Protein AF-0000000076982072 (afdb_homodimer)

Organism: Strigamia maritima (NCBI:txid126957)

Foldseek 3Di:
DPPPPPPVPPPPPPPPPVPPPPPCPPPPVPPPVQQQDQDPLQRAGNVLLVLLLVLLVVCCVPQLLLLLVLVLLLCVVPVVVCVLPPVCPPHDSVRSSVDVVSSVVSSVVSVLVVVLSVCSVPSVVNLVSLLVLLQVCLVSVDALVSLVSSLVSVLVSSCVVPPPSCDPSNSVSSVSNSVSSSVSSNVSNPDPDD/DPPPPPPPPPPPPPPPPVPPPPPCPPPPVPPPVQQQDQDPLQRAGNVLLVLLLVLLVVCCVPQLLLLLVLVLLLCVVPVVVCVLPPVCPPHDSVRSSVDVVSSVVSSVVSVLVVVLSVCSVPSVVNLVSLLVLLQVCLVSVDALVSLVSSLVSVLVSSCVVPPPSCDPSNSVSSVSNSVSSSVSSNVSNPDPDD

Secondary structure (DSSP, 8-state):
--GGGSGGGGGGG--GGGGTTS----------TTTTSBPTTTS-BHHHHHHHHHHHHHHGGGHHHHHHHHHHHHHHH-GGGGGG-GGGTT--HHHHHH-HHHHHHHHHHHHHHHHHHHTTT-HHHHHHHHHHHHHHTTTTT--HHHHHHHHHHHHHHHHHHHGGGS-HHHHHHHHHHHHHHHHHHHHHHT----/--GGGSGGGGGGG--GGGGTTS----------TTTTSBPTTTS-BHHHHHHHHHHHHHHGGGHHHHHHHHHHHHHHH-GGGGGG-GGGTT--HHHHHH-HHHHHHHHHHHHHHHHHHHTTT-HHHHHHHHHHHHHHTTTTT--HHHHHHHHHHHHHHHHHHHGGGS-HHHHHHHHHHHHHHHHHHHHHHT----

Sequence (388 aa):
MDDIFHHIKSIVTMGGWISYFWPQKSAEFDVSPGLDEVESASGLTLRQKKVVTEIWDLVKIDIKQNGIDFFIEFFKAFPLNLNNFKAFQNMTDDQLRKSKKLEAHATNVMYAISTVVDNLQDVECLTELLSTIGRNHIKRKITPVQFDQVGITFIKFLENKLGSRITPFCRNAWEVTFKVMNSIIVAGLQSNDDMDDIFHHIKSIVTMGGWISYFWPQKSAEFDVSPGLDEVESASGLTLRQKKVVTEIWDLVKIDIKQNGIDFFIEFFKAFPLNLNNFKAFQNMTDDQLRKSKKLEAHATNVMYAISTVVDNLQDVECLTELLSTIGRNHIKRKITPVQFDQVGITFIKFLENKLGSRITPFCRNAWEVTFKVMNSIIVAGLQSNDD

pLDDT: mean 84.09, std 23.46, range [25.52, 98.56]

InterPro domains:
  IPR000971 Globin [PF00042] (69-183)
  IPR000971 Globin [PS01033] (43-190)
  IPR002336 Erythrocruorin [PR00611] (67-89)
  IPR002336 Erythrocruorin [PR00611] (120-143)
  IPR002336 Erythrocruorin [PR00611] (146-162)
  IPR009050 Globin-like superfamily [SSF46458] (39-188)
  IPR012292 Globin/Protoglobin [G3DSA:1.10.490.10] (34-187)
  IPR044399 Myoglobin-like, M family globin domain [cd01040] (52-185)

Solvent-accessible surface area (backbone atoms only — not comparable to full-atom values): 21950 Å² total; per-residue (Å²): 138,76,74,77,72,68,69,75,67,69,72,71,68,79,66,63,77,71,60,70,75,60,66,74,70,66,81,65,70,79,74,50,86,68,37,77,41,67,34,81,85,66,70,43,22,54,50,36,53,49,50,51,44,54,53,47,60,60,52,54,74,47,36,57,62,48,21,42,52,45,49,52,50,39,41,66,77,42,54,73,60,41,74,65,32,78,90,50,57,93,55,49,72,70,51,47,74,68,30,44,63,49,44,28,50,23,37,52,51,46,51,49,50,47,56,47,58,76,26,68,86,38,53,68,34,36,52,44,45,33,22,48,54,16,47,72,36,43,88,58,66,66,50,65,65,58,54,51,48,51,45,56,42,48,54,52,44,47,39,70,74,53,42,82,76,53,39,73,65,49,49,49,33,48,50,52,49,41,53,51,49,48,56,43,17,44,52,17,45,69,47,83,75,128,139,76,77,79,71,69,71,75,65,70,73,73,71,76,68,64,77,71,61,70,75,62,66,74,72,65,82,65,71,79,75,49,86,65,37,78,43,67,35,81,86,65,71,42,22,54,51,39,53,50,48,51,44,55,53,46,60,61,52,54,76,47,35,58,64,48,21,42,53,45,50,53,53,38,41,68,76,42,54,74,60,40,74,66,32,78,89,48,58,94,55,49,72,70,52,48,73,69,30,42,64,50,46,27,50,24,35,51,52,48,51,50,49,46,55,49,57,75,28,67,87,37,53,68,33,37,50,45,45,32,23,48,55,16,46,72,36,43,88,60,66,65,50,66,67,59,54,51,48,50,46,56,42,48,54,52,43,48,38,70,73,52,41,83,76,52,38,74,65,51,49,48,34,49,51,52,48,42,52,50,46,46,56,43,18,46,53,17,46,69,48,83,75,130

Nearest PDB structures (foldseek):
  8oup-assembly1_A  TM=9.536E-01  e=1.621E-07  Spisula solidissima
  8grz-assembly1_A  TM=8.993E-01  e=2.564E-06  Homo sapiens
  8wub-assembly1_A  TM=8.810E-01  e=3.907E-06  Homo sapiens
  7vqg-assembly1_A  TM=8.841E-01  e=5.173E-06  Homo sapiens
  4mpm-assembly1_A  TM=8.528E-01  e=6.537E-06  Homo sapiens

Radius of gyration: 27.78 Å; Cα contacts (8 Å, |Δi|>4): 348; chains: 2; bounding box: 54×86×90 Å

Structure (mmCIF, N/CA/C/O backbone):
data_AF-0000000076982072-model_v1
#
loop_
_entity.id
_entity.type
_entity.pdbx_description
1 polymer 'Globin domain-containing protein'
#
loop_
_atom_site.group_PDB
_atom_site.id
_atom_site.type_symbol
_atom_site.label_atom_id
_atom_site.label_alt_id
_atom_site.label_comp_id
_atom_site.label_asym_id
_atom_site.label_entity_id
_atom_site.label_seq_id
_atom_site.pdbx_PDB_ins_code
_atom_site.Cartn_x
_atom_site.Cartn_y
_atom_site.Cartn_z
_atom_site.occupancy
_atom_site.B_iso_or_equiv
_atom_site.auth_seq_id
_atom_site.auth_comp_id
_atom_site.auth_asym_id
_atom_site.auth_atom_id
_atom_site.pdbx_PDB_model_num
ATOM 1 N N . MET A 1 1 ? 30.906 -62.938 19.969 1 26 1 MET A N 1
ATOM 2 C CA . MET A 1 1 ? 30.734 -61.5 19.719 1 26 1 MET A CA 1
ATOM 3 C C . MET A 1 1 ? 29.266 -61.188 19.5 1 26 1 MET A C 1
ATOM 5 O O . MET A 1 1 ? 28.922 -60.062 19.156 1 26 1 MET A O 1
ATOM 9 N N . ASP A 1 2 ? 28.375 -62.25 19.531 1 27.88 2 ASP A N 1
ATOM 10 C CA . ASP A 1 2 ? 26.953 -62.531 19.359 1 27.88 2 ASP A CA 1
ATOM 11 C C . ASP A 1 2 ? 26.125 -61.906 20.469 1 27.88 2 ASP A C 1
ATOM 13 O O . ASP A 1 2 ? 24.969 -61.531 20.266 1 27.88 2 ASP A O 1
ATOM 17 N N . ASP A 1 3 ? 26.625 -61.906 21.719 1 29.11 3 ASP A N 1
ATOM 18 C CA . ASP A 1 3 ? 25.828 -61.875 22.938 1 29.11 3 ASP A CA 1
ATOM 19 C C . ASP A 1 3 ? 25.375 -60.438 23.25 1 29.11 3 ASP A C 1
ATOM 21 O O . ASP A 1 3 ? 24.5 -60.219 24.078 1 29.11 3 ASP A O 1
ATOM 25 N N . ILE A 1 4 ? 26.172 -59.438 22.797 1 34.78 4 ILE A N 1
ATOM 26 C CA . ILE A 1 4 ? 26.031 -58.094 23.375 1 34.78 4 ILE A CA 1
ATOM 27 C C . ILE A 1 4 ? 24.75 -57.438 22.844 1 34.78 4 ILE A C 1
ATOM 29 O O . ILE A 1 4 ? 24.344 -56.375 23.328 1 34.78 4 ILE A O 1
ATOM 33 N N . PHE A 1 5 ? 24.125 -57.969 21.719 1 32.19 5 PHE A N 1
ATOM 34 C CA . PHE A 1 5 ? 23.062 -57.344 20.969 1 32.19 5 PHE A CA 1
ATOM 35 C C . PHE A 1 5 ? 21.75 -57.406 21.734 1 32.19 5 PHE A C 1
ATOM 37 O O . PHE A 1 5 ? 20.812 -56.625 21.438 1 32.19 5 PHE A O 1
ATOM 44 N N . HIS A 1 6 ? 21.5 -58.438 22.594 1 31.34 6 HIS A N 1
ATOM 45 C CA . HIS A 1 6 ? 20.172 -58.781 23.078 1 31.34 6 HIS A CA 1
ATOM 46 C C . HIS A 1 6 ? 19.656 -57.75 24.078 1 31.34 6 HIS A C 1
ATOM 48 O O . HIS A 1 6 ? 18.453 -57.562 24.203 1 31.34 6 HIS A O 1
ATOM 54 N N . HIS A 1 7 ? 20.578 -57.188 24.922 1 31.19 7 HIS A N 1
ATOM 55 C CA . HIS A 1 7 ? 20.094 -56.594 26.172 1 31.19 7 HIS A CA 1
ATOM 56 C C . HIS A 1 7 ? 19.453 -55.25 25.953 1 31.19 7 HIS A C 1
ATOM 58 O O . HIS A 1 7 ? 18.734 -54.75 26.812 1 31.19 7 HIS A O 1
ATOM 64 N N . ILE A 1 8 ? 19.75 -54.5 24.797 1 31.05 8 ILE A N 1
ATOM 65 C CA . ILE A 1 8 ? 19.375 -53.094 24.797 1 31.05 8 ILE A CA 1
ATOM 66 C C . ILE A 1 8 ? 17.875 -52.969 24.594 1 31.05 8 ILE A C 1
ATOM 68 O O . ILE A 1 8 ? 17.359 -51.844 24.484 1 31.05 8 ILE A O 1
ATOM 72 N N . LYS A 1 9 ? 17.094 -54.062 24.406 1 29.03 9 LYS A N 1
ATOM 73 C CA . LYS A 1 9 ? 15.703 -54 23.984 1 29.03 9 LYS A CA 1
ATOM 74 C C . LYS A 1 9 ? 14.828 -53.469 25.125 1 29.03 9 LYS A C 1
ATOM 76 O O . LYS A 1 9 ? 13.766 -52.875 24.875 1 29.03 9 LYS A O 1
ATOM 81 N N . SER A 1 10 ? 15.164 -53.844 26.344 1 31.19 10 SER A N 1
ATOM 82 C CA . SER A 1 10 ? 14.117 -53.781 27.359 1 31.19 10 SER A CA 1
ATOM 83 C C . SER A 1 10 ? 13.781 -52.375 27.75 1 31.19 10 SER A C 1
ATOM 85 O O . SER A 1 10 ? 12.82 -52.125 28.484 1 31.19 10 SER A O 1
ATOM 87 N N . ILE A 1 11 ? 14.797 -51.469 27.672 1 33.88 11 ILE A N 1
ATOM 88 C CA . ILE A 1 11 ? 14.562 -50.281 28.484 1 33.88 11 ILE A CA 1
ATOM 89 C C . ILE A 1 11 ? 13.469 -49.438 27.859 1 33.88 11 ILE A C 1
ATOM 91 O O . ILE A 1 11 ? 12.898 -48.562 28.531 1 33.88 11 ILE A O 1
ATOM 95 N N . VAL A 1 12 ? 13.172 -49.594 26.547 1 30.23 12 VAL A N 1
ATOM 96 C CA . VAL A 1 12 ? 12.461 -48.5 25.875 1 30.23 12 VAL A CA 1
ATOM 97 C C . VAL A 1 12 ? 11 -48.5 26.297 1 30.23 12 VAL A C 1
ATOM 99 O O . VAL A 1 12 ? 10.234 -47.625 25.922 1 30.23 12 VAL A O 1
ATOM 102 N N . THR A 1 13 ? 10.461 -49.531 27 1 30.5 13 THR A N 1
ATOM 103 C CA . THR A 1 13 ? 9.008 -49.656 27.031 1 30.5 13 THR A CA 1
ATOM 104 C C . THR A 1 13 ? 8.406 -48.625 27.984 1 30.5 13 THR A C 1
ATOM 106 O O . THR A 1 13 ? 7.191 -48.562 28.188 1 30.5 13 THR A O 1
ATOM 109 N N . MET A 1 14 ? 9.211 -48 28.859 1 32.34 14 MET A N 1
ATOM 110 C CA . MET A 1 14 ? 8.484 -47.375 29.953 1 32.34 14 MET A CA 1
ATOM 111 C C . MET A 1 14 ? 7.68 -46.188 29.422 1 32.34 14 MET A C 1
ATOM 113 O O . MET A 1 14 ? 8.023 -45.031 29.688 1 32.34 14 MET A O 1
ATOM 117 N N . GLY A 1 15 ? 7.289 -46.125 28.125 1 32.03 15 GLY A N 1
ATOM 118 C CA . GLY A 1 15 ? 6.648 -44.969 27.531 1 32.03 15 GLY A CA 1
ATOM 119 C C . GLY A 1 15 ? 5.281 -44.688 28.125 1 32.03 15 GLY A C 1
ATOM 120 O O . GLY A 1 15 ? 4.496 -43.938 27.547 1 32.03 15 GLY A O 1
ATOM 121 N N . GLY A 1 16 ? 4.859 -45.406 29.188 1 32.06 16 GLY A N 1
ATOM 122 C CA . GLY A 1 16 ? 3.443 -45.438 29.5 1 32.06 16 GLY A CA 1
ATOM 123 C C . GLY A 1 16 ? 2.918 -44.094 29.984 1 32.06 16 GLY A C 1
ATOM 124 O O . GLY A 1 16 ? 1.727 -43.812 29.844 1 32.06 16 GLY A O 1
ATOM 125 N N . TRP A 1 17 ? 3.658 -43.469 30.875 1 35.31 17 TRP A N 1
ATOM 126 C CA . TRP A 1 17 ? 2.969 -42.562 31.781 1 35.31 17 TRP A CA 1
ATOM 127 C C . TRP A 1 17 ? 2.502 -41.312 31.047 1 35.31 17 TRP A C 1
ATOM 129 O O . TRP A 1 17 ? 1.766 -40.5 31.594 1 35.31 17 TRP A O 1
ATOM 139 N N . ILE A 1 18 ? 3.105 -41.031 29.875 1 33.06 18 ILE A N 1
ATOM 140 C CA . ILE A 1 18 ? 2.855 -39.719 29.312 1 33.06 18 ILE A CA 1
ATOM 141 C C . ILE A 1 18 ? 1.42 -39.625 28.797 1 33.06 18 ILE A C 1
ATOM 143 O O . ILE A 1 18 ? 0.958 -38.562 28.406 1 33.06 18 ILE A O 1
ATOM 147 N N . SER A 1 19 ? 0.726 -40.75 28.75 1 34.06 19 SER A N 1
ATOM 148 C CA . SER A 1 19 ? -0.557 -40.719 28.047 1 34.06 19 SER A CA 1
ATOM 149 C C . SER A 1 19 ? -1.56 -39.844 28.797 1 34.06 19 SER A C 1
ATOM 151 O O . SER A 1 19 ? -2.562 -39.406 28.219 1 34.06 19 SER A O 1
ATOM 153 N N . TYR A 1 20 ? -1.634 -39.938 30.062 1 36.41 20 TYR A N 1
ATOM 154 C CA . TYR A 1 20 ? -2.895 -39.562 30.719 1 36.41 20 TYR A CA 1
ATOM 155 C C .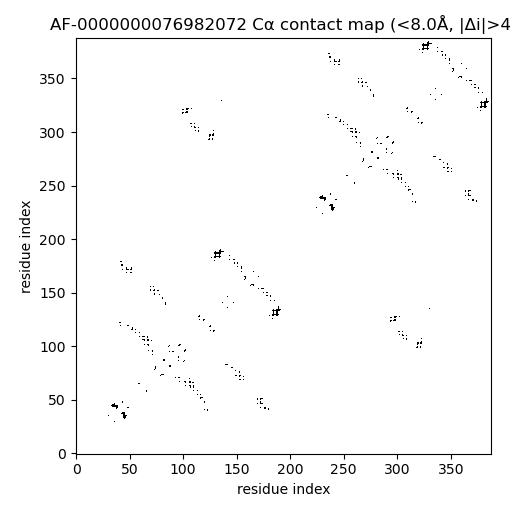 TYR A 1 20 ? -3.148 -38.062 30.625 1 36.41 20 TYR A C 1
ATOM 157 O O . TYR A 1 20 ? -4.301 -37.625 30.578 1 36.41 20 TYR A O 1
ATOM 165 N N . PHE A 1 21 ? -2.203 -37.281 30.953 1 36.41 21 PHE A N 1
ATOM 166 C CA . PHE A 1 21 ? -2.582 -35.906 31.266 1 36.41 21 PHE A CA 1
ATOM 167 C C . PHE A 1 21 ? -2.93 -35.156 30 1 36.41 21 PHE A C 1
ATOM 169 O O . PHE A 1 21 ? -3.389 -34 30.062 1 36.41 21 PHE A O 1
ATOM 176 N N . TRP A 1 22 ? -2.188 -35.406 28.969 1 32.69 22 TRP A N 1
ATOM 177 C CA . TRP A 1 22 ? -2.494 -34.5 27.891 1 32.69 22 TRP A CA 1
ATOM 178 C C . TRP A 1 22 ? -3.865 -34.781 27.281 1 32.69 22 TRP A C 1
ATOM 180 O O . TRP A 1 22 ? -4.055 -35.812 26.641 1 32.69 22 TRP A O 1
ATOM 190 N N . PRO A 1 23 ? -4.906 -34.531 28.094 1 33.19 23 PRO A N 1
ATOM 191 C CA . PRO A 1 23 ? -6.141 -34.781 27.344 1 33.19 23 PRO A CA 1
ATOM 192 C C . PRO A 1 23 ? -6.078 -34.25 25.906 1 33.19 23 PRO A C 1
ATOM 194 O O . PRO A 1 23 ? -5.453 -33.188 25.656 1 33.19 23 PRO A O 1
ATOM 197 N N . GLN A 1 24 ? -5.945 -35.062 24.922 1 25.52 24 GLN A N 1
ATOM 198 C CA . GLN A 1 24 ? -6.219 -34.688 23.547 1 25.52 24 GLN A CA 1
ATOM 199 C C . GLN A 1 24 ? -7.461 -33.781 23.453 1 25.52 24 GLN A C 1
ATOM 201 O O . GLN A 1 24 ? -8.586 -34.281 23.547 1 25.52 24 GLN A O 1
ATOM 206 N N . LYS A 1 25 ? -7.602 -32.688 24.203 1 34.53 25 LYS A N 1
ATOM 207 C CA . LYS A 1 25 ? -8.688 -31.875 23.688 1 34.53 25 LYS A CA 1
ATOM 208 C C . LYS A 1 25 ? -8.805 -32 22.172 1 34.53 25 LYS A C 1
ATOM 210 O O . LYS A 1 25 ? -7.871 -31.672 21.453 1 34.53 25 LYS A O 1
ATOM 215 N N . SER A 1 26 ? -9.352 -32.969 21.641 1 31.19 26 SER A N 1
ATOM 216 C CA . SER A 1 26 ? -9.727 -33.062 20.25 1 31.19 26 SER A CA 1
ATOM 217 C C . SER A 1 26 ? -9.984 -31.688 19.625 1 31.19 26 SER A C 1
ATOM 219 O O . SER A 1 26 ? -10.641 -30.844 20.25 1 31.19 26 SER A O 1
ATOM 221 N N . ALA A 1 27 ? -9.102 -31.125 18.906 1 33.53 27 ALA A N 1
ATOM 222 C CA . ALA A 1 27 ? -9.398 -30.016 18 1 33.53 27 ALA A CA 1
ATOM 223 C C . ALA A 1 27 ? -10.82 -30.109 17.453 1 33.53 27 ALA A C 1
ATOM 225 O O . ALA A 1 27 ? -11.07 -30.828 16.484 1 33.53 27 ALA A O 1
ATOM 226 N N . GLU A 1 28 ? -11.773 -30.469 18.234 1 33.03 28 GLU A N 1
ATOM 227 C CA . GLU A 1 28 ? -13.125 -30.188 17.75 1 33.03 28 GLU A CA 1
ATOM 228 C C . GLU A 1 28 ? -13.195 -28.828 17.047 1 33.03 28 GLU A C 1
ATOM 230 O O . GLU A 1 28 ? -12.961 -27.797 17.672 1 33.03 28 GLU A O 1
ATOM 235 N N . PHE A 1 29 ? -12.766 -28.812 15.898 1 36.5 29 PHE A N 1
ATOM 236 C CA . PHE A 1 29 ? -13.164 -27.719 15.016 1 36.5 29 PHE A CA 1
ATOM 237 C C . PHE A 1 29 ? -14.539 -27.188 15.406 1 36.5 29 PHE A C 1
ATOM 239 O O . PHE A 1 29 ? -15.508 -27.938 15.469 1 36.5 29 PHE A O 1
ATOM 246 N N . ASP A 1 30 ? -14.672 -26.438 16.344 1 37.62 30 ASP A N 1
ATOM 247 C CA . ASP A 1 30 ? -15.906 -25.703 16.578 1 37.62 30 ASP A CA 1
ATOM 248 C C . ASP A 1 30 ? -16.672 -25.484 15.281 1 37.62 30 ASP A C 1
ATOM 250 O O . ASP A 1 30 ? -16.25 -24.703 14.422 1 37.62 30 ASP A O 1
ATOM 254 N N . VAL A 1 31 ? -17.141 -26.469 14.609 1 45.19 31 VAL A N 1
ATOM 255 C CA . VAL A 1 31 ? -18.141 -26.375 13.555 1 45.19 31 VAL A CA 1
ATOM 256 C C . VAL A 1 31 ? -19.25 -25.406 13.969 1 45.19 31 VAL A C 1
ATOM 258 O O . VAL A 1 31 ? -20.25 -25.828 14.562 1 45.19 31 VAL A O 1
ATOM 261 N N . SER A 1 32 ? -19 -24.344 14.531 1 51.12 32 SER A N 1
ATOM 262 C CA . SER A 1 32 ? -20.109 -23.406 14.633 1 51.12 32 SER A CA 1
ATOM 263 C C . SER A 1 32 ? -20.766 -23.172 13.281 1 51.12 32 SER A C 1
ATOM 265 O O . SER A 1 32 ? -20.094 -22.891 12.289 1 51.12 32 SER A O 1
ATOM 267 N N . PRO A 1 33 ? -21.953 -23.688 13.008 1 59.91 33 PRO A N 1
ATOM 268 C CA . PRO A 1 33 ? -22.75 -23.672 11.773 1 59.91 33 PRO A CA 1
ATOM 269 C C . PRO A 1 33 ? -22.5 -22.422 10.922 1 59.91 33 PRO A C 1
ATOM 271 O O . PRO A 1 33 ? -22.625 -22.469 9.695 1 59.91 33 PRO A O 1
ATOM 274 N N . GLY A 1 34 ? -21.844 -21.406 11.414 1 68.31 34 GLY A N 1
ATOM 275 C CA . GLY A 1 34 ? -21.734 -20.156 10.672 1 68.31 34 GLY A CA 1
ATOM 276 C C . GLY A 1 34 ? -20.359 -19.938 10.078 1 68.31 34 GLY A C 1
ATOM 277 O O . GLY A 1 34 ? -20.203 -19.156 9.133 1 68.31 34 GLY A O 1
ATOM 278 N N . LEU A 1 35 ? -19.422 -20.875 10.383 1 81.69 35 LEU A N 1
ATOM 279 C CA . LEU A 1 35 ? -18.047 -20.594 9.969 1 81.69 35 LEU A CA 1
ATOM 280 C C . LEU A 1 35 ? -17.797 -21.094 8.547 1 81.69 35 LEU A C 1
ATOM 282 O O . LEU A 1 35 ? -16.906 -20.594 7.863 1 81.69 35 LEU A O 1
ATOM 286 N N . ASP A 1 36 ? -18.578 -22 8.016 1 87.81 36 ASP A N 1
ATOM 287 C CA . ASP A 1 36 ? -18.281 -22.594 6.715 1 87.81 36 ASP A CA 1
ATOM 288 C C . ASP A 1 36 ? -19.344 -22.203 5.684 1 87.81 36 ASP A C 1
ATOM 290 O O . ASP A 1 36 ? -19.359 -22.734 4.57 1 87.81 36 ASP A O 1
ATOM 294 N N . GLU A 1 37 ? -20.188 -21.312 6.105 1 88.94 37 GLU A N 1
ATOM 295 C CA . GLU A 1 37 ? -21.156 -20.781 5.141 1 88.94 37 GLU A CA 1
ATOM 296 C C . GLU A 1 37 ? -20.531 -19.672 4.297 1 88.94 37 GLU A C 1
ATOM 298 O O . GLU A 1 37 ? -19.906 -18.75 4.832 1 88.94 37 GLU A O 1
ATOM 303 N N . VAL A 1 38 ? -20.734 -19.875 3.002 1 90.19 38 VAL A N 1
ATOM 304 C CA . VAL A 1 38 ? -20.203 -18.859 2.1 1 90.19 38 VAL A CA 1
ATOM 305 C C . VAL A 1 38 ? -20.969 -17.562 2.256 1 90.19 38 VAL A C 1
ATOM 307 O O . VAL A 1 38 ? -22.203 -17.547 2.168 1 90.19 38 VAL A O 1
ATOM 310 N N . GLU A 1 39 ? -20.234 -16.531 2.539 1 89.69 39 GLU A N 1
ATOM 311 C CA . GLU A 1 39 ? -20.844 -15.211 2.578 1 89.69 39 GLU A CA 1
ATOM 312 C C . GLU A 1 39 ? -21.094 -14.672 1.172 1 89.69 39 GLU A C 1
ATOM 314 O O . GLU A 1 39 ? -20.156 -14.586 0.369 1 89.69 39 GLU A O 1
ATOM 319 N N . SER A 1 40 ? -22.281 -14.297 0.899 1 83.94 40 SER A N 1
ATOM 320 C CA . SER A 1 40 ? -22.672 -13.859 -0.438 1 83.94 40 SER A CA 1
ATOM 321 C C . SER A 1 40 ? -21.891 -12.625 -0.863 1 83.94 40 SER A C 1
ATOM 323 O O . SER A 1 40 ? -21.516 -12.492 -2.029 1 83.94 40 SER A O 1
ATOM 325 N N . ALA A 1 41 ? -21.656 -11.82 -0.01 1 82.06 41 ALA A N 1
ATOM 326 C CA . ALA A 1 41 ? -21.016 -10.547 -0.336 1 82.06 41 ALA A CA 1
ATOM 327 C C . ALA A 1 41 ? -19.562 -10.758 -0.754 1 82.06 41 ALA A C 1
ATOM 329 O O . ALA A 1 41 ? -19.109 -10.18 -1.743 1 82.06 41 ALA A O 1
ATOM 330 N N . SER A 1 42 ? -18.781 -11.633 -0.102 1 87.19 42 SER A N 1
ATOM 331 C CA . SER A 1 42 ? -17.359 -11.781 -0.341 1 87.19 42 SER A CA 1
ATOM 332 C C . SER A 1 42 ? -17.062 -13.008 -1.193 1 87.19 42 SER A C 1
ATOM 334 O O . SER A 1 42 ? -15.992 -13.102 -1.812 1 87.19 42 SER A O 1
ATOM 336 N N . GLY A 1 43 ? -17.906 -13.93 -1.176 1 91.62 43 GLY A N 1
ATOM 337 C CA . GLY A 1 43 ? -17.672 -15.203 -1.828 1 91.62 43 GLY A CA 1
ATOM 338 C C . GLY A 1 43 ? -16.781 -16.125 -1.013 1 91.62 43 GLY A C 1
ATOM 339 O O . GLY A 1 43 ? -16.406 -17.203 -1.479 1 91.62 43 GLY A O 1
ATOM 340 N N . LEU A 1 44 ? -16.5 -15.742 0.267 1 95.06 44 LEU A N 1
ATOM 341 C CA . LEU A 1 44 ? -15.641 -16.516 1.158 1 95.06 44 LEU A CA 1
ATOM 342 C C . LEU A 1 44 ? -16.391 -16.906 2.43 1 95.06 44 LEU A C 1
ATOM 344 O O . LEU A 1 44 ? -17.312 -16.203 2.85 1 95.06 44 LEU A O 1
ATOM 348 N N . THR A 1 45 ? -15.961 -18.016 2.998 1 95.25 45 THR A N 1
ATOM 349 C CA . THR A 1 45 ? -16.422 -18.359 4.336 1 95.25 45 THR A CA 1
ATOM 350 C C . THR A 1 45 ? -15.586 -17.656 5.398 1 95.25 45 THR A C 1
ATOM 352 O O . THR A 1 45 ? -14.484 -17.172 5.109 1 95.25 45 THR A O 1
ATOM 355 N N . LEU A 1 46 ? -16.172 -17.625 6.547 1 95.06 46 LEU A N 1
ATOM 356 C CA . LEU A 1 46 ? -15.422 -17.031 7.648 1 95.06 46 LEU A CA 1
ATOM 357 C C . LEU A 1 46 ? -14.133 -17.812 7.902 1 95.06 46 LEU A C 1
ATOM 359 O O . LEU A 1 46 ? -13.094 -17.219 8.203 1 95.06 46 LEU A O 1
ATOM 363 N N . ARG A 1 47 ? -14.203 -19.047 7.785 1 95.62 47 ARG A N 1
ATOM 364 C CA . ARG A 1 47 ? -13.023 -19.891 8 1 95.62 47 ARG A CA 1
ATOM 365 C C . ARG A 1 47 ? -11.969 -19.625 6.93 1 95.62 47 ARG A C 1
ATOM 367 O O . ARG A 1 47 ? -10.773 -19.594 7.227 1 95.62 47 ARG A O 1
ATOM 374 N N . GLN A 1 48 ? -12.391 -19.5 5.73 1 96.81 48 GLN A N 1
ATOM 375 C CA . GLN A 1 48 ? -11.453 -19.172 4.66 1 96.81 48 GLN A CA 1
ATOM 376 C C . GLN A 1 48 ? -10.766 -17.844 4.922 1 96.81 48 GLN A C 1
ATOM 378 O O . GLN A 1 48 ? -9.547 -17.719 4.77 1 96.81 48 GLN A O 1
ATOM 383 N N . LYS A 1 49 ? -11.516 -16.859 5.32 1 97.38 49 LYS A N 1
ATOM 384 C CA . LYS A 1 49 ? -10.938 -15.547 5.621 1 97.38 49 LYS A CA 1
ATOM 385 C C . LYS A 1 49 ? -9.906 -15.641 6.742 1 97.38 49 LYS A C 1
ATOM 387 O O . LYS A 1 49 ? -8.859 -14.992 6.688 1 97.38 49 LYS A O 1
ATOM 392 N N . LYS A 1 50 ? -10.227 -16.422 7.688 1 97.25 50 LYS A N 1
ATOM 393 C CA . LYS A 1 50 ? -9.312 -16.594 8.812 1 97.25 50 LYS A CA 1
ATOM 394 C C . LYS A 1 50 ? -8 -17.219 8.367 1 97.25 50 LYS A C 1
ATOM 396 O O . LYS A 1 50 ? -6.922 -16.75 8.742 1 97.25 50 LYS A O 1
ATOM 401 N N . VAL A 1 51 ? -8.078 -18.234 7.586 1 97.56 51 VAL A N 1
ATOM 402 C CA . VAL A 1 51 ? -6.879 -18.938 7.148 1 97.56 51 VAL A CA 1
ATOM 403 C C . VAL A 1 51 ? -6.051 -18.047 6.234 1 97.56 51 VAL A C 1
ATOM 405 O O . VAL A 1 51 ? -4.82 -18.016 6.324 1 97.56 51 VAL A O 1
ATOM 408 N N . VAL A 1 52 ? -6.676 -17.297 5.363 1 98.19 52 VAL A N 1
ATOM 409 C CA . VAL A 1 52 ? -5.988 -16.344 4.492 1 98.19 52 VAL A CA 1
ATOM 410 C C . VAL A 1 52 ? -5.215 -15.328 5.332 1 98.19 52 VAL A C 1
ATOM 412 O O . VAL A 1 52 ? -4.039 -15.07 5.074 1 98.19 52 VAL A O 1
ATOM 415 N N . THR A 1 53 ? -5.859 -14.852 6.355 1 98.06 53 THR A N 1
ATOM 416 C CA . THR A 1 53 ? -5.242 -13.867 7.227 1 98.06 53 THR A CA 1
ATOM 417 C C . THR A 1 53 ? -4.074 -14.477 7.996 1 98.06 53 THR A C 1
ATOM 419 O O . THR A 1 53 ? -3.006 -13.859 8.102 1 98.06 53 THR A O 1
ATOM 422 N N . GLU A 1 54 ? -4.219 -15.641 8.484 1 97.94 54 GLU A N 1
ATOM 423 C CA . GLU A 1 54 ? -3.18 -16.312 9.266 1 97.94 54 GLU A CA 1
ATOM 424 C C . 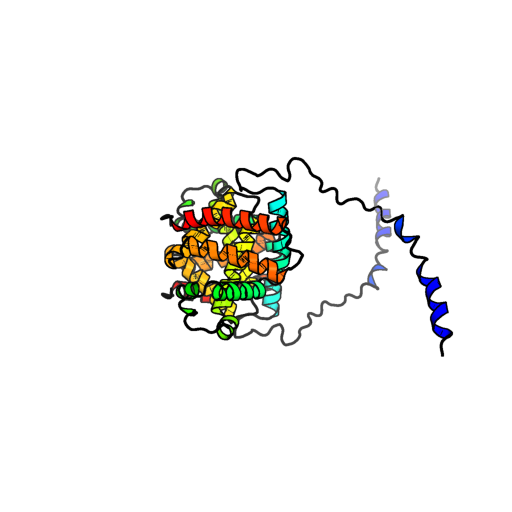GLU A 1 54 ? -1.947 -16.594 8.406 1 97.94 54 GLU A C 1
ATOM 426 O O . GLU A 1 54 ? -0.816 -16.391 8.859 1 97.94 54 GLU A O 1
ATOM 431 N N . ILE A 1 55 ? -2.193 -17.047 7.25 1 98.19 55 ILE A N 1
ATOM 432 C CA . ILE A 1 55 ? -1.086 -17.359 6.348 1 98.19 55 ILE A CA 1
ATOM 433 C C . ILE A 1 55 ? -0.375 -16.062 5.953 1 98.19 55 ILE A C 1
ATOM 435 O O . ILE A 1 55 ? 0.857 -16.016 5.922 1 98.19 55 ILE A O 1
ATOM 439 N N . TRP A 1 56 ? -1.13 -15.016 5.676 1 98.31 56 TRP A N 1
ATOM 440 C CA . TRP A 1 56 ? -0.534 -13.734 5.297 1 98.31 56 TRP A CA 1
ATOM 441 C C . TRP A 1 56 ? 0.333 -13.188 6.426 1 98.31 56 TRP A C 1
ATOM 443 O O . TRP A 1 56 ? 1.389 -12.602 6.176 1 98.31 56 TRP A O 1
ATOM 453 N N . ASP A 1 57 ? -0.101 -13.398 7.672 1 97.75 57 ASP A N 1
ATOM 454 C CA . ASP A 1 57 ? 0.649 -12.93 8.836 1 97.75 57 ASP A CA 1
ATOM 455 C C . ASP A 1 57 ? 2.043 -13.555 8.875 1 97.75 57 ASP A C 1
ATOM 457 O O . ASP A 1 57 ? 2.996 -12.922 9.336 1 97.75 57 ASP A O 1
ATOM 461 N N . LEU A 1 58 ? 2.166 -14.734 8.352 1 97.5 58 LEU A N 1
ATOM 462 C CA . LEU A 1 58 ? 3.469 -15.391 8.273 1 97.5 58 LEU A CA 1
ATOM 463 C C . LEU A 1 58 ? 4.305 -14.797 7.145 1 97.5 58 LEU A C 1
ATOM 465 O O . LEU A 1 58 ? 5.5 -14.547 7.316 1 97.5 58 LEU A O 1
ATOM 469 N N . VAL A 1 59 ? 3.691 -14.531 6.035 1 97.94 59 VAL A N 1
ATOM 470 C CA . VAL A 1 59 ? 4.383 -14.039 4.852 1 97.94 59 VAL A CA 1
ATOM 471 C C . VAL A 1 59 ? 4.891 -12.625 5.098 1 97.94 59 VAL A C 1
ATOM 473 O O . VAL A 1 59 ? 5.977 -12.258 4.645 1 97.94 59 VAL A O 1
ATOM 476 N N . LYS A 1 60 ? 4.121 -11.828 5.809 1 96.5 60 LYS A N 1
ATOM 477 C CA . LYS A 1 60 ? 4.418 -10.406 5.93 1 96.5 60 LYS A CA 1
ATOM 478 C C . LYS A 1 60 ? 5.594 -10.164 6.875 1 96.5 60 LYS A C 1
ATOM 480 O O . LYS A 1 60 ? 6.121 -9.055 6.949 1 96.5 60 LYS A O 1
ATOM 485 N N . ILE A 1 61 ? 6.066 -11.164 7.66 1 95.31 61 ILE A N 1
ATOM 486 C CA . ILE A 1 61 ? 7.207 -11.047 8.562 1 95.31 61 ILE A CA 1
ATOM 487 C C . ILE A 1 61 ? 8.438 -10.586 7.785 1 95.31 61 ILE A C 1
ATOM 489 O O . ILE A 1 61 ? 9.164 -9.703 8.227 1 95.31 61 ILE A O 1
ATOM 493 N N . ASP A 1 62 ? 8.664 -11.109 6.598 1 95.62 62 ASP A N 1
ATOM 494 C CA . ASP A 1 62 ? 9.727 -10.703 5.688 1 95.62 62 ASP A CA 1
ATOM 495 C C . ASP A 1 62 ? 9.148 -10.203 4.363 1 95.62 62 ASP A C 1
ATOM 497 O O . ASP A 1 62 ? 9.539 -10.672 3.293 1 95.62 62 ASP A O 1
ATOM 501 N N . ILE A 1 63 ? 8.352 -9.195 4.535 1 96.62 63 ILE A N 1
ATOM 502 C CA . ILE A 1 63 ? 7.465 -8.805 3.449 1 96.62 63 ILE A CA 1
ATOM 503 C C . ILE A 1 63 ? 8.289 -8.32 2.254 1 96.62 63 ILE A C 1
ATOM 505 O O . ILE A 1 63 ? 7.961 -8.633 1.104 1 96.62 63 ILE A O 1
ATOM 509 N N . LYS A 1 64 ? 9.398 -7.66 2.432 1 95.38 64 LYS A N 1
ATOM 510 C CA . LYS A 1 64 ? 10.211 -7.121 1.345 1 95.38 64 LYS A CA 1
ATOM 511 C C . LYS A 1 64 ? 10.898 -8.234 0.566 1 95.38 64 LYS A C 1
ATOM 513 O O . LYS A 1 64 ? 10.75 -8.328 -0.655 1 95.38 64 LYS A O 1
ATOM 518 N N . GLN A 1 65 ? 11.586 -9.062 1.294 1 96.5 65 GLN A N 1
ATOM 519 C CA . GLN A 1 65 ? 12.281 -10.164 0.636 1 96.5 65 GLN A CA 1
ATOM 520 C C . GLN A 1 65 ? 11.297 -11.125 -0.022 1 96.5 65 GLN A C 1
ATOM 522 O O . GLN A 1 65 ? 11.547 -11.617 -1.128 1 96.5 65 GLN A O 1
ATOM 527 N N . ASN A 1 66 ? 10.195 -11.383 0.652 1 98.19 66 ASN A N 1
ATOM 528 C CA . ASN A 1 66 ? 9.195 -12.266 0.071 1 98.19 66 ASN A CA 1
ATOM 529 C C . ASN A 1 66 ? 8.594 -11.672 -1.203 1 98.19 66 ASN A C 1
ATOM 531 O O . ASN A 1 66 ? 8.258 -12.406 -2.133 1 98.19 66 ASN A O 1
ATOM 535 N N . GLY A 1 67 ? 8.438 -10.344 -1.238 1 98.31 67 GLY A N 1
ATOM 536 C CA . GLY A 1 67 ? 7.98 -9.695 -2.457 1 98.31 67 GLY A CA 1
ATOM 537 C C . GLY A 1 67 ? 8.922 -9.898 -3.629 1 98.31 67 GLY A C 1
ATOM 538 O O . GLY A 1 67 ? 8.484 -10.227 -4.734 1 98.31 67 GLY A O 1
ATOM 539 N N . ILE A 1 68 ? 10.18 -9.742 -3.381 1 97.44 68 ILE A N 1
ATOM 540 C CA . ILE A 1 68 ? 11.188 -9.922 -4.422 1 97.44 68 ILE A CA 1
ATOM 541 C C . ILE A 1 68 ? 11.18 -11.367 -4.906 1 97.44 68 ILE A C 1
ATOM 543 O O . ILE A 1 68 ? 11.133 -11.625 -6.113 1 97.44 68 ILE A O 1
ATOM 547 N N . ASP A 1 69 ? 11.156 -12.273 -3.947 1 97.56 69 ASP A N 1
ATOM 548 C CA . ASP A 1 69 ? 11.125 -13.688 -4.293 1 97.56 69 ASP A CA 1
ATOM 549 C C . ASP A 1 69 ? 9.891 -14.023 -5.125 1 97.56 69 ASP A C 1
ATOM 551 O O . ASP A 1 69 ? 9.977 -14.773 -6.098 1 97.56 69 ASP A O 1
ATOM 555 N N . PHE A 1 70 ? 8.805 -13.5 -4.781 1 98.5 70 PHE A N 1
ATOM 556 C CA . PHE A 1 70 ? 7.559 -13.727 -5.504 1 98.5 70 PHE A CA 1
ATOM 557 C C . PHE A 1 70 ? 7.676 -13.25 -6.949 1 98.5 70 PHE A C 1
ATOM 559 O O . PHE A 1 70 ? 7.32 -13.984 -7.875 1 98.5 70 PHE A O 1
ATOM 566 N N . PHE A 1 71 ? 8.188 -12.117 -7.137 1 97.94 71 PHE A N 1
ATOM 567 C CA . PHE A 1 71 ? 8.227 -11.562 -8.484 1 97.94 71 PHE A CA 1
ATOM 568 C C . PHE A 1 71 ? 9.25 -12.297 -9.344 1 97.94 71 PHE A C 1
ATOM 570 O O . PHE A 1 71 ? 9.047 -12.461 -10.555 1 97.94 71 PHE A O 1
ATOM 577 N N . ILE A 1 72 ? 10.297 -12.719 -8.711 1 97.25 72 ILE A N 1
ATOM 578 C CA . ILE A 1 72 ? 11.25 -13.539 -9.453 1 97.25 72 ILE A CA 1
ATOM 579 C C . ILE A 1 72 ? 10.562 -14.812 -9.93 1 97.25 72 ILE A C 1
ATOM 581 O O . ILE A 1 72 ? 10.695 -15.203 -11.094 1 97.25 72 ILE A O 1
ATOM 585 N N . GLU A 1 73 ? 9.812 -15.453 -9.086 1 97.44 73 GLU A N 1
ATOM 586 C CA . GLU A 1 73 ? 9.062 -16.641 -9.477 1 97.44 73 GLU A CA 1
ATOM 587 C C . GLU A 1 73 ? 8.039 -16.312 -10.562 1 97.44 73 GLU A C 1
ATOM 589 O O . GLU A 1 73 ? 7.836 -17.094 -11.484 1 97.44 73 GLU A O 1
ATOM 594 N N . PHE A 1 74 ? 7.422 -15.164 -10.453 1 98.25 74 PHE A N 1
ATOM 595 C CA . PHE A 1 74 ? 6.418 -14.727 -11.414 1 98.25 74 PHE A CA 1
ATOM 596 C C . PHE A 1 74 ? 7.027 -14.57 -12.805 1 98.25 74 PHE A C 1
ATOM 598 O O . PHE A 1 74 ? 6.488 -15.094 -13.789 1 98.25 74 PHE A O 1
ATOM 605 N N . PHE A 1 75 ? 8.188 -13.961 -12.852 1 97.12 75 PHE A N 1
ATOM 606 C CA . PHE A 1 75 ? 8.828 -13.688 -14.141 1 97.12 75 PHE A CA 1
ATOM 607 C C . PHE A 1 75 ? 9.438 -14.961 -14.719 1 97.12 75 PHE A C 1
ATOM 609 O O . PHE A 1 75 ? 9.531 -15.109 -15.938 1 97.12 75 PHE A O 1
ATOM 616 N N . LYS A 1 76 ? 9.781 -15.875 -13.852 1 96.31 76 LYS A N 1
ATOM 617 C CA . LYS A 1 76 ? 10.25 -17.172 -14.328 1 96.31 76 LYS A CA 1
ATOM 618 C C . LYS A 1 76 ? 9.109 -18 -14.922 1 96.31 76 LYS A C 1
ATOM 620 O O . LYS A 1 76 ? 9.266 -18.609 -15.977 1 96.31 76 LYS A O 1
ATOM 625 N N . ALA A 1 77 ? 8.016 -17.984 -14.305 1 97.31 77 ALA A N 1
ATOM 626 C CA . ALA A 1 77 ? 6.863 -18.766 -14.742 1 97.31 77 ALA A CA 1
ATOM 627 C C . ALA A 1 77 ? 6.23 -18.156 -15.992 1 97.31 77 ALA A C 1
ATOM 629 O O . ALA A 1 77 ? 5.75 -18.875 -16.859 1 97.31 77 ALA A O 1
ATOM 630 N N . PHE A 1 78 ? 6.176 -16.828 -16 1 97.19 78 PHE A N 1
ATOM 631 C CA . PHE A 1 78 ? 5.559 -16.109 -17.109 1 97.19 78 PHE A CA 1
ATOM 632 C C . PHE A 1 78 ? 6.473 -14.984 -17.609 1 97.19 78 PHE A C 1
ATOM 634 O O . PHE A 1 78 ? 6.188 -13.805 -17.406 1 97.19 78 PHE A O 1
ATOM 641 N N . PRO A 1 79 ? 7.52 -15.328 -18.391 1 95.19 79 PRO A N 1
ATOM 642 C CA . PRO A 1 79 ? 8.578 -14.375 -18.734 1 95.19 79 PRO A CA 1
ATOM 643 C C . PRO A 1 79 ? 8.078 -13.242 -19.625 1 95.19 79 PRO A C 1
ATOM 645 O O . PRO A 1 79 ? 8.656 -12.148 -19.641 1 95.19 79 PRO A O 1
ATOM 648 N N . LEU A 1 80 ? 6.973 -13.422 -20.359 1 94.81 80 LEU A N 1
ATOM 649 C CA . LEU A 1 80 ? 6.461 -12.398 -21.25 1 94.81 80 LEU A CA 1
ATOM 650 C C . LEU A 1 80 ? 5.953 -11.188 -20.484 1 94.81 80 LEU A C 1
ATOM 652 O O . LEU A 1 80 ? 5.836 -10.094 -21.031 1 94.81 80 LEU A O 1
ATOM 656 N N . ASN A 1 81 ? 5.707 -11.391 -19.156 1 95.44 81 ASN A N 1
ATOM 657 C CA . ASN A 1 81 ? 5.238 -10.281 -18.328 1 95.44 81 ASN A CA 1
ATOM 658 C C . ASN A 1 81 ? 6.324 -9.227 -18.141 1 95.44 81 ASN A C 1
ATOM 660 O O . ASN A 1 81 ? 6.031 -8.078 -17.797 1 95.44 81 ASN A O 1
ATOM 664 N N . LEU A 1 82 ? 7.566 -9.594 -18.375 1 93.81 82 LEU A N 1
ATOM 665 C CA . LEU A 1 82 ? 8.656 -8.625 -18.281 1 93.81 82 LEU A CA 1
ATOM 666 C C . LEU A 1 82 ? 8.492 -7.516 -19.328 1 93.81 82 LEU A C 1
ATOM 668 O O . LEU A 1 82 ? 9.008 -6.41 -19.141 1 93.81 82 LEU A O 1
ATOM 672 N N . ASN A 1 83 ? 7.766 -7.781 -20.375 1 92.19 83 ASN A N 1
ATOM 673 C CA . ASN A 1 83 ? 7.57 -6.809 -21.453 1 92.19 83 ASN A CA 1
ATOM 674 C C . ASN A 1 83 ? 6.742 -5.617 -20.984 1 92.19 83 ASN A C 1
ATOM 676 O O . ASN A 1 83 ? 6.758 -4.555 -21.609 1 92.19 83 ASN A O 1
ATOM 680 N N . ASN A 1 84 ? 6.055 -5.812 -19.875 1 92.38 84 ASN A N 1
ATOM 681 C CA . ASN A 1 84 ? 5.242 -4.727 -19.328 1 92.38 84 ASN A CA 1
ATOM 682 C C . ASN A 1 84 ? 6.059 -3.805 -18.438 1 92.38 84 ASN A C 1
ATOM 684 O O . ASN A 1 84 ? 5.555 -2.785 -17.953 1 92.38 84 ASN A O 1
ATOM 688 N N . PHE A 1 85 ? 7.293 -4.188 -18.219 1 92.25 85 PHE A N 1
ATOM 689 C CA . PHE A 1 85 ? 8.18 -3.42 -17.344 1 92.25 85 PHE A CA 1
ATOM 690 C C . PHE A 1 85 ? 9.414 -2.953 -18.109 1 92.25 85 PHE A C 1
ATOM 692 O O . PHE A 1 85 ? 10.43 -3.656 -18.156 1 92.25 85 PHE A O 1
ATOM 699 N N . LYS A 1 86 ? 9.352 -1.771 -18.609 1 89 86 LYS A N 1
ATOM 700 C CA . LYS A 1 86 ? 10.445 -1.252 -19.406 1 89 86 LYS A CA 1
ATOM 701 C C . LYS A 1 86 ? 11.773 -1.318 -18.656 1 89 86 LYS A C 1
ATOM 703 O O . LYS A 1 86 ? 12.812 -1.644 -19.234 1 89 86 LYS A O 1
ATOM 708 N N . ALA A 1 87 ? 11.695 -1.128 -17.438 1 89 87 ALA A N 1
ATOM 709 C CA . ALA A 1 87 ? 12.898 -1.054 -16.594 1 89 87 ALA A CA 1
ATOM 710 C C . ALA A 1 87 ? 13.531 -2.432 -16.438 1 89 87 ALA A C 1
ATOM 712 O O . ALA A 1 87 ? 14.688 -2.541 -16.016 1 89 87 ALA A O 1
ATOM 713 N N . PHE A 1 88 ? 12.797 -3.426 -16.719 1 92.06 88 PHE A N 1
ATOM 714 C CA . PHE A 1 88 ? 13.289 -4.766 -16.422 1 92.06 88 PHE A CA 1
ATOM 715 C C . PHE A 1 88 ? 13.664 -5.504 -17.703 1 92.06 88 PHE A C 1
ATOM 717 O O . PHE A 1 88 ? 14.188 -6.621 -17.641 1 92.06 88 PHE A O 1
ATOM 724 N N . GLN A 1 89 ? 13.461 -4.883 -18.75 1 87.56 89 GLN A N 1
ATOM 725 C CA . GLN A 1 89 ? 13.703 -5.566 -20.016 1 87.56 89 GLN A CA 1
ATOM 726 C C . GLN A 1 89 ? 15.164 -6.004 -20.141 1 87.56 89 GLN A C 1
ATOM 728 O O . GLN A 1 89 ? 16.062 -5.254 -19.766 1 87.56 89 GLN A O 1
ATOM 733 N N . ASN A 1 90 ? 15.391 -7.219 -20.516 1 87.88 90 ASN A N 1
ATOM 734 C CA . ASN A 1 90 ? 16.688 -7.816 -20.828 1 87.88 90 ASN A CA 1
ATOM 735 C C . ASN A 1 90 ? 17.516 -8.031 -19.547 1 87.88 90 ASN A C 1
ATOM 737 O O . ASN A 1 90 ? 18.734 -8.18 -19.625 1 87.88 90 ASN A O 1
ATOM 741 N N . MET A 1 91 ? 16.906 -8 -18.453 1 92.38 91 MET A N 1
ATOM 742 C CA . MET A 1 91 ? 17.625 -8.281 -17.203 1 92.38 91 MET A CA 1
ATOM 743 C C . MET A 1 91 ? 17.625 -9.781 -16.906 1 92.38 91 MET A C 1
ATOM 745 O O . MET A 1 91 ? 16.625 -10.469 -17.156 1 92.38 91 MET A O 1
ATOM 749 N N . THR A 1 92 ? 18.766 -10.188 -16.391 1 91.88 92 THR A N 1
ATOM 750 C CA . THR A 1 92 ? 18.844 -11.547 -15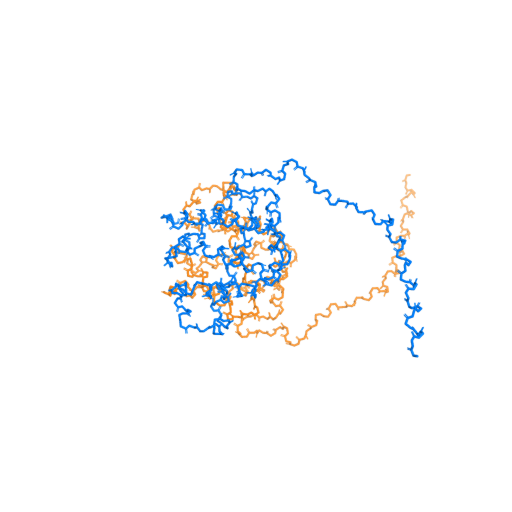.867 1 91.88 92 THR A CA 1
ATOM 751 C C . THR A 1 92 ? 18.188 -11.641 -14.5 1 91.88 92 THR A C 1
ATOM 753 O O . THR A 1 92 ? 17.875 -10.625 -13.883 1 91.88 92 THR A O 1
ATOM 756 N N . ASP A 1 93 ? 18 -12.891 -14.016 1 90.19 93 ASP A N 1
ATOM 757 C CA . ASP A 1 93 ? 17.438 -13.094 -12.68 1 90.19 93 ASP A CA 1
ATOM 758 C C . ASP A 1 93 ? 18.297 -12.406 -11.617 1 90.19 93 ASP A C 1
ATOM 760 O O . ASP A 1 93 ? 17.766 -11.781 -10.695 1 90.19 93 ASP A O 1
ATOM 764 N N . ASP A 1 94 ? 19.547 -12.539 -11.812 1 92.88 94 ASP A N 1
ATOM 765 C CA . ASP A 1 94 ? 20.469 -11.945 -10.852 1 92.88 94 ASP A CA 1
ATOM 766 C C . ASP A 1 94 ? 20.359 -10.422 -10.859 1 92.88 94 ASP A C 1
ATOM 768 O O . ASP A 1 94 ? 20.422 -9.789 -9.805 1 92.88 94 ASP A O 1
ATOM 772 N N . GLN A 1 95 ? 20.203 -9.898 -12.031 1 94.44 95 GLN A N 1
ATOM 773 C CA . GLN A 1 95 ? 20.047 -8.453 -12.164 1 94.44 95 GLN A CA 1
ATOM 774 C C . GLN A 1 95 ? 18.734 -7.984 -11.57 1 94.44 95 GLN A C 1
ATOM 776 O O . GLN A 1 95 ? 18.672 -6.941 -10.914 1 94.44 95 GLN A O 1
ATOM 781 N N . LEU A 1 96 ? 17.75 -8.789 -11.766 1 94.62 96 LEU A N 1
ATOM 782 C CA . LEU A 1 96 ? 16.422 -8.469 -11.227 1 94.62 96 LEU A CA 1
ATOM 783 C C . LEU A 1 96 ? 16.453 -8.461 -9.703 1 94.62 96 LEU A C 1
ATOM 785 O O . LEU A 1 96 ? 15.891 -7.555 -9.07 1 94.62 96 LEU A O 1
ATOM 789 N N . ARG A 1 97 ? 17.156 -9.336 -9.109 1 93.94 97 ARG A N 1
ATOM 790 C CA . ARG A 1 97 ? 17.203 -9.453 -7.656 1 93.94 97 ARG A CA 1
ATOM 791 C C . ARG A 1 97 ? 17.891 -8.234 -7.035 1 93.94 97 ARG A C 1
ATOM 793 O O . ARG A 1 97 ? 17.594 -7.863 -5.902 1 93.94 97 ARG A O 1
ATOM 800 N N . LYS A 1 98 ? 18.688 -7.633 -7.816 1 93.88 98 LYS A N 1
ATOM 801 C CA . LYS A 1 98 ? 19.438 -6.492 -7.305 1 93.88 98 LYS A CA 1
ATOM 802 C C . LYS A 1 98 ? 18.797 -5.176 -7.711 1 93.88 98 LYS A C 1
ATOM 804 O O . LYS A 1 98 ? 19.25 -4.102 -7.309 1 93.88 98 LYS A O 1
ATOM 809 N N . SER A 1 99 ? 17.734 -5.254 -8.484 1 95.56 99 SER A N 1
ATOM 810 C CA . SER A 1 99 ? 17.078 -4.062 -9 1 95.56 99 SER A CA 1
ATOM 811 C C . SER A 1 99 ? 16.266 -3.367 -7.918 1 95.56 99 SER A C 1
ATOM 813 O O . SER A 1 99 ? 15.328 -3.953 -7.367 1 95.56 99 SER A O 1
ATOM 815 N N . LYS A 1 100 ? 16.562 -2.088 -7.664 1 94.44 100 LYS A N 1
ATOM 816 C CA . LYS A 1 100 ? 15.82 -1.307 -6.68 1 94.44 100 LYS A CA 1
ATOM 817 C C . LYS A 1 100 ? 14.422 -0.97 -7.191 1 94.44 100 LYS A C 1
ATOM 819 O O . LYS A 1 100 ? 13.477 -0.858 -6.406 1 94.44 100 LYS A O 1
ATOM 824 N N . LYS A 1 101 ? 14.344 -0.93 -8.492 1 94.75 101 LYS A N 1
ATOM 825 C CA . LYS A 1 101 ? 13.023 -0.722 -9.078 1 94.75 101 LYS A CA 1
ATOM 826 C C . LYS A 1 101 ? 12.117 -1.925 -8.828 1 94.75 101 LYS A C 1
ATOM 828 O O . LYS A 1 101 ? 10.938 -1.764 -8.492 1 94.75 101 LYS A O 1
ATOM 833 N N . LEU A 1 102 ? 12.672 -3.088 -8.977 1 96.81 102 LEU A N 1
ATOM 834 C CA . LEU A 1 102 ? 11.883 -4.273 -8.672 1 96.81 102 LEU A CA 1
ATOM 835 C C . LEU A 1 102 ? 11.539 -4.332 -7.188 1 96.81 102 LEU A C 1
ATOM 837 O O . LEU A 1 102 ? 10.406 -4.645 -6.82 1 96.81 102 LEU A O 1
ATOM 841 N N . GLU A 1 103 ? 12.492 -4.035 -6.375 1 96.81 103 GLU A N 1
ATOM 842 C CA . GLU A 1 103 ? 12.266 -4.035 -4.934 1 96.81 103 GLU A CA 1
ATOM 843 C C . GLU A 1 103 ? 11.117 -3.109 -4.555 1 96.81 103 GLU A C 1
ATOM 845 O O . GLU A 1 103 ? 10.242 -3.488 -3.771 1 96.81 103 GLU A O 1
ATOM 850 N N . ALA A 1 104 ? 11.125 -1.934 -5.105 1 96.19 104 ALA A N 1
ATOM 851 C CA . ALA A 1 104 ? 10.078 -0.957 -4.816 1 96.19 104 ALA A CA 1
ATOM 852 C C . ALA A 1 104 ? 8.719 -1.449 -5.301 1 96.19 104 ALA A C 1
ATOM 854 O O . ALA A 1 104 ? 7.719 -1.351 -4.582 1 96.19 104 ALA A O 1
ATOM 855 N N . HIS A 1 105 ? 8.688 -1.97 -6.52 1 96.19 105 HIS A N 1
ATOM 856 C CA . HIS A 1 105 ? 7.426 -2.473 -7.055 1 96.19 105 HIS A CA 1
ATOM 857 C C . HIS A 1 105 ? 6.914 -3.656 -6.238 1 96.19 105 HIS A C 1
ATOM 859 O O . HIS A 1 105 ? 5.727 -3.725 -5.91 1 96.19 105 HIS A O 1
ATOM 865 N N . ALA A 1 106 ? 7.801 -4.562 -5.938 1 97.75 106 ALA A N 1
ATOM 866 C CA . ALA A 1 106 ? 7.43 -5.715 -5.125 1 97.75 106 ALA A CA 1
ATOM 867 C C . ALA A 1 106 ? 6.902 -5.281 -3.762 1 97.75 106 ALA A C 1
ATOM 869 O O . ALA A 1 106 ? 5.898 -5.809 -3.281 1 97.75 106 ALA A O 1
ATOM 870 N N . THR A 1 107 ? 7.543 -4.359 -3.162 1 97.19 107 THR A N 1
ATOM 871 C CA . THR A 1 107 ? 7.102 -3.809 -1.886 1 97.19 107 THR A CA 1
ATOM 872 C C . THR A 1 107 ? 5.688 -3.238 -2.004 1 97.19 107 THR A C 1
ATOM 874 O O . THR A 1 107 ? 4.809 -3.576 -1.21 1 97.19 107 THR A O 1
ATOM 877 N N . ASN A 1 108 ? 5.438 -2.447 -3.008 1 97 108 ASN A N 1
ATOM 878 C CA . ASN A 1 108 ? 4.113 -1.879 -3.234 1 97 108 ASN A CA 1
ATOM 879 C C . ASN A 1 108 ? 3.051 -2.967 -3.359 1 97 108 ASN A C 1
ATOM 881 O O . ASN A 1 108 ? 1.979 -2.863 -2.762 1 97 108 ASN A O 1
ATOM 885 N N . VAL A 1 109 ? 3.361 -3.965 -4.125 1 97.62 109 VAL A N 1
ATOM 886 C CA . VAL A 1 109 ? 2.387 -5.023 -4.371 1 97.62 109 VAL A CA 1
ATOM 887 C C . VAL A 1 109 ? 2.105 -5.777 -3.074 1 97.62 109 VAL A C 1
ATOM 889 O O . VAL A 1 109 ? 0.95 -6.059 -2.75 1 97.62 109 VAL A O 1
ATOM 892 N N . MET A 1 110 ? 3.123 -6.062 -2.289 1 98.31 110 MET A N 1
ATOM 893 C CA . MET A 1 110 ? 2.939 -6.793 -1.038 1 98.31 110 MET A CA 1
ATOM 894 C C . MET A 1 110 ? 2.115 -5.977 -0.049 1 98.31 110 MET A C 1
ATOM 896 O O . MET A 1 110 ? 1.278 -6.527 0.67 1 98.31 110 MET A O 1
ATOM 900 N N . TYR A 1 111 ? 2.342 -4.711 -0.018 1 97.25 111 TYR A N 1
ATOM 901 C CA . TYR A 1 111 ? 1.55 -3.867 0.87 1 97.25 111 TYR A CA 1
ATOM 902 C C . TYR A 1 111 ? 0.119 -3.73 0.362 1 97.25 111 TYR A C 1
ATOM 904 O O . TYR A 1 111 ? -0.822 -3.648 1.153 1 97.25 111 TYR A O 1
ATOM 912 N N . ALA A 1 112 ? -0.066 -3.736 -0.96 1 97.12 112 ALA A N 1
ATOM 913 C CA . ALA A 1 112 ? -1.42 -3.768 -1.507 1 97.12 112 ALA A CA 1
ATOM 914 C C . ALA A 1 112 ? -2.146 -5.047 -1.1 1 97.12 112 ALA A C 1
ATOM 916 O O . ALA A 1 112 ? -3.32 -5.008 -0.723 1 97.12 112 ALA A O 1
ATOM 917 N N . ILE A 1 113 ? -1.461 -6.117 -1.148 1 97.88 113 ILE A N 1
ATOM 918 C CA . ILE A 1 113 ? -2.049 -7.379 -0.706 1 97.88 113 ILE A CA 1
ATOM 919 C C . ILE A 1 113 ? -2.395 -7.293 0.779 1 97.88 113 ILE A C 1
ATOM 921 O O . ILE A 1 113 ? -3.443 -7.777 1.207 1 97.88 113 ILE A O 1
ATOM 925 N N . SER A 1 114 ? -1.576 -6.664 1.527 1 97.56 114 SER A N 1
ATOM 926 C CA . SER A 1 114 ? -1.863 -6.465 2.945 1 97.56 114 SER A CA 1
ATOM 927 C C . SER A 1 114 ? -3.16 -5.688 3.143 1 97.56 114 SER A C 1
ATOM 929 O O . SER A 1 114 ? -3.975 -6.035 3.998 1 97.56 114 SER A O 1
ATOM 931 N N . THR A 1 115 ? -3.336 -4.609 2.385 1 96.75 115 THR A N 1
ATOM 932 C CA . THR A 1 115 ? -4.566 -3.836 2.504 1 96.75 115 THR A CA 1
ATOM 933 C C . THR A 1 115 ? -5.785 -4.715 2.234 1 96.75 115 THR A C 1
ATOM 935 O O . THR A 1 115 ? -6.793 -4.625 2.941 1 96.75 115 THR A O 1
ATOM 938 N N . VAL A 1 116 ? -5.652 -5.543 1.245 1 96.62 116 VAL A N 1
ATOM 939 C CA . VAL A 1 116 ? -6.758 -6.406 0.843 1 96.62 116 VAL A CA 1
ATOM 940 C C . VAL A 1 116 ? -7.055 -7.414 1.948 1 96.62 116 VAL A C 1
ATOM 942 O O . VAL A 1 116 ? -8.203 -7.555 2.379 1 96.62 116 VAL A O 1
ATOM 945 N N . VAL A 1 117 ? -6.051 -8.039 2.432 1 97.38 117 VAL A N 1
ATOM 946 C CA . VAL A 1 117 ? -6.219 -9.062 3.459 1 97.38 117 VAL A CA 1
ATOM 947 C C . VAL A 1 117 ? -6.789 -8.43 4.727 1 97.38 117 VAL A C 1
ATOM 949 O O . VAL A 1 117 ? -7.676 -9.008 5.367 1 97.38 117 VAL A O 1
ATOM 952 N N . ASP A 1 118 ? -6.344 -7.258 5.027 1 96.44 118 ASP A N 1
ATOM 953 C CA . ASP A 1 118 ? -6.777 -6.578 6.246 1 96.44 118 ASP A CA 1
ATOM 954 C C . ASP A 1 118 ? -8.219 -6.102 6.125 1 96.44 118 ASP A C 1
ATOM 956 O O . ASP A 1 118 ? -8.844 -5.734 7.125 1 96.44 118 ASP A O 1
ATOM 960 N N . ASN A 1 119 ? -8.75 -6.172 4.934 1 96 119 ASN A N 1
ATOM 961 C CA . ASN A 1 119 ? -10.102 -5.656 4.734 1 96 119 ASN A CA 1
ATOM 962 C C . ASN A 1 119 ? -11.047 -6.742 4.227 1 96 119 ASN A C 1
ATOM 964 O O . ASN A 1 119 ? -12.102 -6.438 3.674 1 96 119 ASN A O 1
ATOM 968 N N . LEU A 1 120 ? -10.727 -7.961 4.426 1 95.94 120 LEU A N 1
ATOM 969 C CA . LEU A 1 120 ? -11.516 -9.086 3.939 1 95.94 120 LEU A CA 1
ATOM 970 C C . LEU A 1 120 ? -12.914 -9.07 4.543 1 95.94 120 LEU A C 1
ATOM 972 O O . LEU A 1 120 ? -13.852 -9.625 3.969 1 95.94 120 LEU A O 1
ATOM 976 N N . GLN A 1 121 ? -13.133 -8.359 5.656 1 93.69 121 GLN A N 1
ATOM 977 C CA . GLN A 1 121 ? -14.422 -8.352 6.324 1 93.69 121 GLN A CA 1
ATOM 978 C C . GLN A 1 121 ? -15.25 -7.137 5.918 1 93.69 121 GLN A C 1
ATOM 980 O O . GLN A 1 121 ? -16.422 -7.012 6.305 1 93.69 121 GLN A O 1
ATOM 985 N N . ASP A 1 122 ? -14.688 -6.254 5.227 1 94.62 122 ASP A N 1
ATOM 986 C CA . ASP A 1 122 ? -15.359 -5.047 4.75 1 94.62 122 ASP A CA 1
ATOM 987 C C . ASP A 1 122 ? -15.461 -5.039 3.227 1 94.62 122 ASP A C 1
ATOM 989 O O . ASP A 1 122 ? -14.672 -4.363 2.553 1 94.62 122 ASP A O 1
ATOM 993 N N . VAL A 1 123 ? -16.516 -5.691 2.758 1 94.12 123 VAL A N 1
ATOM 994 C CA . VAL A 1 123 ? -16.641 -5.988 1.334 1 94.12 123 VAL A CA 1
ATOM 995 C C . VAL A 1 123 ? -16.734 -4.688 0.539 1 94.12 123 VAL A C 1
ATOM 997 O O . VAL A 1 123 ? -16.188 -4.578 -0.555 1 94.12 123 VAL A O 1
ATOM 1000 N N . GLU A 1 124 ? -17.438 -3.729 1.025 1 95.31 124 GLU A N 1
ATOM 1001 C CA . GLU A 1 124 ? -17.594 -2.467 0.305 1 95.31 124 GLU A CA 1
ATOM 1002 C C . GLU A 1 124 ? -16.25 -1.754 0.162 1 95.31 124 GLU A C 1
ATOM 1004 O O . GLU A 1 124 ? -15.906 -1.284 -0.924 1 95.31 124 GLU A O 1
ATOM 1009 N N . CYS A 1 125 ? -15.516 -1.715 1.209 1 95.12 125 CYS A N 1
ATOM 1010 C CA . CYS A 1 125 ? -14.18 -1.132 1.145 1 95.12 125 CYS A CA 1
ATOM 1011 C C . CYS A 1 125 ? -13.266 -1.951 0.236 1 95.12 125 CYS A C 1
ATOM 1013 O O . CYS A 1 125 ? -12.523 -1.393 -0.573 1 95.12 125 CYS A O 1
ATOM 1015 N N . LEU A 1 126 ? -13.359 -3.225 0.368 1 96.19 126 LEU A N 1
ATOM 1016 C CA . LEU A 1 126 ? -12.547 -4.141 -0.429 1 96.19 126 LEU A CA 1
ATOM 1017 C C . LEU A 1 126 ? -12.797 -3.926 -1.919 1 96.19 126 LEU A C 1
ATOM 1019 O O . LEU A 1 126 ? -11.852 -3.891 -2.709 1 96.19 126 LEU A O 1
ATOM 1023 N N . THR A 1 127 ? -14.016 -3.766 -2.279 1 96.44 127 THR A N 1
ATOM 1024 C CA . THR A 1 127 ? -14.383 -3.559 -3.676 1 96.44 127 THR A CA 1
ATOM 1025 C C . THR A 1 127 ? -13.734 -2.287 -4.219 1 96.44 127 THR A C 1
ATOM 1027 O O . THR A 1 127 ? -13.195 -2.281 -5.328 1 96.44 127 THR A O 1
ATOM 1030 N N . GLU A 1 128 ? -13.758 -1.257 -3.422 1 95.75 128 GLU A N 1
ATOM 1031 C CA . GLU A 1 128 ? -13.141 -0.005 -3.846 1 95.75 128 GLU A CA 1
ATOM 1032 C C . GLU A 1 128 ? -11.625 -0.156 -3.98 1 95.75 128 GLU A C 1
ATOM 1034 O O . GLU A 1 128 ? -11.023 0.352 -4.93 1 95.75 128 GLU A O 1
ATOM 1039 N N . LEU A 1 129 ? -10.969 -0.827 -3.021 1 97 129 LEU A N 1
ATOM 1040 C CA . LEU A 1 129 ? -9.523 -1.059 -3.064 1 97 129 LEU A CA 1
ATOM 1041 C C . LEU A 1 129 ? -9.133 -1.818 -4.328 1 97 129 LEU A C 1
ATOM 1043 O O . LEU A 1 129 ? -8.211 -1.415 -5.039 1 97 129 LEU A O 1
ATOM 1047 N N . LEU A 1 130 ? -9.852 -2.84 -4.629 1 97.38 130 LEU A N 1
ATOM 1048 C CA . LEU A 1 130 ? -9.539 -3.713 -5.754 1 97.38 130 LEU A CA 1
ATOM 1049 C C . LEU A 1 130 ? -9.828 -3.018 -7.078 1 97.38 130 LEU A C 1
ATOM 1051 O O . LEU A 1 130 ? -9.062 -3.162 -8.039 1 97.38 130 LEU A O 1
ATOM 1055 N N . SER A 1 131 ? -10.891 -2.262 -7.125 1 95.69 131 SER A N 1
ATOM 1056 C CA . SER A 1 131 ? -11.188 -1.479 -8.32 1 95.69 131 SER A CA 1
ATOM 1057 C C . SER A 1 131 ? -10.086 -0.469 -8.609 1 95.69 131 SER A C 1
ATOM 1059 O O . SER A 1 131 ? -9.688 -0.283 -9.758 1 95.69 131 SER A O 1
ATOM 1061 N N . THR A 1 132 ? -9.602 0.129 -7.57 1 93.81 132 THR A N 1
ATOM 1062 C CA . THR A 1 132 ? -8.523 1.095 -7.707 1 93.81 132 THR A CA 1
ATOM 1063 C C . THR A 1 132 ? -7.258 0.42 -8.234 1 93.81 132 THR A C 1
ATOM 1065 O O . THR A 1 132 ? -6.555 0.979 -9.078 1 93.81 132 THR A O 1
ATOM 1068 N N . ILE A 1 133 ? -6.965 -0.775 -7.742 1 95.75 133 ILE A N 1
ATOM 1069 C CA . ILE A 1 133 ? -5.824 -1.529 -8.258 1 95.75 133 ILE A CA 1
ATOM 1070 C C . ILE A 1 133 ? -5.984 -1.741 -9.766 1 95.75 133 ILE A C 1
ATOM 1072 O O . ILE A 1 133 ? -5.043 -1.525 -10.531 1 95.75 133 ILE A O 1
ATOM 1076 N N . GLY A 1 134 ? -7.172 -2.178 -10.156 1 95.56 134 GLY A N 1
ATOM 1077 C CA . GLY A 1 134 ? -7.426 -2.35 -11.578 1 95.56 134 GLY A CA 1
ATOM 1078 C C . GLY A 1 134 ? -7.191 -1.084 -12.383 1 95.56 134 GLY A C 1
ATOM 1079 O O . GLY A 1 134 ? -6.469 -1.102 -13.383 1 95.56 134 GLY A O 1
ATOM 1080 N N . ARG A 1 135 ? -7.711 0.028 -11.953 1 92.5 135 ARG A N 1
ATOM 1081 C CA . ARG A 1 135 ? -7.613 1.304 -12.656 1 92.5 135 ARG A CA 1
ATOM 1082 C C . ARG A 1 135 ? -6.16 1.751 -12.773 1 92.5 135 ARG A C 1
ATOM 1084 O O . ARG A 1 135 ? -5.742 2.25 -13.82 1 92.5 135 ARG A O 1
ATOM 1091 N N . ASN A 1 136 ? -5.402 1.518 -11.734 1 91 136 ASN A N 1
ATOM 1092 C CA . ASN A 1 136 ? -4.008 1.946 -11.719 1 91 136 ASN A CA 1
ATOM 1093 C C . ASN A 1 136 ? -3.164 1.148 -12.711 1 91 136 ASN A C 1
ATOM 1095 O O . ASN A 1 136 ? -2.041 1.54 -13.031 1 91 136 ASN A O 1
ATOM 1099 N N . HIS A 1 137 ? -3.625 0.038 -13.195 1 93.94 137 HIS A N 1
ATOM 1100 C CA . HIS A 1 137 ? -2.832 -0.824 -14.062 1 93.94 137 HIS A CA 1
ATOM 1101 C C . HIS A 1 137 ? -3.271 -0.695 -15.516 1 93.94 137 HIS A C 1
ATOM 1103 O O . HIS A 1 137 ? -2.719 -1.356 -16.406 1 93.94 137 HIS A O 1
ATOM 1109 N N . ILE A 1 138 ? -4.184 0.255 -15.812 1 89.94 138 ILE A N 1
ATOM 1110 C CA . ILE A 1 138 ? -4.695 0.456 -17.172 1 89.94 138 ILE A CA 1
ATOM 1111 C C . ILE A 1 138 ? -3.574 0.96 -18.078 1 89.94 138 ILE A C 1
ATOM 1113 O O . ILE A 1 138 ? -3.387 0.454 -19.188 1 89.94 138 ILE A O 1
ATOM 1117 N N . LYS A 1 139 ? -2.783 1.875 -17.609 1 85.56 139 LYS A N 1
ATOM 1118 C CA . LYS A 1 139 ? -1.755 2.51 -18.438 1 85.56 139 LYS A CA 1
ATOM 1119 C C . LYS A 1 139 ? -0.674 1.51 -18.828 1 85.56 139 LYS A C 1
ATOM 1121 O O . LYS A 1 139 ? -0.052 1.648 -19.891 1 85.56 139 LYS A O 1
ATOM 1126 N N . ARG A 1 140 ? -0.524 0.509 -18.047 1 88.69 140 ARG A N 1
ATOM 1127 C CA . ARG A 1 140 ? 0.495 -0.5 -18.312 1 88.69 140 ARG A CA 1
ATOM 1128 C C . ARG A 1 140 ? -0.038 -1.586 -19.234 1 88.69 140 ARG A C 1
ATOM 1130 O O . ARG A 1 140 ? 0.694 -2.506 -19.609 1 88.69 140 ARG A O 1
ATOM 1137 N N . LYS A 1 141 ? -1.292 -1.481 -19.578 1 91.81 141 LYS A N 1
ATOM 1138 C CA . LYS A 1 141 ? -1.949 -2.393 -20.516 1 91.81 141 LYS A CA 1
ATOM 1139 C C . LYS A 1 141 ? -1.916 -3.828 -20 1 91.81 141 LYS A C 1
ATOM 1141 O O . LYS A 1 141 ? -1.688 -4.766 -20.766 1 91.81 141 LYS A O 1
ATOM 1146 N N . ILE A 1 142 ? -1.968 -3.92 -18.734 1 94.31 142 ILE A N 1
ATOM 1147 C CA . ILE A 1 142 ? -2.055 -5.238 -18.125 1 94.31 142 ILE A CA 1
ATOM 1148 C C . ILE A 1 142 ? -3.41 -5.867 -18.438 1 94.31 142 ILE A C 1
ATOM 1150 O O . ILE A 1 142 ? -4.441 -5.191 -18.375 1 94.31 142 ILE A O 1
ATOM 1154 N N . THR A 1 143 ? -3.4 -7.211 -18.672 1 94.75 143 THR A N 1
ATOM 1155 C CA . THR A 1 143 ? -4.613 -7.91 -19.094 1 94.75 143 THR A CA 1
ATOM 1156 C C . THR A 1 143 ? -5.172 -8.75 -17.953 1 94.75 143 THR A C 1
ATOM 1158 O O . THR A 1 143 ? -4.457 -9.055 -16.984 1 94.75 143 THR A O 1
ATOM 1161 N N . PRO A 1 144 ? -6.465 -9.156 -18.047 1 95.44 144 PRO A N 1
ATOM 1162 C CA . PRO A 1 144 ? -7.055 -10.047 -17.047 1 95.44 144 PRO A CA 1
ATOM 1163 C C . PRO A 1 144 ? -6.27 -11.352 -16.891 1 95.44 144 PRO A C 1
ATOM 1165 O O . PRO A 1 144 ? -6.098 -11.836 -15.766 1 95.44 144 PRO A O 1
ATOM 1168 N N . VAL A 1 145 ? -5.801 -11.852 -17.969 1 96.69 145 VAL A N 1
ATOM 1169 C CA . VAL A 1 145 ? -5.039 -13.094 -17.938 1 96.69 145 VAL A CA 1
ATOM 1170 C C . VAL A 1 145 ? -3.777 -12.906 -17.094 1 96.69 145 VAL A C 1
ATOM 1172 O O . VAL A 1 145 ? -3.4 -13.789 -16.328 1 96.69 145 VAL A O 1
ATOM 1175 N N . GLN A 1 146 ? -3.117 -11.789 -17.25 1 96.94 146 GLN A N 1
ATOM 1176 C CA . GLN A 1 146 ? -1.897 -11.516 -16.5 1 96.94 146 GLN A CA 1
ATOM 1177 C C . GLN A 1 146 ? -2.186 -11.398 -15.008 1 96.94 146 GLN A C 1
ATOM 1179 O O . GLN A 1 146 ? -1.361 -11.789 -14.172 1 96.94 146 GLN A O 1
ATOM 1184 N N . PHE A 1 147 ? -3.33 -10.898 -14.648 1 96.94 147 PHE A N 1
ATOM 1185 C CA . PHE A 1 147 ? -3.707 -10.875 -13.242 1 96.94 147 PHE A CA 1
ATOM 1186 C C . PHE A 1 147 ? -3.965 -12.281 -12.727 1 96.94 147 PHE A C 1
ATOM 1188 O O . PHE A 1 147 ? -3.646 -12.594 -11.57 1 96.94 147 PHE A O 1
ATOM 1195 N N . ASP A 1 148 ? -4.586 -13.133 -13.562 1 97.25 148 ASP A N 1
ATOM 1196 C CA . ASP A 1 148 ? -4.75 -14.539 -13.188 1 97.25 148 ASP A CA 1
ATOM 1197 C C . ASP A 1 148 ? -3.395 -15.195 -12.93 1 97.25 148 ASP A C 1
ATOM 1199 O O . ASP A 1 148 ? -3.252 -15.984 -12 1 97.25 148 ASP A O 1
ATOM 1203 N N . GLN A 1 149 ? -2.461 -14.836 -13.742 1 98.25 149 GLN A N 1
ATOM 1204 C CA . GLN A 1 149 ? -1.119 -15.391 -13.602 1 98.25 149 GLN A CA 1
ATOM 1205 C C . GLN A 1 149 ? -0.499 -14.992 -12.266 1 98.25 149 GLN A C 1
ATOM 1207 O O . GLN A 1 149 ? 0.243 -15.773 -11.664 1 98.25 149 GLN A O 1
ATOM 1212 N N . VAL A 1 150 ? -0.781 -13.773 -11.773 1 97.94 150 VAL A N 1
ATOM 1213 C CA . VAL A 1 150 ? -0.311 -13.344 -10.469 1 97.94 150 VAL A CA 1
ATOM 1214 C C . VAL A 1 150 ? -0.85 -14.273 -9.383 1 97.94 150 VAL A C 1
ATOM 1216 O O . VAL A 1 150 ? -0.094 -14.75 -8.531 1 97.94 150 VAL A O 1
ATOM 1219 N N . GLY A 1 151 ? -2.17 -14.586 -9.438 1 97.56 151 GLY A N 1
ATOM 1220 C CA . GLY A 1 151 ? -2.775 -15.477 -8.453 1 97.56 151 GLY A CA 1
ATOM 1221 C C . GLY A 1 151 ? -2.197 -16.875 -8.484 1 97.56 151 GLY A C 1
ATOM 1222 O O . GLY A 1 151 ? -1.892 -17.453 -7.441 1 97.56 151 GLY A O 1
ATOM 1223 N N . ILE A 1 152 ? -2.008 -17.406 -9.672 1 97.69 152 ILE A N 1
ATOM 1224 C CA . ILE A 1 152 ? -1.464 -18.734 -9.867 1 97.69 152 ILE A CA 1
ATOM 1225 C C . ILE A 1 152 ? -0.062 -18.812 -9.266 1 97.69 152 ILE A C 1
ATOM 1227 O O . ILE A 1 152 ? 0.239 -19.734 -8.492 1 97.69 152 ILE A O 1
ATOM 1231 N N . THR A 1 153 ? 0.745 -17.859 -9.609 1 98.44 153 THR A N 1
ATOM 1232 C CA . THR A 1 153 ? 2.125 -17.844 -9.141 1 98.44 153 THR A CA 1
ATOM 1233 C C . THR A 1 153 ? 2.182 -17.625 -7.629 1 98.44 153 THR A C 1
ATOM 1235 O O . THR A 1 153 ? 3.033 -18.188 -6.945 1 98.44 153 THR A O 1
ATOM 1238 N N . PHE A 1 154 ? 1.272 -16.781 -7.121 1 98.56 154 PHE A N 1
ATOM 1239 C CA . PHE A 1 154 ? 1.301 -16.469 -5.699 1 98.56 154 PHE A CA 1
ATOM 1240 C C . PHE A 1 154 ? 1.006 -17.703 -4.863 1 98.56 154 PHE A C 1
ATOM 1242 O O . PHE A 1 154 ? 1.646 -17.938 -3.838 1 98.56 154 PHE A O 1
ATOM 1249 N N . ILE A 1 155 ? 0.081 -18.5 -5.301 1 98 155 ILE A N 1
ATOM 1250 C CA . ILE A 1 155 ? -0.272 -19.719 -4.582 1 98 155 ILE A CA 1
ATOM 1251 C C . ILE A 1 155 ? 0.91 -20.688 -4.598 1 98 155 ILE A C 1
ATOM 1253 O O . ILE A 1 155 ? 1.245 -21.281 -3.57 1 98 155 ILE A O 1
ATOM 1257 N N . LYS A 1 156 ? 1.513 -20.797 -5.699 1 98.06 156 LYS A N 1
ATOM 1258 C CA . LYS A 1 156 ? 2.707 -21.625 -5.785 1 98.06 156 LYS A CA 1
ATOM 1259 C C . LYS A 1 156 ? 3.818 -21.094 -4.883 1 98.06 156 LYS A C 1
ATOM 1261 O O . LYS A 1 156 ? 4.512 -21.875 -4.223 1 98.06 156 LYS A O 1
ATOM 1266 N N . PHE A 1 157 ? 3.951 -19.812 -4.879 1 98.5 157 PHE A N 1
ATOM 1267 C CA . PHE A 1 157 ? 4.93 -19.156 -4.023 1 98.5 157 PHE A CA 1
ATOM 1268 C C . PHE A 1 157 ? 4.676 -19.484 -2.557 1 98.5 157 PHE A C 1
ATOM 1270 O O . PHE A 1 157 ? 5.609 -19.797 -1.816 1 98.5 157 PHE A O 1
ATOM 1277 N N . LEU A 1 158 ? 3.418 -19.453 -2.143 1 98.25 158 LEU A N 1
ATOM 1278 C CA . LEU A 1 158 ? 3.066 -19.781 -0.766 1 98.25 158 LEU A CA 1
ATOM 1279 C C . LEU A 1 158 ? 3.445 -21.219 -0.438 1 98.25 158 LEU A C 1
ATOM 1281 O O . LEU A 1 158 ? 3.988 -21.5 0.634 1 98.25 158 LEU A O 1
ATOM 1285 N N . GLU A 1 159 ? 3.158 -22.062 -1.33 1 97.94 159 GLU A N 1
ATOM 1286 C CA . GLU A 1 159 ? 3.492 -23.469 -1.139 1 97.94 159 GLU A CA 1
ATOM 1287 C C . GLU A 1 159 ? 5 -23.672 -0.984 1 97.94 159 GLU A C 1
ATOM 1289 O O . GLU A 1 159 ? 5.449 -24.406 -0.104 1 97.94 159 GLU A O 1
ATOM 1294 N N . ASN A 1 160 ? 5.742 -23.031 -1.771 1 97.62 160 ASN A N 1
ATOM 1295 C CA . ASN A 1 160 ? 7.195 -23.141 -1.716 1 97.62 160 ASN A CA 1
ATOM 1296 C C . ASN A 1 160 ? 7.754 -22.547 -0.425 1 97.62 160 ASN A C 1
ATOM 1298 O O . ASN A 1 160 ? 8.68 -23.109 0.167 1 97.62 160 ASN A O 1
ATOM 1302 N N . LYS A 1 161 ? 7.195 -21.453 -0.04 1 97.25 161 LYS A N 1
ATOM 1303 C CA . LYS A 1 161 ? 7.715 -20.703 1.093 1 97.25 161 LYS A CA 1
ATOM 1304 C C . LYS A 1 161 ? 7.324 -21.344 2.418 1 97.25 161 LYS A C 1
ATOM 1306 O O . LYS A 1 161 ? 8.125 -21.375 3.357 1 97.25 161 LYS A O 1
ATOM 1311 N N . LEU A 1 162 ? 6.133 -21.938 2.492 1 97.5 162 LEU A N 1
ATOM 1312 C CA . LEU A 1 162 ? 5.621 -22.328 3.799 1 97.5 162 LEU A CA 1
ATOM 1313 C C . LEU A 1 162 ? 5.461 -23.844 3.887 1 97.5 162 LEU A C 1
ATOM 1315 O O . LEU A 1 162 ? 5.176 -24.375 4.961 1 97.5 162 LEU A O 1
ATOM 1319 N N . GLY A 1 163 ? 5.598 -24.516 2.801 1 96.5 163 GLY A N 1
ATOM 1320 C CA . GLY A 1 163 ? 5.602 -25.969 2.781 1 96.5 163 GLY A CA 1
ATOM 1321 C C . GLY A 1 163 ? 4.324 -26.578 3.326 1 96.5 163 GLY A C 1
ATOM 1322 O O . GLY A 1 163 ? 3.229 -26.25 2.863 1 96.5 163 GLY A O 1
ATOM 1323 N N . SER A 1 164 ? 4.445 -27.344 4.414 1 95.56 164 SER A N 1
ATOM 1324 C CA . SER A 1 164 ? 3.354 -28.156 4.941 1 95.56 164 SER A CA 1
ATOM 1325 C C . SER A 1 164 ? 2.295 -27.281 5.617 1 95.56 164 SER A C 1
ATOM 1327 O O . SER A 1 164 ? 1.188 -27.75 5.891 1 95.56 164 SER A O 1
ATOM 1329 N N . ARG A 1 165 ? 2.559 -26.094 5.848 1 95.44 165 ARG A N 1
ATOM 1330 C CA . ARG A 1 165 ? 1.563 -25.188 6.418 1 95.44 165 ARG A CA 1
ATOM 1331 C C . ARG A 1 165 ? 0.453 -24.891 5.418 1 95.44 165 ARG A C 1
ATOM 1333 O O . ARG A 1 165 ? -0.63 -24.438 5.797 1 95.44 165 ARG A O 1
ATOM 1340 N N . ILE A 1 166 ? 0.787 -25.047 4.184 1 98.19 166 ILE A N 1
ATOM 1341 C CA . ILE A 1 166 ? -0.23 -24.859 3.156 1 98.19 166 ILE A CA 1
ATOM 1342 C C . ILE A 1 166 ? -0.982 -26.172 2.926 1 98.19 166 ILE A C 1
ATOM 1344 O O . ILE A 1 166 ? -0.613 -26.953 2.055 1 98.19 166 ILE A O 1
ATOM 1348 N N . THR A 1 167 ? -2.057 -26.344 3.66 1 97.56 167 THR A N 1
ATOM 1349 C CA . THR A 1 167 ? -2.928 -27.516 3.5 1 97.56 167 THR A CA 1
ATOM 1350 C C . THR A 1 167 ? -3.812 -27.344 2.266 1 97.56 167 THR A C 1
ATOM 1352 O O . THR A 1 167 ? -3.906 -26.266 1.697 1 97.56 167 THR A O 1
ATOM 1355 N N . PRO A 1 168 ? -4.48 -28.438 1.903 1 97.38 168 PRO A N 1
ATOM 1356 C CA . PRO A 1 168 ? -5.414 -28.312 0.78 1 97.38 168 PRO A CA 1
ATOM 1357 C C . PRO A 1 168 ? -6.492 -27.266 1.021 1 97.38 168 PRO A C 1
ATOM 1359 O O . PRO A 1 168 ? -6.879 -26.547 0.095 1 97.38 168 PRO A O 1
ATOM 1362 N N . PHE A 1 169 ? -6.941 -27.172 2.205 1 96.56 169 PHE A N 1
ATOM 1363 C CA . PHE A 1 169 ? -7.949 -26.172 2.535 1 96.56 169 PHE A CA 1
ATOM 1364 C C . PHE A 1 169 ? -7.379 -24.766 2.393 1 96.56 169 PHE A C 1
ATOM 1366 O O . PHE A 1 169 ? -8.031 -23.891 1.84 1 96.56 169 PHE A O 1
ATOM 1373 N N . CYS A 1 170 ? -6.199 -24.594 2.877 1 97.06 170 CYS A N 1
ATOM 1374 C CA . CYS A 1 170 ? -5.523 -23.312 2.758 1 97.06 170 CYS A CA 1
ATOM 1375 C C . CYS A 1 170 ? -5.352 -22.922 1.296 1 97.06 170 CYS A C 1
ATOM 1377 O O . CYS A 1 170 ? -5.629 -21.781 0.917 1 97.06 170 CYS A O 1
ATOM 1379 N N . ARG A 1 171 ? -4.918 -23.859 0.573 1 97.81 171 ARG A N 1
ATOM 1380 C CA . ARG A 1 171 ? -4.742 -23.625 -0.856 1 97.81 171 ARG A CA 1
ATOM 1381 C C . ARG A 1 171 ? -6.055 -23.203 -1.507 1 97.81 171 ARG A C 1
ATOM 1383 O O . ARG A 1 171 ? -6.09 -22.234 -2.268 1 97.81 171 ARG A O 1
ATOM 1390 N N . ASN A 1 172 ? -7.039 -23.906 -1.246 1 97.38 172 ASN A N 1
ATOM 1391 C CA . ASN A 1 172 ? -8.344 -23.578 -1.807 1 97.38 172 ASN A CA 1
ATOM 1392 C C . ASN A 1 172 ? -8.82 -22.203 -1.375 1 97.38 172 ASN A C 1
ATOM 1394 O O . ASN A 1 172 ? -9.398 -21.453 -2.176 1 97.38 172 ASN A O 1
ATOM 1398 N N . ALA A 1 173 ? -8.641 -21.844 -0.122 1 97.56 173 ALA A N 1
ATOM 1399 C CA . ALA A 1 173 ? -9.031 -20.531 0.387 1 97.56 173 ALA A CA 1
ATOM 1400 C C . ALA A 1 173 ? -8.352 -19.422 -0.398 1 97.56 173 ALA A C 1
ATOM 1402 O O . ALA A 1 173 ? -8.992 -18.438 -0.778 1 97.56 173 ALA A O 1
ATOM 1403 N N . TRP A 1 174 ? -7.102 -19.594 -0.663 1 98.19 174 TRP A N 1
ATOM 1404 C CA . TRP A 1 174 ? -6.355 -18.578 -1.414 1 98.19 174 TRP A CA 1
ATOM 1405 C C . TRP A 1 174 ? -6.789 -18.562 -2.877 1 98.19 174 TRP A C 1
ATOM 1407 O O . TRP A 1 174 ? -6.852 -17.5 -3.5 1 98.19 174 TRP A O 1
ATOM 1417 N N . GLU A 1 175 ? -7.086 -19.703 -3.414 1 97.81 175 GLU A N 1
ATOM 1418 C CA . GLU A 1 175 ? -7.586 -19.766 -4.785 1 97.81 175 GLU A CA 1
ATOM 1419 C C . GLU A 1 175 ? -8.898 -19 -4.93 1 97.81 175 GLU A C 1
ATOM 1421 O O . GLU A 1 175 ? -9.055 -18.203 -5.855 1 97.81 175 GLU A O 1
ATOM 1426 N N . VAL A 1 176 ? -9.773 -19.266 -4.043 1 97 176 VAL A N 1
ATOM 1427 C CA . VAL A 1 176 ? -11.07 -18.578 -4.078 1 97 176 VAL A CA 1
ATOM 1428 C C . VAL A 1 176 ? -10.867 -17.078 -3.848 1 97 176 VAL A C 1
ATOM 1430 O O . VAL A 1 176 ? -11.484 -16.266 -4.527 1 97 176 VAL A O 1
ATOM 1433 N N . THR A 1 177 ? -10.031 -16.75 -2.922 1 97.19 177 THR A N 1
ATOM 1434 C CA . THR A 1 177 ? -9.734 -15.344 -2.641 1 97.19 177 THR A CA 1
ATOM 1435 C C . THR A 1 177 ? -9.242 -14.633 -3.896 1 97.19 177 THR A C 1
ATOM 1437 O O . THR A 1 177 ? -9.773 -13.594 -4.281 1 97.19 177 THR A O 1
ATOM 1440 N N . PHE A 1 178 ? -8.266 -15.203 -4.586 1 96.88 178 PHE A N 1
ATOM 1441 C CA . PHE A 1 178 ? -7.715 -14.578 -5.777 1 96.88 178 PHE A CA 1
ATOM 1442 C C . PHE A 1 178 ? -8.758 -14.516 -6.891 1 96.88 178 PHE A C 1
ATOM 1444 O O . PHE A 1 178 ? -8.797 -13.555 -7.66 1 96.88 178 PHE A O 1
ATOM 1451 N N . LYS A 1 179 ? -9.547 -15.523 -6.953 1 95.38 179 LYS A N 1
ATOM 1452 C CA . LYS A 1 179 ? -10.594 -15.523 -7.969 1 95.38 179 LYS A CA 1
ATOM 1453 C C . LYS A 1 179 ? -11.57 -14.367 -7.758 1 95.38 179 LYS A C 1
ATOM 1455 O O . LYS A 1 179 ? -11.875 -13.625 -8.695 1 95.38 179 LYS A O 1
ATOM 1460 N N . VAL A 1 180 ? -12.008 -14.211 -6.566 1 93.56 180 VAL A N 1
ATOM 1461 C CA . VAL A 1 180 ? -12.945 -13.148 -6.238 1 93.56 180 VAL A CA 1
ATOM 1462 C C . VAL A 1 180 ? -12.281 -11.789 -6.434 1 93.56 180 VAL A C 1
ATOM 1464 O O . VAL A 1 180 ? -12.852 -10.891 -7.062 1 93.56 180 VAL A O 1
ATOM 1467 N N . MET A 1 181 ? -11.094 -11.672 -6.008 1 95.56 181 MET A N 1
ATOM 1468 C CA . MET A 1 181 ? -10.383 -10.406 -6.102 1 95.56 181 MET A CA 1
ATOM 1469 C C . MET A 1 181 ? -10.133 -10.023 -7.559 1 95.56 181 MET A C 1
ATOM 1471 O O . MET A 1 181 ? -10.352 -8.875 -7.953 1 95.56 181 MET A O 1
ATOM 1475 N N . ASN A 1 182 ? -9.711 -10.977 -8.328 1 96 182 ASN A N 1
ATOM 1476 C CA . ASN A 1 182 ? -9.406 -10.703 -9.727 1 96 182 ASN A CA 1
ATOM 1477 C C . ASN A 1 182 ? -10.656 -10.289 -10.5 1 96 182 ASN A C 1
ATOM 1479 O O . ASN A 1 182 ? -10.578 -9.477 -11.422 1 96 182 ASN A O 1
ATOM 1483 N N . SER A 1 183 ? -11.766 -10.828 -10.156 1 95.5 183 SER A N 1
ATOM 1484 C CA . SER A 1 183 ? -12.992 -10.438 -10.836 1 95.5 183 SER A CA 1
ATOM 1485 C C . SER A 1 183 ? -13.289 -8.953 -10.633 1 95.5 183 SER A C 1
ATOM 1487 O O . SER A 1 183 ? -13.719 -8.266 -11.555 1 95.5 183 SER A O 1
ATOM 1489 N N . ILE A 1 184 ? -13.047 -8.453 -9.484 1 95.75 184 ILE A N 1
ATOM 1490 C CA . ILE A 1 184 ? -13.289 -7.051 -9.172 1 95.75 184 ILE A CA 1
ATOM 1491 C C . ILE A 1 184 ? -12.203 -6.188 -9.82 1 95.75 184 ILE A C 1
ATOM 1493 O O . ILE A 1 184 ? -12.5 -5.125 -10.367 1 95.75 184 ILE A O 1
ATOM 1497 N N . ILE A 1 185 ? -10.945 -6.668 -9.789 1 96.69 185 ILE A N 1
ATOM 1498 C CA . ILE A 1 185 ? -9.836 -5.938 -10.391 1 96.69 185 ILE A CA 1
ATOM 1499 C C . ILE A 1 185 ? -10.086 -5.773 -11.891 1 96.69 185 ILE A C 1
ATOM 1501 O O . ILE A 1 185 ? -9.891 -4.688 -12.445 1 96.69 185 ILE A O 1
ATOM 1505 N N . VAL A 1 186 ? -10.531 -6.832 -12.5 1 94.81 186 VAL A N 1
ATOM 1506 C CA . VAL A 1 186 ? -10.758 -6.828 -13.945 1 94.81 186 VAL A CA 1
ATOM 1507 C C . VAL A 1 186 ? -11.883 -5.852 -14.281 1 94.81 186 VAL A C 1
ATOM 1509 O O . VAL A 1 186 ? -11.836 -5.172 -15.312 1 94.81 186 VAL A O 1
ATOM 1512 N N . ALA A 1 187 ? -12.844 -5.727 -13.438 1 93.38 187 ALA A N 1
ATOM 1513 C CA . ALA A 1 187 ? -13.891 -4.727 -13.633 1 93.38 187 ALA A CA 1
ATOM 1514 C C . ALA A 1 187 ? -13.32 -3.314 -13.57 1 93.38 187 ALA A C 1
ATOM 1516 O O . ALA A 1 187 ? -13.719 -2.441 -14.344 1 93.38 187 ALA A O 1
ATOM 1517 N N . GLY A 1 188 ? -12.391 -3.113 -12.664 1 92.44 188 GLY A N 1
ATOM 1518 C CA . GLY A 1 188 ? -11.703 -1.835 -12.586 1 92.44 188 GLY A CA 1
ATOM 1519 C C . GLY A 1 188 ? -10.852 -1.536 -13.805 1 92.44 188 GLY A C 1
ATOM 1520 O O . GLY A 1 188 ? -10.758 -0.384 -14.234 1 92.44 188 GLY A O 1
ATOM 1521 N N . LEU A 1 189 ? -10.242 -2.545 -14.328 1 91.62 189 LEU A N 1
ATOM 1522 C CA . LEU A 1 189 ? -9.414 -2.43 -15.523 1 91.62 189 LEU A CA 1
ATOM 1523 C C . LEU A 1 189 ? -10.242 -1.955 -16.719 1 91.62 189 LEU A C 1
ATOM 1525 O O . LEU A 1 189 ? -9.711 -1.355 -17.641 1 91.62 189 LEU A O 1
ATOM 1529 N N . GLN A 1 190 ? -11.469 -2.193 -16.688 1 88.56 190 GLN A N 1
ATOM 1530 C CA . GLN A 1 190 ? -12.367 -1.867 -17.797 1 88.56 190 GLN A CA 1
ATOM 1531 C C . GLN A 1 190 ? -13.086 -0.544 -17.547 1 88.56 190 GLN A C 1
ATOM 1533 O O . GLN A 1 190 ? -13.844 -0.08 -18.391 1 88.56 190 GLN A O 1
ATOM 1538 N N . SER A 1 191 ? -12.695 -0.027 -16.391 1 82.31 191 SER A N 1
ATOM 1539 C CA . SER A 1 191 ? -13.422 1.188 -16.031 1 82.31 191 SER A CA 1
ATOM 1540 C C . SER A 1 191 ? -12.805 2.416 -16.703 1 82.31 191 SER A C 1
ATOM 1542 O O . SER A 1 191 ? -11.594 2.471 -16.906 1 82.31 191 SER A O 1
ATOM 1544 N N . ASN A 1 192 ? -13.664 3.24 -17.125 1 68.25 192 ASN A N 1
ATOM 1545 C CA . ASN A 1 192 ? -13.258 4.543 -17.641 1 68.25 192 ASN A CA 1
ATOM 1546 C C . ASN A 1 192 ? -13.328 5.621 -16.562 1 68.25 192 ASN A C 1
ATOM 1548 O O . ASN A 1 192 ? -13.164 6.805 -16.859 1 68.25 192 ASN A O 1
ATOM 1552 N N . ASP A 1 193 ? -13.609 5.172 -15.445 1 61.5 193 ASP A N 1
ATOM 1553 C CA . ASP A 1 193 ? -13.836 6.168 -14.406 1 61.5 193 ASP A CA 1
ATOM 1554 C C . ASP A 1 193 ? -12.516 6.684 -13.844 1 61.5 193 ASP A C 1
ATOM 1556 O O . ASP A 1 193 ? -11.531 5.941 -13.773 1 61.5 193 ASP A O 1
ATOM 1560 N N . ASP A 1 194 ? -12.289 7.988 -13.906 1 54.5 194 ASP A N 1
ATOM 1561 C CA . ASP A 1 194 ? -11.133 8.641 -13.289 1 54.5 194 ASP A CA 1
ATOM 1562 C C . ASP A 1 194 ? -11.289 8.703 -11.773 1 54.5 194 ASP A C 1
ATOM 1564 O O . ASP A 1 194 ? -12.391 8.891 -11.258 1 54.5 194 ASP A O 1
ATOM 1568 N N . MET B 1 1 ? -16.125 20.297 68.438 1 26.05 1 MET B N 1
ATOM 1569 C CA . MET B 1 1 ? -16.078 19.703 67.062 1 26.05 1 MET B CA 1
ATOM 1570 C C . MET B 1 1 ? -14.711 19.922 66.438 1 26.05 1 MET B C 1
ATOM 1572 O O . MET B 1 1 ? -14.508 19.578 65.25 1 26.05 1 MET B O 1
ATOM 1576 N N . ASP B 1 2 ? -13.836 20.688 67.062 1 27.84 2 ASP B N 1
ATOM 1577 C CA . ASP B 1 2 ? -12.531 21.281 66.812 1 27.84 2 ASP B CA 1
ATOM 1578 C C . ASP B 1 2 ? -11.43 20.219 66.812 1 27.84 2 ASP B C 1
ATOM 1580 O O . ASP B 1 2 ? -10.43 20.359 66.125 1 27.84 2 ASP B O 1
ATOM 1584 N N . ASP B 1 3 ? -11.477 19.234 67.688 1 29.25 3 ASP B N 1
ATOM 1585 C CA . ASP B 1 3 ? -10.336 18.469 68.188 1 29.25 3 ASP B CA 1
ATOM 1586 C C . ASP B 1 3 ? -9.922 17.406 67.188 1 29.25 3 ASP B C 1
ATOM 1588 O O . ASP B 1 3 ? -8.852 16.812 67.25 1 29.25 3 ASP B O 1
ATOM 1592 N N . ILE B 1 4 ? -10.898 16.922 66.312 1 34.69 4 ILE B N 1
ATOM 1593 C CA . ILE B 1 4 ? -10.664 15.672 65.625 1 34.69 4 ILE B CA 1
ATOM 1594 C C . ILE B 1 4 ? -9.672 15.922 64.438 1 34.69 4 ILE B C 1
ATOM 1596 O O . ILE B 1 4 ? -9.219 14.977 63.812 1 34.69 4 ILE B O 1
ATOM 1600 N N . PHE B 1 5 ? -9.398 17.203 64.062 1 32.19 5 PHE B N 1
ATOM 1601 C CA . PHE B 1 5 ? -8.664 17.594 62.844 1 32.19 5 PHE B CA 1
ATOM 1602 C C . PHE B 1 5 ? -7.172 17.312 63 1 32.19 5 PHE B C 1
ATOM 1604 O O . PHE B 1 5 ? -6.445 17.203 62 1 32.19 5 PHE B O 1
ATOM 1611 N N . HIS B 1 6 ? -6.582 17.375 64.25 1 31.78 6 HIS B N 1
ATOM 1612 C CA . HIS B 1 6 ? -5.141 17.516 64.438 1 31.78 6 HIS B CA 1
ATOM 1613 C C . HIS B 1 6 ? -4.414 16.219 64.062 1 31.78 6 HIS B C 1
ATOM 1615 O O . HIS B 1 6 ? -3.238 16.234 63.719 1 31.78 6 HIS B O 1
ATOM 1621 N N . HIS B 1 7 ? -5.008 15.031 64.375 1 31.73 7 HIS B N 1
ATOM 1622 C CA . HIS B 1 7 ? -4.199 13.828 64.5 1 31.73 7 HIS B CA 1
ATOM 1623 C C . HIS B 1 7 ? -3.771 13.273 63.156 1 31.73 7 HIS B C 1
ATOM 1625 O O . HIS B 1 7 ? -2.84 12.469 63.094 1 31.73 7 HIS B O 1
ATOM 1631 N N . ILE B 1 8 ? -4.48 13.586 62 1 30.84 8 ILE B N 1
ATOM 1632 C CA . ILE B 1 8 ? -4.242 12.766 60.812 1 30.84 8 ILE B CA 1
ATOM 1633 C C . ILE B 1 8 ? -2.912 13.164 60.188 1 30.84 8 ILE B C 1
ATOM 1635 O O . ILE B 1 8 ? -2.531 12.617 59.156 1 30.84 8 ILE B O 1
ATOM 1639 N N . LYS B 1 9 ? -2.156 14.172 60.688 1 29.16 9 LYS B N 1
ATOM 1640 C CA . LYS B 1 9 ? -1.006 14.734 59.969 1 29.16 9 LYS B CA 1
ATOM 1641 C C . LYS B 1 9 ? 0.175 13.766 60 1 29.16 9 LYS B C 1
ATOM 1643 O O . LYS B 1 9 ? 1.058 13.836 59.156 1 29.16 9 LYS B O 1
ATOM 1648 N N . SER B 1 10 ? 0.323 13.031 61.062 1 30.92 10 SER B N 1
ATOM 1649 C CA . SER B 1 10 ? 1.648 12.477 61.312 1 30.92 10 SER B CA 1
ATOM 1650 C C . SER B 1 10 ? 1.985 11.359 60.344 1 30.92 10 SER B C 1
ATOM 1652 O O . SER B 1 10 ? 3.145 10.953 60.25 1 30.92 10 SER B O 1
ATOM 1654 N N . ILE B 1 11 ? 0.969 10.594 59.875 1 34 11 ILE B N 1
ATOM 1655 C CA . ILE B 1 11 ? 1.391 9.289 59.375 1 34 11 ILE B CA 1
ATOM 1656 C C . ILE B 1 11 ? 2.098 9.445 58.031 1 34 11 ILE B C 1
ATOM 1658 O O . ILE B 1 11 ? 2.861 8.57 57.625 1 34 11 ILE B O 1
ATOM 1662 N N . VAL B 1 12 ? 1.924 10.57 57.312 1 30.28 12 VAL B N 1
ATOM 1663 C CA . VAL B 1 12 ? 2.242 10.562 55.875 1 30.28 12 VAL B CA 1
ATOM 1664 C C . VAL B 1 12 ? 3.758 10.562 55.688 1 30.28 12 VAL B C 1
ATOM 1666 O O . VAL B 1 12 ? 4.246 10.461 54.562 1 30.28 12 VAL B O 1
ATOM 1669 N N . THR B 1 13 ? 4.621 10.828 56.688 1 30.58 13 THR B N 1
ATOM 1670 C CA . THR B 1 13 ? 5.992 11.188 56.344 1 30.58 13 THR B CA 1
ATOM 1671 C C . THR B 1 13 ? 6.793 9.953 55.938 1 30.58 13 THR B C 1
ATOM 1673 O O . THR B 1 13 ? 7.992 10.047 55.688 1 30.58 13 THR B O 1
ATOM 1676 N N . MET B 1 14 ? 6.324 8.734 56.188 1 32.28 14 MET B N 1
ATOM 1677 C CA . MET B 1 14 ? 7.32 7.672 56.094 1 32.28 14 MET B CA 1
ATOM 1678 C C . MET B 1 14 ? 7.766 7.445 54.656 1 32.28 14 MET B C 1
ATOM 1680 O O . MET B 1 14 ? 7.426 6.422 54.062 1 32.28 14 MET B O 1
ATOM 1684 N N . GLY B 1 15 ? 7.645 8.414 53.719 1 32.03 15 GLY B N 1
ATOM 1685 C CA . GLY B 1 15 ? 7.918 8.195 52.312 1 32.03 15 GLY B CA 1
ATOM 1686 C C . GLY B 1 15 ? 9.367 7.867 52.031 1 32.03 15 GLY B C 1
ATOM 1687 O O . GLY B 1 15 ? 9.82 7.953 50.875 1 32.03 15 GLY B O 1
ATOM 1688 N N . GLY B 1 16 ? 10.219 7.688 53.031 1 32.09 16 GLY B N 1
ATOM 1689 C CA . GLY B 1 16 ? 11.656 7.75 52.812 1 32.09 16 GLY B CA 1
ATOM 1690 C C . GLY B 1 16 ? 12.164 6.625 51.938 1 32.09 16 GLY B C 1
ATOM 1691 O O . GLY B 1 16 ? 13.203 6.762 51.281 1 32.09 16 GLY B O 1
ATOM 1692 N N . TRP B 1 17 ? 11.734 5.414 52.188 1 35.16 17 TRP B N 1
ATOM 1693 C CA . TRP B 1 17 ? 12.594 4.285 51.844 1 35.16 17 TRP B CA 1
ATOM 1694 C C . TRP B 1 17 ? 12.648 4.078 50.344 1 35.16 17 TRP B C 1
ATOM 1696 O O . TRP B 1 17 ? 13.414 3.246 49.844 1 35.16 17 TRP B O 1
ATOM 1706 N N . ILE B 1 18 ? 11.672 4.637 49.625 1 33 18 ILE B N 1
ATOM 1707 C CA . ILE B 1 18 ? 11.57 4.211 48.25 1 33 18 ILE B CA 1
ATOM 1708 C C . ILE B 1 18 ? 12.742 4.773 47.438 1 33 18 ILE B C 1
ATOM 1710 O O . ILE B 1 18 ? 12.93 4.418 46.281 1 33 18 ILE B O 1
ATOM 1714 N N . SER B 1 19 ? 13.477 5.738 48.031 1 34.03 19 SER B N 1
ATOM 1715 C CA . SER B 1 19 ? 14.445 6.445 47.188 1 34.03 19 SER B CA 1
ATOM 1716 C C . SER B 1 19 ? 15.539 5.504 46.688 1 34.03 19 SER B C 1
ATOM 1718 O O . SER B 1 19 ? 16.25 5.816 45.75 1 34.03 19 SER B O 1
ATOM 1720 N N . TYR B 1 20 ? 16.047 4.66 47.531 1 35.75 20 TYR B N 1
ATOM 1721 C CA . TYR B 1 20 ? 17.406 4.184 47.281 1 35.75 20 TYR B CA 1
ATOM 1722 C C . TYR B 1 20 ? 17.469 3.301 46.031 1 35.75 20 TYR B C 1
ATOM 1724 O O . TYR B 1 20 ? 18.5 3.248 45.375 1 35.75 20 TYR B O 1
ATOM 1732 N N . PHE B 1 21 ? 16.625 2.35 45.938 1 36.16 21 PHE B N 1
ATOM 1733 C CA . PHE B 1 21 ? 16.953 1.263 45.031 1 36.16 21 PHE B CA 1
ATOM 1734 C C . PHE B 1 21 ? 16.812 1.7 43.562 1 36.16 21 PHE B C 1
ATOM 1736 O O . PHE B 1 21 ? 17.156 0.959 42.656 1 36.16 21 PHE B O 1
ATOM 1743 N N . TRP B 1 22 ? 15.797 2.475 43.312 1 32.62 22 TRP B N 1
ATOM 1744 C CA . TRP B 1 22 ? 15.648 2.643 41.875 1 32.62 22 TRP B CA 1
ATOM 1745 C C . TRP B 1 22 ? 16.766 3.52 41.312 1 32.62 22 TRP B C 1
ATOM 1747 O O . TRP B 1 22 ? 16.797 4.723 41.562 1 32.62 22 TRP B O 1
ATOM 1757 N N . PRO B 1 23 ? 17.984 2.967 41.312 1 33.31 23 PRO B N 1
ATOM 1758 C CA . PRO B 1 23 ? 18.922 3.887 40.656 1 33.31 23 PRO B CA 1
ATOM 1759 C C . PRO B 1 23 ? 18.344 4.531 39.406 1 33.31 23 PRO B C 1
ATOM 1761 O O . PRO B 1 23 ? 17.578 3.891 38.656 1 33.31 23 PRO B O 1
ATOM 1764 N N . GLN B 1 24 ? 17.953 5.742 39.375 1 25.52 24 GLN B N 1
ATOM 1765 C CA . GLN B 1 24 ? 17.719 6.508 38.156 1 25.52 24 GLN B CA 1
ATOM 1766 C C . GLN B 1 24 ? 18.781 6.195 37.125 1 25.52 24 GLN B C 1
ATOM 1768 O O . GLN B 1 24 ? 19.906 6.684 37.188 1 25.52 24 GLN B O 1
ATOM 1773 N N . LYS B 1 25 ? 19.062 4.949 36.719 1 35.25 25 LYS B N 1
ATOM 1774 C CA . LYS B 1 25 ? 19.844 4.938 35.5 1 35.25 25 LYS B CA 1
ATOM 1775 C C . LYS B 1 25 ? 19.453 6.113 34.594 1 35.25 25 LYS B C 1
ATOM 1777 O O . LYS B 1 25 ? 18.297 6.25 34.188 1 35.25 25 LYS B O 1
ATOM 1782 N N . SER B 1 26 ? 19.906 7.25 34.781 1 31.23 26 SER B N 1
ATOM 1783 C CA . SER B 1 26 ? 19.812 8.391 33.875 1 31.23 26 SER B CA 1
ATOM 1784 C C . SER B 1 26 ? 19.688 7.941 32.406 1 31.23 26 SER B C 1
ATOM 1786 O O . SER B 1 26 ? 20.391 7.027 31.984 1 31.23 26 SER B O 1
ATOM 1788 N N . ALA B 1 27 ? 18.562 7.957 31.812 1 33.16 27 ALA B N 1
ATOM 1789 C CA . ALA B 1 27 ? 18.422 7.898 30.359 1 33.16 27 ALA B CA 1
ATOM 1790 C C . ALA B 1 27 ? 19.625 8.547 29.672 1 33.16 27 ALA B C 1
ATOM 1792 O O . ALA B 1 27 ? 19.656 9.773 29.5 1 33.16 27 ALA B O 1
ATOM 1793 N N . GLU B 1 28 ? 20.812 8.336 30.109 1 34.12 28 GLU B N 1
ATOM 1794 C CA . GLU B 1 28 ? 21.906 8.703 29.219 1 34.12 28 GLU B CA 1
ATOM 1795 C C . GLU B 1 28 ? 21.562 8.383 27.766 1 34.12 28 GLU B C 1
ATOM 1797 O O . GLU B 1 28 ? 21.344 7.215 27.422 1 34.12 28 GLU B O 1
ATOM 1802 N N . PHE B 1 29 ? 20.812 9.211 27.156 1 36.97 29 PHE B N 1
ATOM 1803 C CA . PHE B 1 29 ? 20.797 9.203 25.703 1 36.97 29 PHE B CA 1
ATOM 1804 C C . PHE B 1 29 ? 22.125 8.727 25.156 1 36.97 29 PHE B C 1
ATOM 1806 O O . PHE B 1 29 ? 23.188 9.289 25.469 1 36.97 29 PHE B O 1
ATOM 1813 N N . ASP B 1 30 ? 22.469 7.566 25.125 1 37.94 30 ASP B N 1
ATOM 1814 C CA . ASP B 1 30 ? 23.609 7.039 24.391 1 37.94 30 ASP B CA 1
ATOM 1815 C C . ASP B 1 30 ? 23.953 7.93 23.188 1 37.94 30 ASP B C 1
ATOM 1817 O O . ASP B 1 30 ? 23.219 7.965 22.203 1 37.94 30 ASP B O 1
ATOM 1821 N N . VAL B 1 31 ? 24.375 9.141 23.328 1 45.69 31 VAL B N 1
ATOM 1822 C CA . VAL B 1 31 ? 25.031 9.992 22.344 1 45.69 31 VAL B CA 1
ATOM 1823 C C . VAL B 1 31 ? 26.094 9.188 21.594 1 45.69 31 VAL B C 1
ATOM 1825 O O . VAL B 1 31 ? 27.25 9.164 21.984 1 45.69 31 VAL B O 1
ATOM 1828 N N . SER B 1 32 ? 25.875 8.055 21.219 1 50.81 32 SER B N 1
ATOM 1829 C CA . SER B 1 32 ? 26.844 7.523 20.281 1 50.81 32 SER B CA 1
ATOM 1830 C C . SER B 1 32 ? 27.047 8.461 19.094 1 50.81 32 SER B C 1
ATOM 1832 O O . SER B 1 32 ? 26.062 8.906 18.484 1 50.81 32 SER B O 1
ATOM 1834 N N . PRO B 1 33 ? 28.156 9.164 18.953 1 59.91 33 PRO B N 1
ATOM 1835 C CA . PRO B 1 33 ? 28.531 10.18 17.969 1 59.91 33 PRO B CA 1
ATOM 1836 C C . PRO B 1 33 ? 27.875 9.93 16.609 1 59.91 33 PRO B C 1
ATOM 1838 O O . PRO B 1 33 ? 27.641 10.875 15.852 1 59.91 33 PRO B O 1
ATOM 1841 N N . GLY B 1 34 ? 27.281 8.797 16.359 1 68.31 34 GLY B N 1
ATOM 1842 C CA . GLY B 1 34 ? 26.797 8.5 15.016 1 68.31 34 GLY B CA 1
ATOM 1843 C C . GLY B 1 34 ? 25.297 8.602 14.891 1 68.31 34 GLY B C 1
ATOM 1844 O O . GLY B 1 34 ? 24.766 8.758 13.789 1 68.31 34 GLY B O 1
ATOM 1845 N N . LEU B 1 35 ? 24.625 8.859 16.031 1 81.69 35 LEU B N 1
ATOM 1846 C CA . LEU B 1 35 ? 23.172 8.781 15.984 1 81.69 35 LEU B CA 1
ATOM 1847 C C . LEU B 1 35 ? 22.578 10.117 15.547 1 81.69 35 LEU B C 1
ATOM 1849 O O . LEU B 1 35 ? 21.469 10.164 15.016 1 81.69 35 LEU B O 1
ATOM 1853 N N . ASP B 1 36 ? 23.281 11.219 15.672 1 88 36 ASP B N 1
ATOM 1854 C CA . ASP B 1 36 ? 22.703 12.523 15.391 1 88 36 ASP B CA 1
ATOM 1855 C C . ASP B 1 36 ? 23.344 13.172 14.172 1 88 36 ASP B C 1
ATOM 1857 O O . ASP B 1 36 ? 23.109 14.344 13.875 1 88 36 ASP B O 1
ATOM 1861 N N . GLU B 1 37 ? 24.172 12.375 13.531 1 89.12 37 GLU B N 1
ATOM 1862 C CA . GLU B 1 37 ? 24.734 12.859 12.273 1 89.12 37 GLU B CA 1
ATOM 1863 C C . GLU B 1 37 ? 23.75 12.664 11.117 1 89.12 37 GLU B C 1
ATOM 1865 O O . GLU B 1 37 ? 23.188 11.578 10.961 1 89.12 37 GLU B O 1
ATOM 1870 N N . VAL B 1 38 ? 23.578 13.766 10.414 1 90.12 38 VAL B N 1
ATOM 1871 C CA . VAL B 1 38 ? 22.672 13.688 9.281 1 90.12 38 VAL B CA 1
ATOM 1872 C C . VAL B 1 38 ? 23.281 12.812 8.188 1 90.12 38 VAL B C 1
ATOM 1874 O O . VAL B 1 38 ? 24.422 13.031 7.77 1 90.12 38 VAL B O 1
ATOM 1877 N N . GLU B 1 39 ? 22.531 11.828 7.832 1 89.56 39 GLU B N 1
ATOM 1878 C CA . GLU B 1 39 ? 22.953 11.008 6.699 1 89.56 39 GLU B CA 1
ATOM 1879 C C . GLU B 1 39 ? 22.703 11.727 5.375 1 89.56 39 GLU B C 1
ATOM 1881 O O . GLU B 1 39 ? 21.562 12.148 5.098 1 89.56 39 GLU B O 1
ATOM 1886 N N . SER B 1 40 ? 23.688 11.836 4.582 1 83.94 40 SER B N 1
ATOM 1887 C CA . SER B 1 40 ? 23.609 12.586 3.334 1 83.94 40 SER B CA 1
ATOM 1888 C C . SER B 1 40 ? 22.578 11.977 2.389 1 83.94 40 SER B C 1
ATOM 1890 O O . SER B 1 40 ? 21.859 12.695 1.695 1 83.94 40 SER B O 1
ATOM 1892 N N . ALA B 1 41 ? 22.5 10.773 2.367 1 82.44 41 ALA B N 1
ATOM 1893 C CA . ALA B 1 41 ? 21.625 10.094 1.418 1 82.44 41 ALA B CA 1
ATOM 1894 C C . ALA B 1 41 ? 20.156 10.344 1.746 1 82.44 41 ALA B C 1
ATOM 1896 O O . ALA B 1 41 ? 19.359 10.625 0.854 1 82.44 41 ALA B O 1
ATOM 1897 N N . SER B 1 42 ? 19.734 10.336 3.012 1 87.19 42 SER B N 1
ATOM 1898 C CA . SER B 1 42 ? 18.328 10.414 3.395 1 87.19 42 SER B CA 1
ATOM 1899 C C . SER B 1 42 ? 17.969 11.82 3.867 1 87.19 42 SER B C 1
ATOM 1901 O O . SER B 1 42 ? 16.797 12.195 3.867 1 87.19 42 SER B O 1
ATOM 1903 N N . GLY B 1 43 ? 18.891 12.523 4.316 1 91.56 43 GLY B N 1
ATOM 1904 C CA . GLY B 1 43 ? 18.641 13.82 4.93 1 91.56 43 GLY B CA 1
ATOM 1905 C C . GLY B 1 43 ? 18.156 13.719 6.363 1 91.56 43 GLY B C 1
ATOM 1906 O O . GLY B 1 43 ? 17.797 14.719 6.98 1 91.56 43 GLY B O 1
ATOM 1907 N N . LEU B 1 44 ? 18.219 12.469 6.938 1 95 44 LEU B N 1
ATOM 1908 C CA . LEU B 1 44 ? 17.766 12.211 8.297 1 95 44 LEU B CA 1
ATOM 1909 C C . LEU B 1 44 ? 18.891 11.625 9.148 1 95 44 LEU B C 1
ATOM 1911 O O . LEU B 1 44 ? 19.797 10.984 8.617 1 95 44 LEU B O 1
ATOM 1915 N N . THR B 1 45 ? 18.812 11.891 10.445 1 95.19 45 THR B N 1
ATOM 1916 C CA . THR B 1 45 ? 19.688 11.195 11.383 1 95.19 45 THR B CA 1
ATOM 1917 C C . THR B 1 45 ? 19.094 9.836 11.758 1 95.19 45 THR B C 1
ATOM 1919 O O . THR B 1 45 ? 17.906 9.578 11.547 1 95.19 45 THR B O 1
ATOM 1922 N N . LEU B 1 46 ? 19.984 9.055 12.273 1 95 46 LEU B N 1
ATOM 1923 C CA . LEU B 1 46 ? 19.516 7.75 12.727 1 95 46 LEU B CA 1
ATOM 1924 C C . LEU B 1 46 ? 18.469 7.902 13.82 1 95 46 LEU B C 1
ATOM 1926 O O . LEU B 1 46 ? 17.5 7.148 13.867 1 95 46 LEU B O 1
ATOM 1930 N N . ARG B 1 47 ? 18.656 8.828 14.648 1 95.62 47 ARG B N 1
ATOM 1931 C CA . ARG B 1 47 ? 17.719 9.062 15.734 1 95.62 47 ARG B CA 1
ATOM 1932 C C . ARG B 1 47 ? 16.375 9.547 15.195 1 95.62 47 ARG B C 1
ATOM 1934 O O . ARG B 1 47 ? 15.312 9.141 15.695 1 95.62 47 ARG B O 1
ATOM 1941 N N . GLN B 1 48 ? 16.406 10.398 14.25 1 96.75 48 GLN B N 1
ATOM 1942 C CA . GLN B 1 48 ? 15.164 10.852 13.617 1 96.75 48 GLN B CA 1
ATOM 1943 C C . GLN B 1 48 ? 14.406 9.68 12.992 1 96.75 48 GLN B C 1
ATOM 1945 O O . GLN B 1 48 ? 13.195 9.555 13.172 1 96.75 48 GLN B O 1
ATOM 1950 N N . LYS B 1 49 ? 15.109 8.836 12.297 1 97.31 49 LYS B N 1
ATOM 1951 C CA . LYS B 1 49 ? 14.477 7.676 11.688 1 97.31 49 LYS B CA 1
ATOM 1952 C C . LYS B 1 49 ? 13.836 6.773 12.734 1 97.31 49 LYS B C 1
ATOM 1954 O O . LYS B 1 49 ? 12.742 6.246 12.531 1 97.31 49 LYS B O 1
ATOM 1959 N N . LYS B 1 50 ? 14.516 6.633 13.797 1 97.25 50 LYS B N 1
ATOM 1960 C CA . LYS B 1 50 ? 14 5.801 14.875 1 97.25 50 LYS B CA 1
ATOM 1961 C C . LYS B 1 50 ? 12.703 6.371 15.445 1 97.25 50 LYS B C 1
ATOM 1963 O O . LYS B 1 50 ? 11.734 5.641 15.641 1 97.25 50 LYS B O 1
ATOM 1968 N N . VAL B 1 51 ? 12.68 7.629 15.688 1 97.56 51 VAL B N 1
ATOM 1969 C CA . VAL B 1 51 ? 11.508 8.258 16.281 1 97.56 51 VAL B CA 1
ATOM 1970 C C . VAL B 1 51 ? 10.336 8.219 15.305 1 97.56 51 VAL B C 1
ATOM 1972 O O . VAL B 1 51 ? 9.195 7.977 15.695 1 97.56 51 VAL B O 1
ATOM 1975 N N . VAL B 1 52 ? 10.594 8.445 14.039 1 98.19 52 VAL B N 1
ATOM 1976 C CA . VAL B 1 52 ? 9.562 8.367 13.008 1 98.19 52 VAL B CA 1
ATOM 1977 C C . VAL B 1 52 ? 8.945 6.973 13 1 98.19 52 VAL B C 1
ATOM 1979 O O . VAL B 1 52 ? 7.719 6.832 12.992 1 98.19 52 VAL B O 1
ATOM 1982 N N . THR B 1 53 ? 9.789 5.992 13.086 1 98.06 53 THR B N 1
ATOM 1983 C CA . THR B 1 53 ? 9.328 4.609 13.07 1 98.06 53 THR B CA 1
ATOM 1984 C C . THR B 1 53 ? 8.523 4.293 14.328 1 98.06 53 THR B C 1
ATOM 1986 O O . THR B 1 53 ? 7.461 3.672 14.25 1 98.06 53 THR B O 1
ATOM 1989 N N . GLU B 1 54 ? 8.953 4.723 15.445 1 97.94 54 GLU B N 1
ATOM 1990 C CA . GLU B 1 54 ? 8.281 4.449 16.719 1 97.94 54 GLU B CA 1
ATOM 1991 C C . GLU B 1 54 ? 6.902 5.105 16.766 1 97.94 54 GLU B C 1
ATOM 1993 O O . GLU B 1 54 ? 5.934 4.492 17.219 1 97.94 54 GLU B O 1
ATOM 1998 N N . ILE B 1 55 ? 6.867 6.301 16.312 1 98.12 55 ILE B N 1
ATOM 1999 C CA . ILE B 1 55 ? 5.594 7.016 16.312 1 98.12 55 ILE B CA 1
ATOM 2000 C C . ILE B 1 55 ? 4.633 6.359 15.32 1 98.12 55 ILE B C 1
ATOM 2002 O O . ILE B 1 55 ? 3.451 6.184 15.617 1 98.12 55 ILE B O 1
ATOM 2006 N N . TRP B 1 56 ? 5.129 5.973 14.164 1 98.31 56 TRP B N 1
ATOM 2007 C CA . TRP B 1 56 ? 4.285 5.324 13.164 1 98.31 56 TRP B CA 1
ATOM 2008 C C . TRP B 1 56 ? 3.715 4.016 13.695 1 98.31 56 TRP B C 1
ATOM 2010 O O . TRP B 1 56 ? 2.564 3.672 13.422 1 98.31 56 TRP B O 1
ATOM 2020 N N . ASP B 1 57 ? 4.512 3.291 14.484 1 97.69 57 ASP B N 1
ATOM 2021 C CA . ASP B 1 57 ? 4.074 2.025 15.062 1 97.69 57 ASP B CA 1
ATOM 2022 C C . ASP B 1 57 ? 2.848 2.221 15.953 1 97.69 57 ASP B C 1
ATOM 2024 O O . ASP B 1 57 ? 1.996 1.335 16.047 1 97.69 57 ASP B O 1
ATOM 2028 N N . LEU B 1 58 ? 2.738 3.375 16.531 1 97.5 58 LEU B N 1
ATOM 2029 C CA . LEU B 1 58 ? 1.569 3.693 17.344 1 97.5 58 LEU B CA 1
ATOM 2030 C C . LEU B 1 58 ? 0.37 4.027 16.469 1 97.5 58 LEU B C 1
ATOM 2032 O O . LEU B 1 58 ? -0.747 3.578 16.734 1 97.5 58 LEU B O 1
ATOM 2036 N N . VAL B 1 59 ? 0.595 4.75 15.422 1 97.88 59 VAL B N 1
ATOM 2037 C CA . VAL B 1 59 ? -0.471 5.207 14.539 1 97.88 59 VAL B CA 1
ATOM 2038 C C . VAL B 1 59 ? -1.071 4.02 13.789 1 97.88 59 VAL B C 1
ATOM 2040 O O . VAL B 1 59 ? -2.281 3.973 13.555 1 97.88 59 VAL B O 1
ATOM 2043 N N . LYS B 1 60 ? -0.245 3.076 13.414 1 96.5 60 LYS B N 1
ATOM 2044 C CA . LYS B 1 60 ? -0.684 2.008 12.516 1 96.5 60 LYS B CA 1
ATOM 2045 C C . LYS B 1 60 ? -1.554 0.996 13.258 1 96.5 60 LYS B C 1
ATOM 2047 O O . LYS B 1 60 ? -2.184 0.138 12.633 1 96.5 60 LYS B O 1
ATOM 2052 N N . ILE B 1 61 ? -1.641 1.006 14.617 1 95.31 61 ILE B N 1
ATOM 2053 C CA . ILE B 1 61 ? -2.477 0.111 15.406 1 95.31 61 ILE B CA 1
ATOM 2054 C C . ILE B 1 61 ? -3.93 0.223 14.953 1 95.31 61 ILE B C 1
ATOM 2056 O O . ILE B 1 61 ? -4.613 -0.789 14.781 1 95.31 61 ILE B O 1
ATOM 2060 N N . ASP B 1 62 ? -4.422 1.413 14.672 1 95.62 62 ASP B N 1
ATOM 2061 C CA . ASP B 1 62 ? -5.75 1.679 14.117 1 95.62 62 ASP B CA 1
ATOM 2062 C C . ASP B 1 62 ? -5.652 2.395 12.773 1 95.62 62 ASP B C 1
ATOM 2064 O O . ASP B 1 62 ? -6.266 3.447 12.578 1 95.62 62 ASP B O 1
ATOM 2068 N N . ILE B 1 63 ? -4.973 1.711 11.914 1 96.69 63 ILE B N 1
ATOM 2069 C CA . ILE B 1 63 ? -4.492 2.369 10.703 1 96.69 63 ILE B CA 1
ATOM 2070 C C . ILE B 1 63 ? -5.68 2.818 9.859 1 96.69 63 ILE B C 1
ATOM 2072 O O . ILE B 1 63 ? -5.664 3.912 9.289 1 96.69 63 ILE B O 1
ATOM 2076 N N . LYS B 1 64 ? -6.766 2.092 9.797 1 95.5 64 LYS B N 1
ATOM 2077 C CA . LYS B 1 64 ? -7.922 2.428 8.969 1 95.5 64 LYS B CA 1
ATOM 2078 C C . LYS B 1 64 ? -8.648 3.652 9.508 1 95.5 64 LYS B C 1
ATOM 2080 O O . LYS B 1 64 ? -8.852 4.633 8.789 1 95.5 64 LYS B O 1
ATOM 2085 N N . GLN B 1 65 ? -8.984 3.59 10.766 1 96.62 65 GLN B N 1
ATOM 2086 C CA . GLN B 1 65 ? -9.695 4.711 11.375 1 96.62 65 GLN B CA 1
ATOM 2087 C C . GLN B 1 65 ? -8.828 5.965 11.398 1 96.62 65 GLN B C 1
ATOM 2089 O O . GLN B 1 65 ? -9.32 7.07 11.148 1 96.62 65 GLN B O 1
ATOM 2094 N N . ASN B 1 66 ? -7.551 5.781 11.672 1 98.19 66 ASN B N 1
ATOM 2095 C CA . ASN B 1 66 ? -6.648 6.926 11.68 1 98.19 66 ASN B CA 1
ATOM 2096 C C . ASN B 1 66 ? -6.531 7.551 10.297 1 98.19 66 ASN B C 1
ATOM 2098 O O . ASN B 1 66 ? -6.383 8.766 10.164 1 98.19 66 ASN B O 1
ATOM 2102 N N . GLY B 1 67 ? -6.57 6.711 9.258 1 98.38 67 GLY B N 1
ATOM 2103 C CA . GLY B 1 67 ? -6.574 7.246 7.902 1 98.38 67 GLY B CA 1
ATOM 2104 C C . GLY B 1 67 ? -7.781 8.117 7.609 1 98.38 67 GLY B C 1
ATOM 2105 O O . GLY B 1 67 ? -7.641 9.203 7.051 1 98.38 67 GLY B O 1
ATOM 2106 N N . ILE B 1 68 ? -8.914 7.672 8.008 1 97.5 68 ILE B N 1
ATOM 2107 C CA . ILE B 1 68 ? -10.148 8.422 7.797 1 97.5 68 ILE B CA 1
ATOM 2108 C C . ILE B 1 68 ? -10.078 9.742 8.57 1 97.5 68 ILE B C 1
ATOM 2110 O O . ILE B 1 68 ? -10.359 10.805 8.008 1 97.5 68 ILE B O 1
ATOM 2114 N N . ASP B 1 69 ? -9.664 9.641 9.805 1 97.56 69 ASP B N 1
ATOM 2115 C CA . ASP B 1 69 ? -9.539 10.836 10.633 1 97.56 69 ASP B CA 1
ATOM 2116 C C . ASP B 1 69 ? -8.562 11.836 10.016 1 97.56 69 ASP B C 1
ATOM 2118 O O . ASP B 1 69 ? -8.828 13.039 9.992 1 97.56 69 ASP B O 1
ATOM 2122 N N . PHE B 1 70 ? -7.512 11.375 9.523 1 98.5 70 PHE B N 1
ATOM 2123 C CA . PHE B 1 70 ? -6.508 12.219 8.883 1 98.5 70 PHE B CA 1
ATOM 2124 C C . PHE B 1 70 ? -7.098 12.961 7.691 1 98.5 70 PHE B C 1
ATOM 2126 O O . PHE B 1 70 ? -6.93 14.172 7.555 1 98.5 70 PHE B O 1
ATOM 2133 N N . PHE B 1 71 ? -7.801 12.273 6.891 1 98 71 PHE B N 1
ATOM 2134 C CA . PHE B 1 71 ? -8.297 12.898 5.672 1 98 71 PHE B CA 1
ATOM 2135 C C . PHE B 1 71 ? -9.422 13.883 5.984 1 98 71 PHE B C 1
ATOM 2137 O O . PHE B 1 71 ? -9.562 14.906 5.312 1 98 71 PHE B O 1
ATOM 2144 N N . ILE B 1 72 ? -10.172 13.555 6.984 1 97.31 72 ILE B N 1
ATOM 2145 C CA . ILE B 1 72 ? -11.18 14.516 7.414 1 97.31 72 ILE B CA 1
ATOM 2146 C C . ILE B 1 72 ? -10.5 15.805 7.863 1 97.31 72 ILE B C 1
ATOM 2148 O O . ILE B 1 72 ? -10.914 16.906 7.477 1 97.31 72 ILE B O 1
ATOM 2152 N N . GLU B 1 73 ? -9.461 15.695 8.641 1 97.44 73 GLU B N 1
ATOM 2153 C CA . GLU B 1 73 ? -8.711 16.875 9.055 1 97.44 73 GLU B CA 1
ATOM 2154 C C . GLU B 1 73 ? -8.094 17.594 7.859 1 97.44 73 GLU B C 1
ATOM 2156 O O . GLU B 1 73 ? -8.07 18.828 7.812 1 97.44 73 GLU B O 1
ATOM 2161 N N . PHE B 1 74 ? -7.629 16.844 6.895 1 98.25 74 PHE B N 1
ATOM 2162 C CA . PHE B 1 74 ? -7.016 17.406 5.691 1 98.25 74 PHE B CA 1
ATOM 2163 C C . PHE B 1 74 ? -8.016 18.234 4.91 1 98.25 74 PHE B C 1
ATOM 2165 O O . PHE B 1 74 ? -7.723 19.375 4.535 1 98.25 74 PHE B O 1
ATOM 2172 N N . PHE B 1 75 ? -9.211 17.719 4.77 1 97.12 75 PHE B N 1
ATOM 2173 C CA . PHE B 1 75 ? -10.219 18.406 3.971 1 97.12 75 PHE B CA 1
ATOM 2174 C C . PHE B 1 75 ? -10.805 19.578 4.734 1 97.12 75 PHE B C 1
ATOM 2176 O O . PHE B 1 75 ? -11.227 20.578 4.129 1 97.12 75 PHE B O 1
ATOM 2183 N N . LYS B 1 76 ? -10.758 19.516 6.027 1 96.31 76 LYS B N 1
ATOM 2184 C CA . LYS B 1 76 ? -11.18 20.656 6.828 1 96.31 76 LYS B CA 1
ATOM 2185 C C . LYS B 1 76 ? -10.156 21.797 6.742 1 96.31 76 LYS B C 1
ATOM 2187 O O . LYS B 1 76 ? -10.523 22.953 6.594 1 96.31 76 LYS B O 1
ATOM 2192 N N . ALA B 1 77 ? -8.938 21.469 6.805 1 97.31 77 ALA B N 1
ATOM 2193 C CA . ALA B 1 77 ? -7.863 22.453 6.777 1 97.31 77 ALA B CA 1
ATOM 2194 C C . ALA B 1 77 ? -7.707 23.062 5.383 1 97.31 77 ALA B C 1
ATOM 2196 O O . ALA B 1 77 ? -7.406 24.25 5.242 1 97.31 77 ALA B O 1
ATOM 2197 N N . PHE B 1 78 ? -7.84 22.203 4.375 1 97.19 78 PHE B N 1
ATOM 2198 C CA . PHE B 1 78 ? -7.672 22.625 2.99 1 97.19 78 PHE B CA 1
ATOM 2199 C C . PHE B 1 78 ? -8.828 22.125 2.129 1 97.19 78 PHE B C 1
ATOM 2201 O O . PHE B 1 78 ? -8.656 21.234 1.301 1 97.19 78 PHE B O 1
ATOM 2208 N N . PRO B 1 79 ? -10 22.797 2.211 1 95.19 79 PRO B N 1
ATOM 2209 C CA . PRO B 1 79 ? -11.227 22.281 1.601 1 95.19 79 PRO B CA 1
ATOM 2210 C C . PRO B 1 79 ? -11.164 22.266 0.075 1 95.19 79 PRO B C 1
ATOM 2212 O O . PRO B 1 79 ? -11.852 21.453 -0.562 1 95.19 79 PRO B O 1
ATOM 2215 N N . LEU B 1 80 ? -10.305 23.062 -0.542 1 94.81 80 LEU B N 1
AT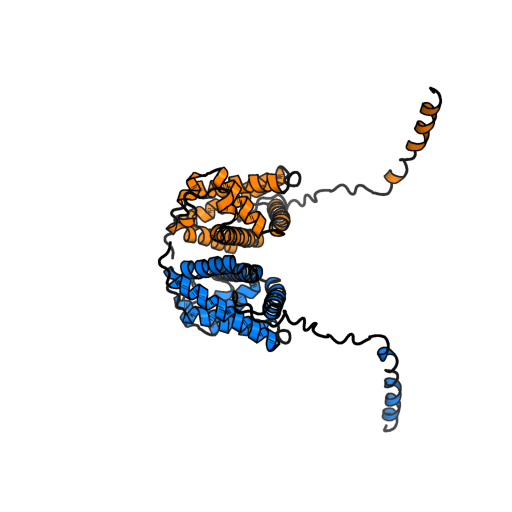OM 2216 C CA . LEU B 1 80 ? -10.211 23.125 -1.997 1 94.81 80 LEU B CA 1
ATOM 2217 C C . LEU B 1 80 ? -9.672 21.812 -2.561 1 94.81 80 LEU B C 1
ATOM 2219 O O . LEU B 1 80 ? -9.875 21.5 -3.736 1 94.81 80 LEU B O 1
ATOM 2223 N N . ASN B 1 81 ? -9.031 20.984 -1.682 1 95.5 81 ASN B N 1
ATOM 2224 C CA . ASN B 1 81 ? -8.492 19.703 -2.133 1 95.5 81 ASN B CA 1
ATOM 2225 C C . ASN B 1 81 ? -9.609 18.734 -2.475 1 95.5 81 ASN B C 1
ATOM 2227 O O . ASN B 1 81 ? -9.391 17.766 -3.203 1 95.5 81 ASN B O 1
ATOM 2231 N N . LEU B 1 82 ? -10.805 18.984 -1.995 1 93.88 82 LEU B N 1
ATOM 2232 C CA . LEU B 1 82 ? -11.938 18.125 -2.334 1 93.88 82 LEU B CA 1
ATOM 2233 C C . LEU B 1 82 ? -12.227 18.188 -3.83 1 93.88 82 LEU B C 1
ATOM 2235 O O . LEU B 1 82 ? -12.812 17.25 -4.387 1 93.88 82 LEU B O 1
ATOM 2239 N N . ASN B 1 83 ? -11.812 19.234 -4.492 1 92.25 83 ASN B N 1
ATOM 2240 C CA . ASN B 1 83 ? -12.062 19.406 -5.918 1 92.25 83 ASN B CA 1
ATOM 2241 C C . ASN B 1 83 ? -11.305 18.375 -6.746 1 92.25 83 ASN B C 1
ATOM 2243 O O . ASN B 1 83 ? -11.641 18.141 -7.906 1 92.25 83 ASN B O 1
ATOM 2247 N N . ASN B 1 84 ? -10.312 17.781 -6.133 1 92.5 84 ASN B N 1
ATOM 2248 C CA . ASN B 1 84 ? -9.531 16.766 -6.84 1 92.5 84 ASN B CA 1
ATOM 2249 C C . ASN B 1 84 ? -10.172 15.383 -6.73 1 92.5 84 ASN B C 1
ATOM 2251 O O . ASN B 1 84 ? -9.688 14.422 -7.34 1 92.5 84 ASN B O 1
ATOM 2255 N N . PHE B 1 85 ? -11.234 15.312 -5.957 1 92.38 85 PHE B N 1
ATOM 2256 C CA . PHE B 1 85 ? -11.93 14.047 -5.734 1 92.38 85 PHE B CA 1
ATOM 2257 C C . PHE B 1 85 ? -13.383 14.141 -6.188 1 92.38 85 PHE B C 1
ATOM 2259 O O . PHE B 1 85 ? -14.258 14.508 -5.402 1 92.38 85 PHE B O 1
ATOM 2266 N N . LYS B 1 86 ? -13.617 13.727 -7.379 1 89.06 86 LYS B N 1
ATOM 2267 C CA . LYS B 1 86 ? -14.961 13.836 -7.934 1 89.06 86 LYS B CA 1
ATOM 2268 C C . LYS B 1 86 ? -15.984 13.148 -7.039 1 89.06 86 LYS B C 1
ATOM 2270 O O . LYS B 1 86 ? -17.094 13.648 -6.852 1 89.06 86 LYS B O 1
ATOM 2275 N N . ALA B 1 87 ? -15.586 12.117 -6.461 1 89.19 87 ALA B N 1
ATOM 2276 C CA . ALA B 1 87 ? -16.484 11.297 -5.66 1 89.19 87 ALA B CA 1
ATOM 2277 C C . ALA B 1 87 ? -16.859 12 -4.359 1 89.19 87 ALA B C 1
ATOM 2279 O O . ALA B 1 87 ? -17.828 11.617 -3.689 1 89.19 87 ALA B O 1
ATOM 2280 N N . PHE B 1 88 ? -16.109 12.977 -4.016 1 92.12 88 PHE B N 1
ATOM 2281 C CA . PHE B 1 88 ? -16.312 13.578 -2.701 1 92.12 88 PHE B CA 1
ATOM 2282 C C . PHE B 1 88 ? -16.953 14.953 -2.83 1 92.12 88 PHE B C 1
ATOM 2284 O O . PHE B 1 88 ? -17.281 15.586 -1.823 1 92.12 88 PHE B O 1
ATOM 2291 N N . GLN B 1 89 ? -17.141 15.344 -3.992 1 87.81 89 GLN B N 1
ATOM 2292 C CA . GLN B 1 89 ? -17.656 16.703 -4.191 1 87.81 89 GLN B CA 1
ATOM 2293 C C . GLN B 1 89 ? -19 16.875 -3.514 1 87.81 89 GLN B C 1
ATOM 2295 O O . GLN B 1 89 ? -19.859 15.992 -3.568 1 87.81 89 GLN B O 1
ATOM 2300 N N . ASN B 1 90 ? -19.172 17.938 -2.785 1 87.94 90 ASN B N 1
ATOM 2301 C CA . ASN B 1 90 ? -20.406 18.391 -2.146 1 87.94 90 ASN B CA 1
ATOM 2302 C C . ASN B 1 90 ? -20.797 17.484 -0.976 1 87.94 90 ASN B C 1
ATOM 2304 O O . ASN B 1 90 ? -21.953 17.469 -0.549 1 87.94 90 ASN B O 1
ATOM 2308 N N . MET B 1 91 ? -19.906 16.734 -0.499 1 92.25 91 MET B N 1
ATOM 2309 C CA . MET B 1 91 ? -20.172 15.906 0.675 1 92.25 91 MET B CA 1
ATOM 2310 C C . MET B 1 91 ? -19.891 16.672 1.96 1 92.25 91 MET B C 1
ATOM 2312 O O . MET B 1 91 ? -18.922 17.438 2.025 1 92.25 91 MET B O 1
ATOM 2316 N N . THR B 1 92 ? -20.75 16.406 2.906 1 91.81 92 THR B N 1
ATOM 2317 C CA . THR B 1 92 ? -20.484 16.922 4.25 1 91.81 92 THR B CA 1
ATOM 2318 C C . THR B 1 92 ? -19.453 16.062 4.965 1 91.81 92 THR B C 1
ATOM 2320 O O . THR B 1 92 ? -19.109 14.969 4.496 1 91.81 92 THR B O 1
ATOM 2323 N N . ASP B 1 93 ? -18.969 16.547 6.117 1 90.31 93 ASP B N 1
ATOM 2324 C CA . ASP B 1 93 ? -18.031 15.773 6.914 1 90.31 93 ASP B CA 1
ATOM 2325 C C . ASP B 1 93 ? -18.625 14.43 7.312 1 90.31 93 ASP B C 1
ATOM 2327 O O . ASP B 1 93 ? -17.938 13.398 7.258 1 90.31 93 ASP B O 1
ATOM 2331 N N . ASP B 1 94 ? -19.844 14.5 7.648 1 92.88 94 ASP B N 1
ATOM 2332 C CA . ASP B 1 94 ? -20.531 13.273 8.062 1 92.88 94 ASP B CA 1
ATOM 2333 C C . ASP B 1 94 ? -20.641 12.289 6.906 1 92.88 94 ASP B C 1
ATOM 2335 O O . ASP B 1 94 ? -20.469 11.078 7.094 1 92.88 94 ASP B O 1
ATOM 2339 N N . GLN B 1 95 ? -20.891 12.828 5.773 1 94.56 95 GLN B N 1
ATOM 2340 C CA . GLN B 1 95 ? -20.984 11.984 4.586 1 94.56 95 GLN B CA 1
ATOM 2341 C C . GLN B 1 95 ? -19.625 11.406 4.211 1 94.56 95 GLN B C 1
ATOM 2343 O O . GLN B 1 95 ? -19.516 10.242 3.826 1 94.56 95 GLN B O 1
ATOM 2348 N N . LEU B 1 96 ? -18.641 12.211 4.387 1 94.75 96 LEU B N 1
ATOM 2349 C CA . LEU B 1 96 ? -17.281 11.773 4.094 1 94.75 96 LEU B CA 1
ATOM 2350 C C . LEU B 1 96 ? -16.859 10.641 5.023 1 94.75 96 LEU B C 1
ATOM 2352 O O . LEU B 1 96 ? -16.281 9.656 4.578 1 94.75 96 LEU B O 1
ATOM 2356 N N . ARG B 1 97 ? -17.234 10.695 6.238 1 94.06 97 ARG B N 1
ATOM 2357 C CA . ARG B 1 97 ? -16.859 9.695 7.227 1 94.06 97 ARG B CA 1
ATOM 2358 C C . ARG B 1 97 ? -17.484 8.344 6.906 1 94.06 97 ARG B C 1
ATOM 2360 O O . ARG B 1 97 ? -16.922 7.297 7.23 1 94.06 97 ARG B O 1
ATOM 2367 N N . LYS B 1 98 ? -18.547 8.406 6.227 1 94 98 LYS B N 1
ATOM 2368 C CA . LYS B 1 98 ? -19.266 7.176 5.914 1 94 98 LYS B CA 1
ATOM 2369 C C . LYS B 1 98 ? -18.938 6.691 4.504 1 94 98 LYS B C 1
ATOM 2371 O O . LYS B 1 98 ? -19.391 5.625 4.09 1 94 98 LYS B O 1
ATOM 2376 N N . SER B 1 99 ? -18.156 7.449 3.783 1 95.62 99 SER B N 1
ATOM 2377 C CA . SER B 1 99 ? -17.844 7.133 2.396 1 95.62 99 SER B CA 1
ATOM 2378 C C . SER B 1 99 ? -16.844 5.98 2.307 1 95.62 99 SER B C 1
ATOM 2380 O O . SER B 1 99 ? -15.719 6.086 2.805 1 95.62 99 SER B O 1
ATOM 2382 N N . LYS B 1 100 ? -17.234 4.906 1.609 1 94.5 100 LYS B N 1
ATOM 2383 C CA . LYS B 1 100 ? -16.344 3.762 1.416 1 94.5 100 LYS B CA 1
ATOM 2384 C C . LYS B 1 100 ? -15.211 4.102 0.45 1 94.5 100 LYS B C 1
ATOM 2386 O O . LYS B 1 100 ? -14.102 3.576 0.573 1 94.5 100 LYS B O 1
ATOM 2391 N N . LYS B 1 101 ? -15.516 5.051 -0.396 1 94.81 101 LYS B N 1
ATOM 2392 C CA . LYS B 1 101 ? -14.461 5.523 -1.289 1 94.81 101 LYS B CA 1
ATOM 2393 C C . LYS B 1 101 ? -13.367 6.254 -0.513 1 94.81 101 LYS B C 1
ATOM 2395 O O . LYS B 1 101 ? -12.18 6.055 -0.767 1 94.81 101 LYS B O 1
ATOM 2400 N N . LEU B 1 102 ? -13.781 7.062 0.416 1 96.81 102 LEU B N 1
ATOM 2401 C CA . LEU B 1 102 ? -12.781 7.727 1.251 1 96.81 102 LEU B CA 1
ATOM 2402 C C . LEU B 1 102 ? -12.023 6.715 2.096 1 96.81 102 LEU B C 1
ATOM 2404 O O . LEU B 1 102 ? -10.797 6.797 2.219 1 96.81 102 LEU B O 1
ATOM 2408 N N . GLU B 1 103 ? -12.727 5.793 2.646 1 96.88 103 GLU B N 1
ATOM 2409 C CA . GLU B 1 103 ? -12.094 4.758 3.461 1 96.88 103 GLU B CA 1
ATOM 2410 C C . GLU B 1 103 ? -11.016 4.016 2.676 1 96.88 103 GLU B C 1
ATOM 2412 O O . GLU B 1 103 ? -9.914 3.799 3.178 1 96.88 103 GLU B O 1
ATOM 2417 N N . ALA B 1 104 ? -11.352 3.637 1.472 1 96.19 104 ALA B N 1
ATOM 2418 C CA . ALA B 1 104 ? -10.406 2.912 0.625 1 96.19 104 ALA B CA 1
ATOM 2419 C C . ALA B 1 104 ? -9.188 3.775 0.299 1 96.19 104 ALA B C 1
ATOM 2421 O O . ALA B 1 104 ? -8.047 3.309 0.378 1 96.19 104 ALA B O 1
ATOM 2422 N N . HIS B 1 105 ? -9.43 5.027 -0.069 1 96.25 105 HIS B N 1
ATOM 2423 C CA . HIS B 1 105 ? -8.32 5.922 -0.387 1 96.25 105 HIS B CA 1
ATOM 2424 C C . HIS B 1 105 ? -7.445 6.168 0.837 1 96.25 105 HIS B C 1
ATOM 2426 O O . HIS B 1 105 ? -6.219 6.125 0.746 1 96.25 105 HIS B O 1
ATOM 2432 N N . ALA B 1 106 ? -8.086 6.43 1.944 1 97.75 106 ALA B N 1
ATOM 2433 C CA . ALA B 1 106 ? -7.348 6.645 3.188 1 97.75 106 ALA B CA 1
ATOM 2434 C C . ALA B 1 106 ? -6.512 5.422 3.549 1 97.75 106 ALA B C 1
ATOM 2436 O O . ALA B 1 106 ? -5.352 5.551 3.945 1 97.75 106 ALA B O 1
ATOM 2437 N N . THR B 1 107 ? -7.074 4.281 3.412 1 97.25 107 THR B N 1
ATOM 2438 C CA . THR B 1 107 ? -6.359 3.035 3.66 1 97.25 107 THR B CA 1
ATOM 2439 C C . THR B 1 107 ? -5.129 2.93 2.762 1 97.25 107 THR B C 1
ATOM 2441 O O . THR B 1 107 ? -4.023 2.684 3.242 1 97.25 107 THR B O 1
ATOM 2444 N N . ASN B 1 108 ? -5.281 3.178 1.496 1 97.06 108 ASN B N 1
ATOM 2445 C CA . ASN B 1 108 ? -4.164 3.141 0.558 1 97.06 108 ASN B CA 1
ATOM 2446 C C . ASN B 1 108 ? -3.049 4.094 0.976 1 97.06 108 ASN B C 1
ATOM 2448 O O . ASN B 1 108 ? -1.872 3.727 0.955 1 97.06 108 ASN B O 1
ATOM 24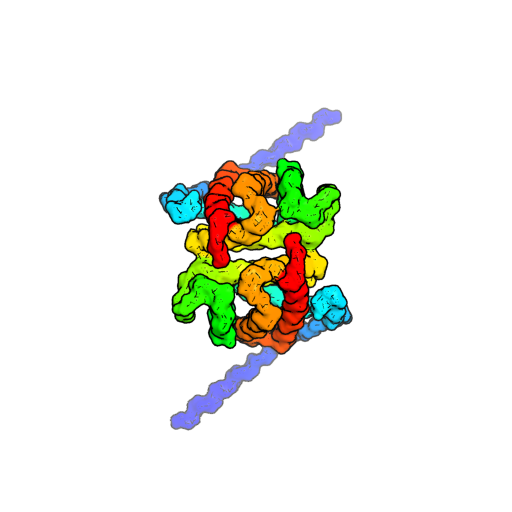52 N N . VAL B 1 109 ? -3.426 5.285 1.333 1 97.62 109 VAL B N 1
ATOM 2453 C CA . VAL B 1 109 ? -2.434 6.297 1.681 1 97.62 109 VAL B CA 1
ATOM 2454 C C . VAL B 1 109 ? -1.694 5.879 2.949 1 97.62 109 VAL B C 1
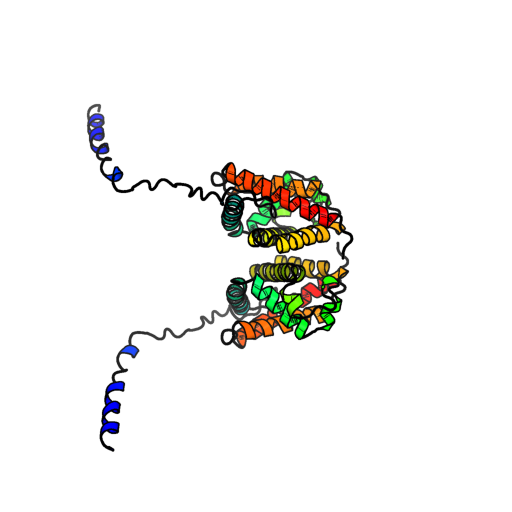ATOM 2456 O O . VAL B 1 109 ? -0.467 5.98 3.021 1 97.62 109 VAL B O 1
ATOM 2459 N N . MET B 1 110 ? -2.398 5.352 3.928 1 98.31 110 MET B N 1
ATOM 2460 C CA . MET B 1 110 ? -1.768 4.938 5.18 1 98.31 110 MET B CA 1
ATOM 2461 C C . MET B 1 110 ? -0.808 3.775 4.945 1 98.31 110 MET B C 1
ATOM 2463 O O . MET B 1 110 ? 0.265 3.719 5.547 1 98.31 110 MET B O 1
ATOM 2467 N N . TYR B 1 111 ? -1.184 2.887 4.094 1 97.25 111 TYR B N 1
ATOM 2468 C CA . TYR B 1 111 ? -0.289 1.777 3.789 1 97.25 111 TYR B CA 1
ATOM 2469 C C . TYR B 1 111 ? 0.903 2.248 2.965 1 97.25 111 TYR B C 1
ATOM 2471 O O . TYR B 1 111 ? 2.012 1.731 3.113 1 97.25 111 TYR B O 1
ATOM 2479 N N . ALA B 1 112 ? 0.698 3.246 2.109 1 97.19 112 ALA B N 1
ATOM 2480 C CA . ALA B 1 112 ? 1.829 3.848 1.405 1 97.19 112 ALA B CA 1
ATOM 2481 C C . ALA B 1 112 ? 2.805 4.492 2.387 1 97.19 112 ALA B C 1
ATOM 2483 O O . ALA B 1 112 ? 4.02 4.344 2.248 1 97.19 112 ALA B O 1
ATOM 2484 N N . ILE B 1 113 ? 2.285 5.148 3.346 1 97.88 113 ILE B N 1
ATOM 2485 C CA . ILE B 1 113 ? 3.135 5.738 4.375 1 97.88 113 ILE B CA 1
ATOM 2486 C C . ILE B 1 113 ? 3.881 4.633 5.121 1 97.88 113 ILE B C 1
ATOM 2488 O O . ILE B 1 113 ? 5.066 4.777 5.438 1 97.88 113 ILE B O 1
ATOM 2492 N N . SER B 1 114 ? 3.236 3.549 5.352 1 97.56 114 SER B N 1
ATOM 2493 C CA . SER B 1 114 ? 3.891 2.41 5.984 1 97.56 114 SER B CA 1
ATOM 2494 C C . SER B 1 114 ? 5.074 1.919 5.156 1 97.56 114 SER B C 1
ATOM 2496 O O . SER B 1 114 ? 6.141 1.627 5.699 1 97.56 114 SER B O 1
ATOM 2498 N N . THR B 1 115 ? 4.879 1.787 3.854 1 96.69 115 THR B N 1
ATOM 2499 C CA . THR B 1 115 ? 5.973 1.353 2.994 1 96.69 115 THR B CA 1
ATOM 2500 C C . THR B 1 115 ? 7.168 2.293 3.121 1 96.69 115 THR B C 1
ATOM 2502 O O . THR B 1 115 ? 8.312 1.843 3.199 1 96.69 115 THR B O 1
ATOM 2505 N N . VAL B 1 116 ? 6.867 3.564 3.156 1 96.62 116 VAL B N 1
ATOM 2506 C CA . VAL B 1 116 ? 7.914 4.578 3.225 1 96.62 116 VAL B CA 1
ATOM 2507 C C . VAL B 1 116 ? 8.648 4.477 4.559 1 96.62 116 VAL B C 1
ATOM 2509 O O . VAL B 1 116 ? 9.883 4.398 4.59 1 96.62 116 VAL B O 1
ATOM 2512 N N . VAL B 1 117 ? 7.926 4.398 5.613 1 97.38 117 VAL B N 1
ATOM 2513 C CA . VAL B 1 117 ? 8.516 4.34 6.945 1 97.38 117 VAL B CA 1
ATOM 2514 C C . VAL B 1 117 ? 9.344 3.064 7.09 1 97.38 117 VAL B C 1
ATOM 2516 O O . VAL B 1 117 ? 10.445 3.088 7.648 1 97.38 117 VAL B O 1
ATOM 2519 N N . ASP B 1 118 ? 8.852 2.002 6.535 1 96.44 118 ASP B N 1
ATOM 2520 C CA . ASP B 1 118 ? 9.523 0.712 6.656 1 96.44 118 ASP B CA 1
ATOM 2521 C C . ASP B 1 118 ? 10.797 0.676 5.809 1 96.44 118 ASP B C 1
ATOM 2523 O O . ASP B 1 118 ? 11.625 -0.222 5.965 1 96.44 118 ASP B O 1
ATOM 2527 N N . ASN B 1 119 ? 10.961 1.671 4.984 1 96.06 119 ASN B N 1
ATOM 2528 C CA . ASN B 1 119 ? 12.117 1.652 4.09 1 96.06 119 ASN B CA 1
ATOM 2529 C C . ASN B 1 119 ? 13.008 2.869 4.305 1 96.06 119 ASN B C 1
ATOM 2531 O O . ASN B 1 119 ? 13.82 3.209 3.439 1 96.06 119 ASN B O 1
ATOM 2535 N N . LEU B 1 120 ? 12.93 3.494 5.414 1 95.94 120 LEU B N 1
ATOM 2536 C CA . LEU B 1 120 ? 13.688 4.699 5.715 1 95.94 120 LEU B CA 1
ATOM 2537 C C . LEU B 1 120 ? 15.188 4.426 5.668 1 95.94 120 LEU B C 1
ATOM 2539 O O . LEU B 1 120 ? 15.984 5.344 5.461 1 95.94 120 LEU B O 1
ATOM 2543 N N . GLN B 1 121 ? 15.609 3.164 5.77 1 93.62 121 GLN B N 1
ATOM 2544 C CA . GLN B 1 121 ? 17.031 2.832 5.801 1 93.62 121 GLN B CA 1
ATOM 2545 C C . GLN B 1 121 ? 17.531 2.439 4.418 1 93.62 121 GLN B C 1
ATOM 2547 O O . GLN B 1 121 ? 18.734 2.229 4.223 1 93.62 121 GLN B O 1
ATOM 2552 N N . ASP B 1 122 ? 16.688 2.301 3.502 1 94.62 122 ASP B N 1
ATOM 2553 C CA . ASP B 1 122 ? 17.016 1.94 2.127 1 94.62 122 ASP B CA 1
ATOM 2554 C C . ASP B 1 122 ? 16.672 3.072 1.163 1 94.62 122 ASP B C 1
ATOM 2556 O O . ASP B 1 122 ? 15.648 3.023 0.483 1 94.62 122 ASP B O 1
ATOM 2560 N N . VAL B 1 123 ? 17.641 3.982 1.054 1 94.06 123 VAL B N 1
ATOM 2561 C CA . VAL B 1 123 ? 17.375 5.246 0.371 1 94.06 123 VAL B CA 1
ATOM 2562 C C . VAL B 1 123 ? 17.062 4.984 -1.101 1 94.06 123 VAL B C 1
ATOM 2564 O O . VAL B 1 123 ? 16.203 5.645 -1.688 1 94.06 123 VAL B O 1
ATOM 2567 N N . GLU B 1 124 ? 17.75 4.09 -1.721 1 95.25 124 GLU B N 1
ATOM 2568 C CA . GLU B 1 124 ? 17.516 3.807 -3.133 1 95.25 124 GLU B CA 1
ATOM 2569 C C . GLU B 1 124 ? 16.109 3.262 -3.357 1 95.25 124 GLU B C 1
ATOM 2571 O O . GLU B 1 124 ? 15.398 3.707 -4.266 1 95.25 124 GLU B O 1
ATOM 2576 N N . CYS B 1 125 ? 15.703 2.363 -2.535 1 95.12 125 CYS B N 1
ATOM 2577 C CA . CYS B 1 125 ? 14.336 1.851 -2.617 1 95.12 125 CYS B CA 1
ATOM 2578 C C . CYS B 1 125 ? 13.328 2.943 -2.303 1 95.12 125 CYS B C 1
ATOM 2580 O O . CYS B 1 125 ? 12.312 3.074 -2.994 1 95.12 125 CYS B O 1
ATOM 2582 N N . LEU B 1 126 ? 13.617 3.705 -1.307 1 96.25 126 LEU B N 1
ATOM 2583 C CA . LEU B 1 126 ? 12.742 4.793 -0.885 1 96.25 126 LEU B CA 1
ATOM 2584 C C . LEU B 1 126 ? 12.516 5.781 -2.023 1 96.25 126 LEU B C 1
ATOM 2586 O O . LEU B 1 126 ? 11.391 6.215 -2.26 1 96.25 126 LEU B O 1
ATOM 2590 N N . THR B 1 127 ? 13.555 6.098 -2.713 1 96.38 127 THR B N 1
ATOM 2591 C CA . THR B 1 127 ? 13.469 7.039 -3.824 1 96.38 127 THR B CA 1
ATOM 2592 C C . THR B 1 127 ? 12.531 6.516 -4.906 1 96.38 127 THR B C 1
ATOM 2594 O O . THR B 1 127 ? 11.695 7.258 -5.434 1 96.38 127 THR B O 1
ATOM 2597 N N . GLU B 1 128 ? 12.641 5.246 -5.191 1 95.75 128 GLU B N 1
ATOM 2598 C CA . GLU B 1 128 ? 11.758 4.648 -6.191 1 95.75 128 GLU B CA 1
ATOM 2599 C C . GLU B 1 128 ? 10.305 4.648 -5.723 1 95.75 128 GLU B C 1
ATOM 2601 O O . GLU B 1 128 ? 9.398 4.934 -6.504 1 95.75 128 GLU B O 1
ATOM 2606 N N . LEU B 1 129 ? 10.047 4.297 -4.457 1 97 129 LEU B N 1
ATOM 2607 C CA . LEU B 1 129 ? 8.703 4.289 -3.895 1 97 129 LEU B CA 1
ATOM 2608 C C . LEU B 1 129 ? 8.07 5.672 -3.992 1 97 129 LEU B C 1
ATOM 2610 O O . LEU B 1 129 ? 6.934 5.809 -4.457 1 97 129 LEU B O 1
ATOM 2614 N N . LEU B 1 130 ? 8.789 6.668 -3.627 1 97.38 130 LEU B N 1
ATOM 2615 C CA . LEU B 1 130 ? 8.281 8.031 -3.578 1 97.38 130 LEU B CA 1
ATOM 2616 C C . LEU B 1 130 ? 8.078 8.586 -4.984 1 97.38 130 LEU B C 1
ATOM 2618 O O . LEU B 1 130 ? 7.102 9.297 -5.242 1 97.38 130 LEU B O 1
ATOM 2622 N N . SER B 1 131 ? 8.984 8.266 -5.879 1 95.75 131 SER B N 1
ATOM 2623 C CA . SER B 1 131 ? 8.82 8.672 -7.27 1 95.75 131 SER B CA 1
ATOM 2624 C C . SER B 1 131 ? 7.559 8.062 -7.871 1 95.75 131 SER B C 1
ATOM 2626 O O . SER B 1 131 ? 6.828 8.742 -8.602 1 95.75 131 SER B O 1
ATOM 2628 N N . THR B 1 132 ? 7.32 6.844 -7.543 1 93.88 132 THR B N 1
ATOM 2629 C CA . THR B 1 132 ? 6.125 6.16 -8.023 1 93.88 132 THR B CA 1
ATOM 2630 C C . THR B 1 132 ? 4.867 6.828 -7.484 1 93.88 132 THR B C 1
ATOM 2632 O O . THR B 1 132 ? 3.883 6.992 -8.211 1 93.88 132 THR B O 1
ATOM 2635 N N . ILE B 1 133 ? 4.879 7.215 -6.219 1 95.75 133 ILE B N 1
ATOM 2636 C CA . ILE B 1 133 ? 3.75 7.941 -5.648 1 95.75 133 ILE B CA 1
ATOM 2637 C C . ILE B 1 133 ? 3.494 9.211 -6.453 1 95.75 133 ILE B C 1
ATOM 2639 O O . ILE B 1 133 ? 2.352 9.516 -6.805 1 95.75 133 ILE B O 1
ATOM 2643 N N . GLY B 1 134 ? 4.574 9.945 -6.719 1 95.62 134 GLY B N 1
ATOM 2644 C CA . GLY B 1 134 ? 4.43 11.141 -7.531 1 95.62 134 GLY B CA 1
ATOM 2645 C C . GLY B 1 134 ? 3.811 10.867 -8.891 1 95.62 134 GLY B C 1
ATOM 2646 O O . GLY B 1 134 ? 2.836 11.516 -9.281 1 95.62 134 GLY B O 1
ATOM 2647 N N . ARG B 1 135 ? 4.281 9.883 -9.594 1 92.5 135 ARG B N 1
ATOM 2648 C CA . ARG B 1 135 ? 3.818 9.547 -10.938 1 92.5 135 ARG B CA 1
ATOM 2649 C C . ARG B 1 135 ? 2.346 9.141 -10.922 1 92.5 135 ARG B C 1
ATOM 2651 O O . ARG B 1 135 ? 1.583 9.531 -11.805 1 92.5 135 ARG B O 1
ATOM 2658 N N . ASN B 1 136 ? 1.964 8.43 -9.898 1 91.06 136 ASN B N 1
ATOM 2659 C CA . ASN B 1 136 ? 0.591 7.949 -9.797 1 91.06 136 ASN B CA 1
ATOM 2660 C C . ASN B 1 136 ? -0.392 9.094 -9.57 1 91.06 136 ASN B C 1
ATOM 2662 O O . ASN B 1 136 ? -1.602 8.922 -9.727 1 91.06 136 ASN B O 1
ATOM 2666 N N . HIS B 1 137 ? 0.047 10.25 -9.188 1 94 137 HIS B N 1
ATOM 2667 C CA . HIS B 1 137 ? -0.845 11.352 -8.852 1 94 137 HIS B CA 1
ATOM 2668 C C . HIS B 1 137 ? -0.865 12.398 -9.961 1 94 137 HIS B C 1
ATOM 2670 O O . HIS B 1 137 ? -1.55 13.422 -9.852 1 94 137 HIS B O 1
ATOM 2676 N N . ILE B 1 138 ? -0.212 12.117 -11.109 1 90.06 138 ILE B N 1
ATOM 2677 C CA . ILE B 1 138 ? -0.145 13.047 -12.227 1 90.06 138 ILE B CA 1
ATOM 2678 C C . ILE B 1 138 ? -1.536 13.234 -12.828 1 90.06 138 ILE B C 1
ATOM 2680 O O . ILE B 1 138 ? -1.968 14.359 -13.078 1 90.06 138 ILE B O 1
ATOM 2684 N N . LYS B 1 139 ? -2.27 12.188 -13 1 85.62 139 LYS B N 1
ATOM 2685 C CA . LYS B 1 139 ? -3.564 12.234 -13.672 1 85.62 139 LYS B CA 1
ATOM 2686 C C . LYS B 1 139 ? -4.574 13.047 -12.867 1 85.62 139 LYS B C 1
ATOM 2688 O O . LYS B 1 139 ? -5.484 13.656 -13.43 1 85.62 139 LYS B O 1
ATOM 2693 N N . ARG B 1 140 ? -4.359 13.102 -11.602 1 88.75 140 ARG B N 1
ATOM 2694 C CA . ARG B 1 140 ? -5.27 13.828 -10.727 1 88.75 140 ARG B CA 1
ATOM 2695 C C . ARG B 1 140 ? -4.891 15.305 -10.648 1 88.75 140 ARG B C 1
ATOM 2697 O O . ARG B 1 140 ? -5.57 16.094 -9.984 1 88.75 140 ARG B O 1
ATOM 2704 N N . LYS B 1 141 ? -3.812 15.656 -11.297 1 91.75 141 LYS B N 1
ATOM 2705 C CA . LYS B 1 141 ? -3.34 17.031 -11.383 1 91.75 141 LYS B CA 1
ATOM 2706 C C . LYS B 1 141 ? -3.029 17.609 -10 1 91.75 141 LYS B C 1
ATOM 2708 O O . LYS B 1 141 ? -3.35 18.75 -9.711 1 91.75 141 LYS B O 1
ATOM 2713 N N . ILE B 1 142 ? -2.605 16.75 -9.172 1 94.38 142 ILE B N 1
ATOM 2714 C CA . ILE B 1 142 ? -2.17 17.172 -7.852 1 94.38 142 ILE B CA 1
ATOM 2715 C C . ILE B 1 142 ? -0.891 18 -7.969 1 94.38 142 ILE B C 1
ATOM 2717 O O . ILE B 1 142 ? 0.01 17.656 -8.742 1 94.38 142 ILE B O 1
ATOM 2721 N N . THR B 1 143 ? -0.79 19.078 -7.129 1 94.75 143 THR B N 1
ATOM 2722 C CA . THR B 1 143 ? 0.332 20 -7.215 1 94.75 143 THR B CA 1
ATOM 2723 C C . THR B 1 143 ? 1.302 19.797 -6.059 1 94.75 143 THR B C 1
ATOM 2725 O O . THR B 1 143 ? 0.94 19.203 -5.039 1 94.75 143 THR B O 1
ATOM 2728 N N . PRO B 1 144 ? 2.547 20.297 -6.195 1 95.5 144 PRO B N 1
ATOM 2729 C CA . PRO B 1 144 ? 3.512 20.234 -5.094 1 95.5 144 PRO B CA 1
ATOM 2730 C C . PRO B 1 144 ? 2.986 20.875 -3.809 1 95.5 144 PRO B C 1
ATOM 2732 O O . PRO B 1 144 ? 3.213 20.344 -2.717 1 95.5 144 PRO B O 1
ATOM 2735 N N . VAL B 1 145 ? 2.291 21.938 -3.969 1 96.75 145 VAL B N 1
ATOM 2736 C CA . VAL B 1 145 ? 1.746 22.641 -2.809 1 96.75 145 VAL B CA 1
ATOM 2737 C C . VAL B 1 145 ? 0.769 21.719 -2.068 1 96.75 145 VAL B C 1
ATOM 2739 O O . VAL B 1 145 ? 0.755 21.688 -0.836 1 96.75 145 VAL B O 1
ATOM 2742 N N . GLN B 1 146 ? -0.052 21 -2.783 1 97 146 GLN B N 1
ATOM 2743 C CA . GLN B 1 146 ? -1.026 20.109 -2.168 1 97 146 GLN B CA 1
ATOM 2744 C C . GLN B 1 146 ? -0.335 18.969 -1.427 1 97 146 GLN B C 1
ATOM 2746 O O . GLN B 1 146 ? -0.822 18.5 -0.393 1 97 146 GLN B O 1
ATOM 2751 N N . PHE B 1 147 ? 0.789 18.531 -1.911 1 96.94 147 PHE B N 1
ATOM 2752 C CA . PHE B 1 147 ? 1.553 17.531 -1.18 1 96.94 147 PHE B CA 1
ATOM 2753 C C . PHE B 1 147 ? 2.133 18.109 0.101 1 96.94 147 PHE B C 1
ATOM 2755 O O . PHE B 1 147 ? 2.209 17.438 1.125 1 96.94 147 PHE B O 1
ATOM 2762 N N . ASP B 1 148 ? 2.59 19.375 0.022 1 97.25 148 ASP B N 1
ATOM 2763 C CA . ASP B 1 148 ? 3.035 20.062 1.238 1 97.25 148 ASP B CA 1
ATOM 2764 C C . ASP B 1 148 ? 1.914 20.125 2.273 1 97.25 148 ASP B C 1
ATOM 2766 O O . ASP B 1 148 ? 2.154 19.938 3.467 1 97.25 148 ASP B O 1
ATOM 2770 N N . GLN B 1 149 ? 0.743 20.359 1.786 1 98.25 149 GLN B N 1
ATOM 2771 C CA . GLN B 1 149 ? -0.415 20.438 2.67 1 98.25 149 GLN B CA 1
ATOM 2772 C C . GLN B 1 149 ? -0.668 19.109 3.373 1 98.25 149 GLN B C 1
ATOM 2774 O O . GLN B 1 149 ? -1.094 19.078 4.531 1 98.25 149 GLN B O 1
ATOM 2779 N N . VAL B 1 150 ? -0.425 17.984 2.699 1 97.94 150 VAL B N 1
ATOM 2780 C CA . VAL B 1 150 ? -0.547 16.656 3.314 1 97.94 150 VAL B CA 1
ATOM 2781 C C . VAL B 1 150 ? 0.401 16.562 4.504 1 97.94 150 VAL B C 1
ATOM 2783 O O . VAL B 1 150 ? -0.004 16.141 5.594 1 97.94 150 VAL B O 1
ATOM 2786 N N . GLY B 1 151 ? 1.678 16.969 4.312 1 97.5 151 GLY B N 1
ATOM 2787 C CA . GLY B 1 151 ? 2.654 16.922 5.391 1 97.5 151 GLY B CA 1
ATOM 2788 C C . GLY B 1 151 ? 2.281 17.797 6.574 1 97.5 151 GLY B C 1
ATOM 2789 O O . GLY B 1 151 ? 2.367 17.359 7.723 1 97.5 151 GLY B O 1
ATOM 2790 N N . ILE B 1 152 ? 1.834 18.984 6.289 1 97.62 152 ILE B N 1
ATOM 2791 C CA . ILE B 1 152 ? 1.438 19.953 7.316 1 97.62 152 ILE B CA 1
ATOM 2792 C C . ILE B 1 152 ? 0.293 19.359 8.148 1 97.62 152 ILE B C 1
ATOM 2794 O O . ILE B 1 152 ? 0.351 19.359 9.383 1 97.62 152 ILE B O 1
ATOM 2798 N N . THR B 1 153 ? -0.698 18.875 7.465 1 98.44 153 THR B N 1
ATOM 2799 C CA . THR B 1 153 ? -1.871 18.344 8.148 1 98.44 153 THR B CA 1
ATOM 2800 C C . THR B 1 153 ? -1.517 17.078 8.914 1 98.44 153 THR B C 1
ATOM 2802 O O . THR B 1 153 ? -2.049 16.828 10 1 98.44 153 THR B O 1
ATOM 2805 N N . PHE B 1 154 ? -0.618 16.266 8.344 1 98.56 154 PHE B N 1
ATOM 2806 C CA . PHE B 1 154 ? -0.274 15 8.992 1 98.56 154 PHE B CA 1
ATOM 2807 C C . PHE B 1 154 ? 0.41 15.25 10.328 1 98.56 154 PHE B C 1
ATOM 2809 O O . PHE B 1 154 ? 0.129 14.555 11.312 1 98.56 154 PHE B O 1
ATOM 2816 N N . ILE B 1 155 ? 1.267 16.219 10.375 1 98 155 ILE B N 1
ATOM 2817 C CA . ILE B 1 155 ? 1.97 16.547 11.609 1 98 155 ILE B CA 1
ATOM 2818 C C . ILE B 1 155 ? 0.973 17.031 12.656 1 98 155 ILE B C 1
ATOM 2820 O O . ILE B 1 155 ? 1.031 16.625 13.82 1 98 155 ILE B O 1
ATOM 2824 N N . LYS B 1 156 ? 0.1 17.844 12.242 1 98 156 LYS B N 1
ATOM 2825 C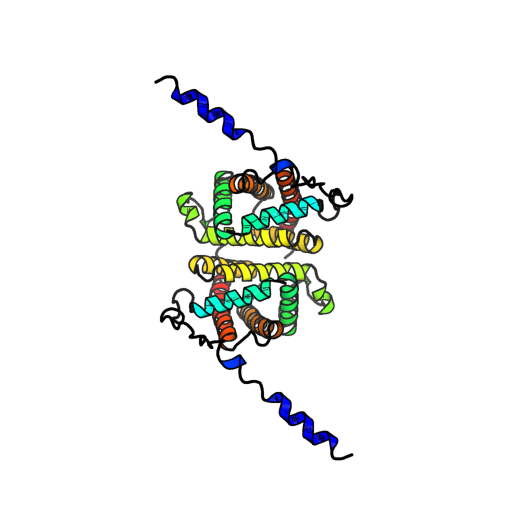 CA . LYS B 1 156 ? -0.948 18.297 13.148 1 98 156 LYS B CA 1
ATOM 2826 C C . LYS B 1 156 ? -1.809 17.125 13.625 1 98 156 LYS B C 1
ATOM 2828 O O . LYS B 1 156 ? -2.174 17.062 14.805 1 98 156 LYS B O 1
ATOM 2833 N N . PHE B 1 157 ? -2.1 16.25 12.727 1 98.44 157 PHE B N 1
ATOM 2834 C CA . PHE B 1 157 ? -2.869 15.062 13.039 1 98.44 157 PHE B CA 1
ATOM 2835 C C . PHE B 1 157 ? -2.164 14.234 14.109 1 98.44 157 PHE B C 1
ATOM 2837 O O . PHE B 1 157 ? -2.793 13.773 15.062 1 98.44 157 PHE B O 1
ATOM 2844 N N . LEU B 1 158 ? -0.861 14.07 13.961 1 98.19 158 LEU B N 1
ATOM 2845 C CA . LEU B 1 158 ? -0.086 13.312 14.945 1 98.19 158 LEU B CA 1
ATOM 2846 C C . LEU B 1 158 ? -0.16 13.977 16.312 1 98.19 158 LEU B C 1
ATOM 2848 O O . LEU B 1 158 ? -0.329 13.297 17.328 1 98.19 158 LEU B O 1
ATOM 2852 N N . GLU B 1 159 ? -0.034 15.242 16.312 1 97.88 159 GLU B N 1
ATOM 2853 C CA . GLU B 1 159 ? -0.109 15.992 17.562 1 97.88 159 GLU B CA 1
ATOM 2854 C C . GLU B 1 159 ? -1.467 15.812 18.234 1 97.88 159 GLU B C 1
ATOM 2856 O O . GLU B 1 159 ? -1.542 15.586 19.453 1 97.88 159 GLU B O 1
ATOM 2861 N N . ASN B 1 160 ? -2.484 15.867 17.516 1 97.56 160 ASN B N 1
ATOM 2862 C CA . ASN B 1 160 ? -3.834 15.711 18.047 1 97.56 160 ASN B CA 1
ATOM 2863 C C . ASN B 1 160 ? -4.066 14.297 18.562 1 97.56 160 ASN B C 1
ATOM 2865 O O . ASN B 1 160 ? -4.699 14.102 19.609 1 97.56 160 ASN B O 1
ATOM 2869 N N . LYS B 1 161 ? -3.574 13.359 17.828 1 97.12 161 LYS B N 1
ATOM 2870 C CA . LYS B 1 161 ? -3.84 11.953 18.109 1 97.12 161 LYS B CA 1
ATOM 2871 C C . LYS B 1 161 ? -3 11.461 19.281 1 97.12 161 LYS B C 1
ATOM 2873 O O . LYS B 1 161 ? -3.479 10.68 20.109 1 97.12 161 LYS B O 1
ATOM 2878 N N . LEU B 1 162 ? -1.77 11.945 19.406 1 97.44 162 LEU B N 1
ATOM 2879 C CA . LEU B 1 162 ? -0.852 11.312 20.359 1 97.44 162 LEU B CA 1
ATOM 2880 C C . LEU B 1 162 ? -0.474 12.273 21.469 1 97.44 162 LEU B C 1
ATOM 2882 O O . LEU B 1 162 ? 0.179 11.875 22.438 1 97.44 162 LEU B O 1
ATOM 2886 N N . GLY B 1 163 ? -0.825 13.508 21.328 1 96.44 163 GLY B N 1
ATOM 2887 C CA . GLY B 1 163 ?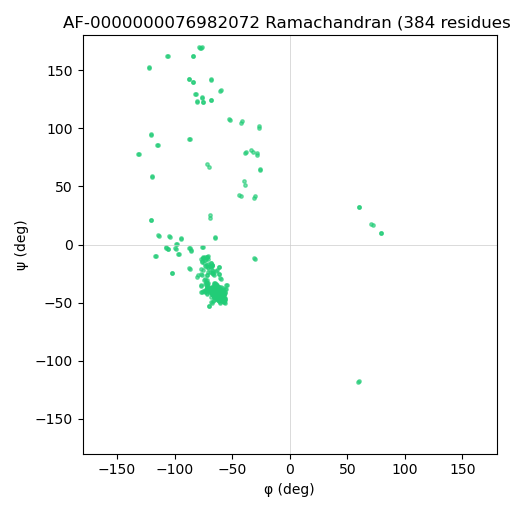 -0.644 14.484 22.391 1 96.44 163 GLY B CA 1
ATOM 2888 C C . GLY B 1 163 ? 0.807 14.656 22.812 1 96.44 163 GLY B C 1
ATOM 2889 O O . GLY B 1 163 ? 1.666 14.93 21.969 1 96.44 163 GLY B O 1
ATOM 2890 N N . SER B 1 164 ? 1.101 14.336 24.078 1 95.44 164 SER B N 1
ATOM 2891 C CA . SER B 1 164 ? 2.395 14.625 24.672 1 95.44 164 SER B CA 1
ATOM 2892 C C . SER B 1 164 ? 3.479 13.695 24.156 1 95.44 164 SER B C 1
ATOM 2894 O O . SER B 1 164 ? 4.668 13.945 24.344 1 95.44 164 SER B O 1
ATOM 2896 N N . ARG B 1 165 ? 3.145 12.703 23.484 1 95.38 165 ARG B N 1
ATOM 2897 C CA . ARG B 1 165 ? 4.137 11.82 22.891 1 95.38 165 ARG B CA 1
ATOM 2898 C C . ARG B 1 165 ? 4.859 12.508 21.734 1 95.38 165 ARG B C 1
ATOM 2900 O O . ARG B 1 165 ? 5.938 12.07 21.328 1 95.38 165 ARG B O 1
ATOM 2907 N N . ILE B 1 166 ? 4.199 13.477 21.188 1 98.12 166 ILE B N 1
ATOM 2908 C CA . ILE B 1 166 ? 4.84 14.242 20.125 1 98.12 166 ILE B CA 1
ATOM 2909 C C . ILE B 1 166 ? 5.656 15.375 20.734 1 98.12 166 ILE B C 1
ATOM 2911 O O . ILE B 1 166 ? 5.16 16.5 20.891 1 98.12 166 ILE B O 1
ATOM 2915 N N . THR B 1 167 ? 6.918 15.102 21.016 1 97.5 167 THR B N 1
ATOM 2916 C CA . THR B 1 167 ? 7.848 16.109 21.516 1 97.5 167 THR B CA 1
ATOM 2917 C C . THR B 1 167 ? 8.305 17.031 20.391 1 97.5 167 THR B C 1
ATOM 2919 O O . THR B 1 167 ? 8.086 16.734 19.219 1 97.5 167 THR B O 1
ATOM 2922 N N . PRO B 1 168 ? 8.984 18.094 20.781 1 97.38 168 PRO B N 1
ATOM 2923 C CA . PRO B 1 168 ? 9.523 18.969 19.734 1 97.38 168 PRO B CA 1
ATOM 2924 C C . PRO B 1 168 ? 10.484 18.25 18.797 1 97.38 168 PRO B C 1
ATOM 2926 O O . PRO B 1 168 ? 10.484 18.5 17.578 1 97.38 168 PRO B O 1
ATOM 2929 N N . PHE B 1 169 ? 11.242 17.375 19.328 1 96.5 169 PHE B N 1
ATOM 2930 C CA . PHE B 1 169 ? 12.156 16.594 18.5 1 96.5 169 PHE B CA 1
ATOM 2931 C C . PHE B 1 169 ? 11.391 15.695 17.547 1 96.5 169 PHE B C 1
ATOM 2933 O O . PHE B 1 169 ? 11.734 15.602 16.359 1 96.5 169 PHE B O 1
ATOM 2940 N N . CYS B 1 170 ? 10.391 15.062 18.047 1 97 170 CYS B N 1
ATOM 2941 C CA . CYS B 1 170 ? 9.539 14.211 17.219 1 97 170 CYS B CA 1
ATOM 2942 C C . CYS B 1 170 ? 8.906 15.008 16.078 1 97 170 CYS B C 1
ATOM 2944 O O . CYS B 1 170 ? 8.906 14.562 14.938 1 97 170 CYS B O 1
ATOM 2946 N N . ARG B 1 171 ? 8.406 16.109 16.469 1 97.81 171 ARG B N 1
ATOM 2947 C CA . ARG B 1 171 ? 7.797 16.984 15.477 1 97.81 171 ARG B CA 1
ATOM 2948 C C . ARG B 1 171 ? 8.797 17.344 14.383 1 97.81 171 ARG B C 1
ATOM 2950 O O . ARG B 1 171 ? 8.484 17.281 13.195 1 97.81 171 ARG B O 1
ATOM 2957 N N . ASN B 1 172 ? 9.898 17.75 14.773 1 97.31 172 ASN B N 1
ATOM 2958 C CA . ASN B 1 172 ? 10.938 18.125 13.82 1 97.31 172 ASN B CA 1
ATOM 2959 C C . ASN B 1 172 ? 11.328 16.953 12.922 1 97.31 172 ASN B C 1
ATOM 2961 O O . ASN B 1 172 ? 11.547 17.125 11.727 1 97.31 172 ASN B O 1
ATOM 2965 N N . ALA B 1 173 ? 11.469 15.773 13.492 1 97.56 173 ALA B N 1
ATOM 2966 C CA . ALA B 1 173 ? 11.82 14.578 12.719 1 97.56 173 ALA B CA 1
ATOM 2967 C C . ALA B 1 173 ? 10.797 14.328 11.609 1 97.56 173 ALA B C 1
ATOM 2969 O O . ALA B 1 173 ? 11.172 14.047 10.469 1 97.56 173 ALA B O 1
ATOM 2970 N N . TRP B 1 174 ? 9.562 14.477 11.93 1 98.19 174 TRP B N 1
ATOM 2971 C CA . TRP B 1 174 ? 8.508 14.266 10.945 1 98.19 174 TRP B CA 1
ATOM 2972 C C . TRP B 1 174 ? 8.492 15.391 9.914 1 98.19 174 TRP B C 1
ATOM 2974 O O . TRP B 1 174 ? 8.227 15.156 8.734 1 98.19 174 TRP B O 1
ATOM 2984 N N . GLU B 1 175 ? 8.766 16.578 10.344 1 97.81 175 GLU B N 1
ATOM 2985 C CA . GLU B 1 175 ? 8.852 17.703 9.406 1 97.81 175 GLU B CA 1
ATOM 2986 C C . GLU B 1 175 ? 9.953 17.469 8.375 1 97.81 175 GLU B C 1
ATOM 2988 O O . GLU B 1 175 ? 9.734 17.656 7.176 1 97.81 175 GLU B O 1
ATOM 2993 N N . VAL B 1 176 ? 11.078 17.094 8.859 1 96.94 176 VAL B N 1
ATOM 2994 C CA . VAL B 1 176 ? 12.203 16.844 7.961 1 96.94 176 VAL B CA 1
ATOM 2995 C C . VAL B 1 176 ? 11.883 15.656 7.055 1 96.94 176 VAL B C 1
ATOM 2997 O O . VAL B 1 176 ? 12.164 15.695 5.855 1 96.94 176 VAL B O 1
ATOM 3000 N N . THR B 1 177 ? 11.312 14.641 7.605 1 97.06 177 THR B N 1
ATOM 3001 C CA . THR B 1 177 ? 10.93 13.469 6.832 1 97.06 177 THR B CA 1
ATOM 3002 C C . THR B 1 177 ? 10 13.852 5.684 1 97.06 177 THR B C 1
ATOM 3004 O O . THR B 1 177 ? 10.258 13.516 4.527 1 97.06 177 THR B O 1
ATOM 3007 N N . PHE B 1 178 ? 8.953 14.617 5.973 1 96.88 178 PHE B N 1
ATOM 3008 C CA . PHE B 1 178 ? 8 15 4.941 1 96.88 178 PHE B CA 1
ATOM 3009 C C . PHE B 1 178 ? 8.656 15.914 3.914 1 96.88 178 PHE B C 1
ATOM 3011 O O . PHE B 1 178 ? 8.344 15.852 2.725 1 96.88 178 PHE B O 1
ATOM 3018 N N . LYS B 1 179 ? 9.523 16.734 4.391 1 95.38 179 LYS B N 1
ATOM 3019 C CA . LYS B 1 179 ? 10.227 17.625 3.467 1 95.38 179 LYS B CA 1
ATOM 3020 C C . LYS B 1 179 ? 11.055 16.828 2.463 1 95.38 179 LYS B C 1
ATOM 3022 O O . LYS B 1 179 ? 10.977 17.078 1.256 1 95.38 179 LYS B O 1
ATOM 3027 N N . VAL B 1 180 ? 11.789 15.906 2.947 1 93.56 180 VAL B N 1
ATOM 3028 C CA . VAL B 1 180 ? 12.633 15.078 2.09 1 93.56 180 VAL B CA 1
ATOM 3029 C C . VAL B 1 180 ? 11.766 14.234 1.162 1 93.56 180 VAL B C 1
ATOM 3031 O O . VAL B 1 180 ? 12 14.18 -0.046 1 93.56 180 VAL B O 1
ATOM 3034 N N . MET B 1 181 ? 10.75 13.695 1.679 1 95.56 181 MET B N 1
ATOM 3035 C CA . MET B 1 181 ? 9.875 12.828 0.889 1 95.56 181 MET B CA 1
ATOM 3036 C C . MET B 1 181 ? 9.172 13.617 -0.209 1 95.56 181 MET B C 1
ATOM 3038 O O . MET B 1 181 ? 9.109 13.172 -1.356 1 95.56 181 MET B O 1
ATOM 3042 N N . ASN B 1 182 ? 8.672 14.766 0.155 1 96 182 ASN B N 1
ATOM 3043 C CA . ASN B 1 182 ? 7.941 15.57 -0.815 1 96 182 ASN B CA 1
ATOM 3044 C C . ASN B 1 182 ? 8.844 16.031 -1.954 1 96 182 ASN B C 1
ATOM 3046 O O . ASN B 1 182 ? 8.398 16.156 -3.096 1 96 182 ASN B O 1
ATOM 3050 N N . SER B 1 183 ? 10.07 16.297 -1.659 1 95.5 183 SER B N 1
ATOM 3051 C CA . SER B 1 183 ? 10.984 16.688 -2.723 1 95.5 183 SER B CA 1
ATOM 3052 C C . SER B 1 183 ? 11.125 15.594 -3.771 1 95.5 183 SER B C 1
ATOM 3054 O O . SER B 1 183 ? 11.172 15.875 -4.973 1 95.5 183 SER B O 1
ATOM 3056 N N . ILE B 1 184 ? 11.172 14.391 -3.373 1 95.75 184 ILE B N 1
ATOM 3057 C CA . ILE B 1 184 ? 11.297 13.258 -4.285 1 95.75 184 ILE B CA 1
ATOM 3058 C C . ILE B 1 184 ? 9.977 13.016 -5.004 1 95.75 184 ILE B C 1
ATOM 3060 O O . ILE B 1 184 ? 9.953 12.75 -6.207 1 95.75 184 ILE B O 1
ATOM 3064 N N . ILE B 1 185 ? 8.852 13.141 -4.262 1 96.69 185 ILE B N 1
ATOM 3065 C CA . ILE B 1 185 ? 7.527 12.961 -4.852 1 96.69 185 ILE B CA 1
ATOM 3066 C C . ILE B 1 185 ? 7.312 13.992 -5.961 1 96.69 185 ILE B C 1
ATOM 3068 O O . ILE B 1 185 ? 6.828 13.656 -7.047 1 96.69 185 ILE B O 1
ATOM 3072 N N . VAL B 1 186 ? 7.695 15.203 -5.676 1 94.88 186 VAL B N 1
ATOM 3073 C CA . VAL B 1 186 ? 7.496 16.297 -6.629 1 94.88 186 VAL B CA 1
ATOM 3074 C C . VAL B 1 186 ? 8.336 16.047 -7.879 1 94.88 186 VAL B C 1
ATOM 3076 O O . VAL B 1 186 ? 7.902 16.344 -8.992 1 94.88 186 VAL B O 1
ATOM 3079 N N . ALA B 1 187 ? 9.477 15.469 -7.734 1 93.44 187 ALA B N 1
ATOM 3080 C CA . ALA B 1 187 ? 10.281 15.086 -8.891 1 93.44 187 ALA B CA 1
ATOM 3081 C C . ALA B 1 187 ? 9.562 14.039 -9.734 1 93.44 187 ALA B C 1
ATOM 3083 O O . ALA B 1 187 ? 9.609 14.086 -10.969 1 93.44 187 ALA B O 1
ATOM 3084 N N . GLY B 1 188 ? 8.922 13.102 -9.062 1 92.56 188 GLY B N 1
ATOM 3085 C CA . GLY B 1 188 ? 8.125 12.109 -9.758 1 92.56 188 GLY B CA 1
ATOM 3086 C C . GLY B 1 188 ? 6.926 12.695 -10.477 1 92.56 188 GLY B C 1
ATOM 3087 O O . GLY B 1 188 ? 6.555 12.234 -11.555 1 92.56 188 GLY B O 1
ATOM 3088 N N . LEU B 1 189 ? 6.336 13.672 -9.883 1 91.69 189 LEU B N 1
ATOM 3089 C CA . LEU B 1 189 ? 5.195 14.375 -10.453 1 91.69 189 LEU B CA 1
ATOM 3090 C C . LEU B 1 189 ? 5.574 15.047 -11.773 1 91.69 189 LEU B C 1
ATOM 3092 O O . LEU B 1 189 ? 4.715 15.273 -12.625 1 91.69 189 LEU B O 1
ATOM 3096 N N . GLN B 1 190 ? 6.773 15.328 -11.93 1 88.75 190 GLN B N 1
ATOM 3097 C CA . GLN B 1 190 ? 7.262 16.047 -13.102 1 88.75 190 GLN B CA 1
ATOM 3098 C C . GLN B 1 190 ? 7.84 15.078 -14.133 1 88.75 190 GLN B C 1
ATOM 3100 O O . GLN B 1 190 ? 8.258 15.5 -15.219 1 88.75 190 GLN B O 1
ATOM 3105 N N . SER B 1 191 ? 7.742 13.844 -13.711 1 82.44 191 SER B N 1
ATOM 3106 C CA . SER B 1 191 ? 8.375 12.867 -14.594 1 82.44 191 SER B CA 1
ATOM 3107 C C . SER B 1 191 ? 7.438 12.469 -15.734 1 82.44 191 SER B C 1
ATOM 3109 O O . SER B 1 191 ? 6.219 12.422 -15.555 1 82.44 191 SER B O 1
ATOM 3111 N N . ASN B 1 192 ? 8.023 12.344 -16.828 1 68.25 192 ASN B N 1
ATOM 3112 C CA . ASN B 1 192 ? 7.324 11.812 -18 1 68.25 192 ASN B CA 1
ATOM 3113 C C . ASN B 1 192 ? 7.539 10.312 -18.156 1 68.25 192 ASN B C 1
ATOM 3115 O O . ASN B 1 192 ? 7.145 9.719 -19.156 1 68.25 192 ASN B O 1
ATOM 3119 N N . ASP B 1 193 ? 8.188 9.812 -17.203 1 61.62 193 ASP B N 1
ATOM 3120 C CA . ASP B 1 193 ? 8.555 8.414 -17.359 1 61.62 193 ASP B CA 1
ATOM 3121 C C . ASP B 1 193 ? 7.379 7.496 -17.016 1 61.62 193 ASP B C 1
ATOM 3123 O O . ASP B 1 193 ? 6.559 7.824 -16.172 1 61.62 193 ASP B O 1
ATOM 3127 N N . ASP B 1 194 ? 6.984 6.629 -17.953 1 54.53 194 ASP B N 1
ATOM 3128 C CA . ASP B 1 194 ? 5.969 5.605 -17.719 1 54.53 194 ASP B CA 1
ATOM 3129 C C . ASP B 1 194 ? 6.504 4.484 -16.844 1 54.53 194 ASP B C 1
ATOM 3131 O O . ASP B 1 194 ? 7.68 4.117 -16.938 1 54.53 194 ASP B O 1
#